Protein AF-A0A935SUW7-F1 (afdb_monomer)

Sequence (431 aa):
MPHYDLPKFKTLTYIKTRTSPDDGKGFNELRFEDKAGKEQVFIRSQKRYDLRARGSMYETCGGNRQEVIGVRSDNQPGGNLAVTVGGNYDLHIKDSHFVGIDGKLNESVKGDVVEDYQANLSTIVGAKTELNAREITLEALTKISLKVGGNCIMIDPSGITIAGTITKINSGGFAAGTGNPAFDDALDAEPADTGEPGYLDRPRSGGGGGRRRRNLRSQHYIAPPRPGEDPRITAMRGTLANSEQGRHALEVYDRYGVSSSFRPGEGSTFDPGDNNMNINPAQTPDRQALGFVHEMNHAEEHHEGTSGDIENQTRDEYVDAMVDEESEGVVRSIEARDELIESGHESAAETSYPLQDEYHTAYDQGVADARAANPNISDADAAAAGRAAGRQRVEDGFRNGEVETSNSGESYPDYYGNAWDGAHPAGGGTP

pLDDT: mean 78.55, std 18.56, range [32.53, 98.06]

Mean predicted aligned error: 15.06 Å

Structure (mmCIF, N/CA/C/O backbone):
data_AF-A0A935SUW7-F1
#
_entry.id   AF-A0A935SUW7-F1
#
loop_
_atom_site.group_PDB
_atom_site.id
_atom_site.type_symbol
_atom_site.label_atom_id
_atom_site.label_alt_id
_atom_site.label_comp_id
_atom_site.label_asym_id
_atom_site.label_entity_id
_atom_site.label_seq_id
_atom_site.pdbx_PDB_ins_code
_atom_site.Cartn_x
_atom_site.Cartn_y
_atom_site.Cartn_z
_atom_site.occupancy
_atom_site.B_iso_or_equiv
_atom_site.auth_seq_id
_atom_site.auth_comp_id
_atom_site.auth_asym_id
_atom_site.auth_atom_id
_atom_site.pdbx_PDB_model_num
ATOM 1 N N . MET A 1 1 ? -49.109 31.372 37.697 1.00 72.06 1 MET A N 1
ATOM 2 C CA . MET A 1 1 ? -49.580 30.003 38.007 1.00 72.06 1 MET A CA 1
ATOM 3 C C . MET A 1 1 ? -48.365 29.097 38.148 1.00 72.06 1 MET A C 1
ATOM 5 O O . MET A 1 1 ? -47.378 29.383 37.474 1.00 72.06 1 MET A O 1
ATOM 9 N N . PRO A 1 2 ? -48.391 28.082 39.030 1.00 81.00 2 PRO A N 1
ATOM 10 C CA . PRO A 1 2 ? -47.304 27.105 39.125 1.00 81.00 2 PRO A CA 1
ATOM 11 C C . PRO A 1 2 ? -47.090 26.408 37.771 1.00 81.00 2 PRO A C 1
ATOM 13 O O . PRO A 1 2 ? -48.040 26.244 37.010 1.00 81.00 2 PRO A O 1
ATOM 16 N N . HIS A 1 3 ? -45.851 26.019 37.451 1.00 86.50 3 HIS A N 1
ATOM 17 C CA . HIS A 1 3 ? -45.527 25.371 36.168 1.00 86.50 3 HIS A CA 1
ATOM 18 C C . HIS A 1 3 ? -46.118 23.959 36.028 1.00 86.50 3 HIS A C 1
ATOM 20 O O . HIS A 1 3 ? -46.173 23.436 34.918 1.00 86.50 3 HIS A O 1
ATOM 26 N N . TYR A 1 4 ? -46.547 23.361 37.140 1.00 90.88 4 TYR A N 1
ATOM 27 C CA . TYR A 1 4 ? -47.217 22.069 37.200 1.00 90.88 4 TYR A CA 1
ATOM 28 C C . TYR A 1 4 ? -48.525 22.196 37.984 1.00 90.88 4 TYR A C 1
ATOM 30 O O . TYR A 1 4 ? -48.578 22.889 39.004 1.00 90.88 4 TYR A O 1
ATOM 38 N N . ASP A 1 5 ? -49.563 21.503 37.518 1.00 91.38 5 ASP A N 1
ATOM 39 C CA . ASP A 1 5 ? -50.898 21.541 38.114 1.00 91.38 5 ASP A CA 1
ATOM 40 C C . ASP A 1 5 ? -50.911 20.997 39.548 1.00 91.38 5 ASP A C 1
ATOM 42 O O . ASP A 1 5 ? -50.555 19.843 39.821 1.00 91.38 5 ASP A O 1
ATOM 46 N N . LEU A 1 6 ? -51.410 21.811 40.473 1.00 90.19 6 LEU A N 1
ATOM 47 C CA . LEU A 1 6 ? -51.672 21.400 41.848 1.00 90.19 6 LEU A CA 1
ATOM 48 C C . LEU A 1 6 ? -53.164 21.080 42.034 1.00 90.19 6 LEU A C 1
ATOM 50 O O . LEU A 1 6 ? -54.002 21.761 41.444 1.00 90.19 6 LEU A O 1
ATOM 54 N N . PRO A 1 7 ? -53.516 20.055 42.842 1.00 92.44 7 PRO A N 1
ATOM 55 C CA . PRO A 1 7 ? -52.647 19.226 43.695 1.00 92.44 7 PRO A CA 1
ATOM 56 C C . PRO A 1 7 ? -52.100 17.956 43.014 1.00 92.44 7 PRO A C 1
ATOM 58 O O . PRO A 1 7 ? -51.511 17.106 43.683 1.00 92.44 7 PRO A O 1
ATOM 61 N N . LYS A 1 8 ? -52.309 17.787 41.702 1.00 90.94 8 LYS A N 1
ATOM 62 C CA . LYS A 1 8 ? -51.926 16.574 40.960 1.00 90.94 8 LYS A CA 1
ATOM 63 C C . LYS A 1 8 ? -50.431 16.258 41.083 1.00 90.94 8 LYS A C 1
ATOM 65 O O . LYS A 1 8 ? -50.082 15.102 41.305 1.00 90.94 8 LYS A O 1
ATOM 70 N N . PHE A 1 9 ? -49.578 17.277 40.995 1.00 92.44 9 PHE A N 1
ATOM 71 C CA . PHE A 1 9 ? -48.120 17.161 41.092 1.00 92.44 9 PHE A CA 1
ATOM 72 C C . PHE A 1 9 ? -47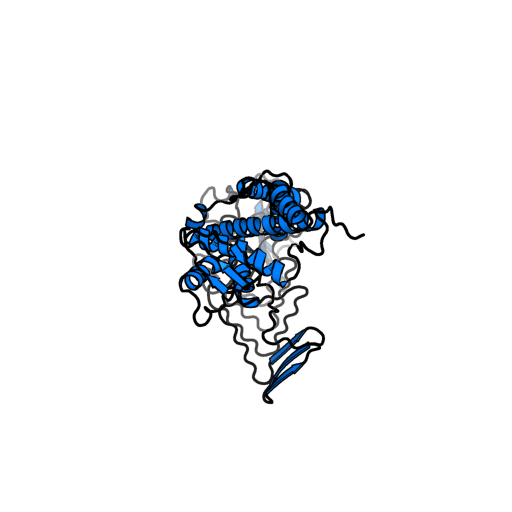.569 17.665 42.434 1.00 92.44 9 PHE A C 1
ATOM 74 O O . PHE A 1 9 ? -46.517 18.293 42.496 1.00 92.44 9 PHE A O 1
ATOM 81 N N . LYS A 1 10 ? -48.295 17.403 43.528 1.00 94.31 10 LYS A N 1
ATOM 82 C CA . LYS A 1 10 ? -47.930 17.863 44.881 1.00 94.31 10 LYS A CA 1
ATOM 83 C C . LYS A 1 10 ? -46.604 17.310 45.426 1.00 94.31 10 LYS A C 1
ATOM 85 O O . LYS A 1 10 ? -46.145 17.797 46.448 1.00 94.31 10 LYS A O 1
ATOM 90 N N . THR A 1 11 ? -46.042 16.280 44.797 1.00 95.81 11 THR A N 1
ATOM 91 C CA . THR A 1 11 ? -44.779 15.624 45.181 1.00 95.81 11 THR A CA 1
ATOM 92 C C . THR A 1 11 ? -43.583 16.088 44.342 1.00 95.81 11 THR A C 1
ATOM 94 O O . THR A 1 11 ? -42.492 15.555 44.509 1.00 95.81 11 THR A O 1
ATOM 97 N N . LEU A 1 12 ? -43.765 17.075 43.451 1.00 94.94 12 LEU A N 1
ATOM 98 C CA . LEU A 1 12 ? -42.672 17.666 42.679 1.00 94.94 12 LEU A CA 1
ATOM 99 C C . LEU A 1 12 ? -42.043 18.863 43.398 1.00 94.94 12 LEU A C 1
ATOM 101 O O . LEU A 1 12 ? -42.739 19.810 43.767 1.00 94.94 12 LEU A O 1
ATOM 105 N N . THR A 1 13 ? -40.713 18.885 43.438 1.00 95.81 13 THR A N 1
ATOM 106 C CA . THR A 1 13 ? -39.898 20.053 43.800 1.00 95.81 13 THR A CA 1
ATOM 107 C C . THR A 1 13 ? -39.033 20.438 42.601 1.00 95.81 13 THR A C 1
ATOM 109 O O . THR A 1 13 ? -38.384 19.574 42.023 1.00 95.81 13 THR A O 1
ATOM 112 N N . TYR A 1 14 ? -39.011 21.705 42.171 1.00 94.38 14 TYR A N 1
ATOM 113 C CA . TYR A 1 14 ? -38.261 22.085 40.965 1.00 94.38 14 TYR A CA 1
ATOM 114 C C . TYR A 1 14 ? -37.750 23.529 40.956 1.00 94.38 14 TYR A C 1
ATOM 116 O O . TYR A 1 14 ? -38.346 24.429 41.544 1.00 94.38 14 TYR A O 1
ATOM 124 N N . ILE A 1 15 ? -36.676 23.743 40.196 1.00 95.19 15 ILE A N 1
ATOM 125 C CA . ILE A 1 15 ? -36.204 25.043 39.716 1.00 95.19 15 ILE A CA 1
ATOM 126 C C . ILE A 1 15 ? -36.345 25.017 38.194 1.00 95.19 15 ILE A C 1
ATOM 128 O O . ILE A 1 15 ? -35.674 24.233 37.523 1.00 95.19 15 ILE A O 1
ATOM 132 N N . LYS A 1 16 ? -37.225 25.860 37.644 1.00 92.56 16 LYS A N 1
ATOM 133 C CA . LYS A 1 16 ? -37.479 25.951 36.200 1.00 92.56 16 LYS A CA 1
ATOM 134 C C . LYS A 1 16 ? -37.317 27.388 35.725 1.00 92.56 16 LYS A C 1
ATOM 136 O O . LYS A 1 16 ? -37.968 28.288 36.247 1.00 92.56 16 LYS A O 1
ATOM 141 N N . THR A 1 17 ? -36.443 27.595 34.746 1.00 92.31 17 THR A N 1
ATOM 142 C CA . THR A 1 17 ? -36.180 28.913 34.146 1.00 92.31 17 THR A CA 1
ATOM 143 C C . THR A 1 17 ? -36.848 29.030 32.781 1.00 92.31 17 THR A C 1
ATOM 145 O O . THR A 1 17 ? -37.257 28.026 32.203 1.00 92.31 17 THR A O 1
ATOM 148 N N . ARG A 1 18 ? -36.965 30.250 32.250 1.00 90.31 18 ARG A N 1
ATOM 149 C CA . ARG A 1 18 ? -37.398 30.493 30.868 1.00 90.31 18 ARG A CA 1
ATOM 150 C C . ARG A 1 18 ? -36.275 31.149 30.086 1.00 90.31 18 ARG A C 1
ATOM 152 O O . ARG A 1 18 ? -35.575 32.008 30.622 1.00 90.31 18 ARG A O 1
ATOM 159 N N . THR A 1 19 ? -36.097 30.727 28.840 1.00 90.44 19 THR A N 1
ATOM 160 C CA . THR A 1 19 ? -35.223 31.430 27.897 1.00 90.44 19 THR A CA 1
ATOM 161 C C . THR A 1 19 ? -35.705 32.875 27.744 1.00 90.44 19 THR A C 1
ATOM 163 O O . THR A 1 19 ? -36.904 33.126 27.791 1.00 90.44 19 THR A O 1
ATOM 166 N N . SER A 1 20 ? -34.776 33.825 27.616 1.00 86.62 20 SER A N 1
ATOM 167 C CA . SER A 1 20 ? -35.083 35.245 27.419 1.00 86.62 20 SER A CA 1
ATOM 168 C C . SER A 1 20 ? -34.464 35.739 26.103 1.00 86.62 20 SER A C 1
ATOM 170 O O . SER A 1 20 ? -33.285 35.449 25.878 1.00 86.62 20 SER A O 1
ATOM 172 N N . PRO A 1 21 ? -35.199 36.486 25.254 1.00 86.38 21 PRO A N 1
ATOM 173 C CA . PRO A 1 21 ? -36.622 36.821 25.385 1.00 86.38 21 PRO A CA 1
ATOM 174 C C . PRO A 1 21 ? -37.525 35.576 25.421 1.00 86.38 21 PRO A C 1
ATOM 176 O O . PRO A 1 21 ? -37.222 34.576 24.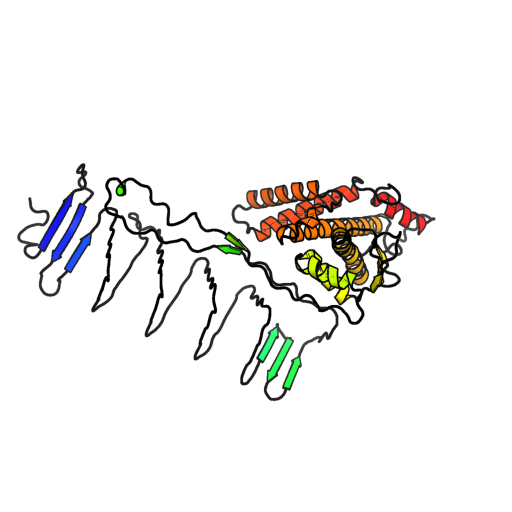775 1.00 86.38 21 PRO A O 1
ATOM 179 N N . ASP A 1 22 ? -38.600 35.627 26.215 1.00 84.12 22 ASP A N 1
ATOM 180 C CA . ASP A 1 22 ? -39.489 34.477 26.432 1.00 84.12 22 ASP A CA 1
ATOM 181 C C . ASP A 1 22 ? -40.395 34.257 25.216 1.00 84.12 22 ASP A C 1
ATOM 183 O O . ASP A 1 22 ? -41.374 34.974 25.010 1.00 84.12 22 ASP A O 1
ATOM 187 N N . ASP A 1 23 ? -40.054 33.257 24.406 1.00 83.62 23 ASP A N 1
ATOM 188 C CA . ASP A 1 23 ? -40.849 32.781 23.270 1.00 83.62 23 ASP A CA 1
ATOM 189 C C . ASP A 1 23 ? -41.766 31.600 23.640 1.00 83.62 23 ASP A C 1
ATOM 191 O O . ASP A 1 23 ? -42.428 31.016 22.777 1.00 83.62 23 ASP A O 1
ATOM 195 N N . GLY A 1 24 ? -41.791 31.222 24.924 1.00 81.31 24 GLY A N 1
ATOM 196 C CA . GLY A 1 24 ? -42.544 30.092 25.454 1.00 81.31 24 GLY A CA 1
ATOM 197 C C . GLY A 1 24 ? -41.986 28.710 25.096 1.00 81.31 24 GLY A C 1
ATOM 198 O O . GLY A 1 24 ? -42.577 27.712 25.511 1.00 81.31 24 GLY A O 1
ATOM 199 N N . LYS A 1 25 ? -40.876 28.609 24.351 1.00 82.81 25 LYS A N 1
ATOM 200 C CA . LYS A 1 25 ? -40.346 27.330 23.839 1.00 82.81 25 LYS A CA 1
ATOM 201 C C . LYS A 1 25 ? -39.114 26.836 24.599 1.00 82.81 25 LYS A C 1
ATOM 203 O O . LYS A 1 25 ? -38.890 25.626 24.660 1.00 82.81 25 LYS A O 1
ATOM 208 N N . GLY A 1 26 ? -38.320 27.734 25.187 1.00 87.69 26 GLY A N 1
ATOM 209 C CA . GLY A 1 26 ? -37.057 27.389 25.851 1.00 87.69 26 GLY A CA 1
ATOM 210 C C . GLY A 1 26 ? -37.106 27.362 27.386 1.00 87.69 26 GLY A C 1
ATOM 211 O O . GLY A 1 26 ? -37.592 28.303 28.012 1.00 87.69 26 GLY A O 1
ATOM 212 N N . PHE A 1 27 ? -36.563 26.309 28.017 1.00 92.94 27 PHE A N 1
ATOM 213 C CA . PHE A 1 27 ? -36.429 26.236 29.484 1.00 92.94 27 PHE A CA 1
ATOM 214 C C . PHE A 1 27 ? -35.280 25.338 29.965 1.00 92.94 27 PHE A C 1
ATOM 216 O O . PHE A 1 27 ? -35.010 24.295 29.374 1.00 92.94 27 PHE A O 1
ATOM 223 N N . ASN A 1 28 ? -34.664 25.676 31.097 1.00 92.44 28 ASN A N 1
ATOM 224 C CA . ASN A 1 28 ? -33.808 24.747 31.845 1.00 92.44 28 ASN A CA 1
ATOM 225 C C . ASN A 1 28 ? -34.554 24.286 33.097 1.00 92.44 28 ASN A C 1
ATOM 227 O O . ASN A 1 28 ? -35.382 25.031 33.630 1.00 92.44 28 ASN A O 1
ATOM 231 N N . GLU A 1 29 ? -34.295 23.066 33.558 1.00 94.88 29 GLU A N 1
ATOM 232 C CA . GLU A 1 29 ? -35.015 22.505 34.700 1.00 94.88 29 GLU A CA 1
ATOM 233 C C . GLU A 1 29 ? -34.138 21.573 35.535 1.00 94.88 29 GLU A C 1
ATOM 235 O O . GLU A 1 29 ? -33.480 20.688 34.997 1.00 94.88 29 GLU A O 1
ATOM 240 N N . LEU A 1 30 ? -34.183 21.763 36.853 1.00 95.94 30 LEU A N 1
ATOM 241 C CA . LEU A 1 30 ? -33.789 20.777 37.853 1.00 95.94 30 LEU A CA 1
ATOM 242 C C . LEU A 1 30 ? -35.050 20.409 38.633 1.00 95.94 30 LEU A C 1
ATOM 244 O O . LEU A 1 30 ? -35.663 21.284 39.245 1.00 95.94 30 LEU A O 1
ATOM 248 N N . ARG A 1 31 ? -35.452 19.141 38.602 1.00 96.25 31 ARG A N 1
ATOM 249 C CA . ARG A 1 31 ? -36.692 18.658 39.219 1.00 96.25 31 ARG A CA 1
ATOM 250 C C . ARG A 1 31 ? -36.453 17.379 40.011 1.00 96.25 31 ARG A C 1
ATOM 252 O O . ARG A 1 31 ? -35.759 16.486 39.544 1.00 96.25 31 ARG A O 1
ATOM 259 N N . PHE A 1 32 ? -37.106 17.292 41.157 1.00 96.38 32 PHE A N 1
ATOM 260 C CA . PHE A 1 32 ? -37.172 16.144 42.047 1.00 96.38 32 PHE A CA 1
ATOM 261 C C . PHE A 1 32 ? -38.630 15.672 42.120 1.00 96.38 32 PHE A C 1
ATOM 263 O O . PHE A 1 32 ? -39.533 16.492 42.292 1.00 96.38 32 PHE A O 1
ATOM 270 N N . GLU A 1 33 ? -38.865 14.377 41.938 1.00 95.88 33 GLU A N 1
ATOM 271 C CA . GLU A 1 33 ? -40.145 13.704 42.182 1.00 95.88 33 GLU A CA 1
ATOM 272 C C . GLU A 1 33 ? -39.989 12.795 43.398 1.00 95.88 33 GLU A C 1
ATOM 274 O O . GLU A 1 33 ? -39.153 11.895 43.374 1.00 95.88 33 GLU A O 1
ATOM 279 N N . ASP A 1 34 ? -40.815 13.017 44.423 1.00 96.81 34 ASP A N 1
ATOM 280 C CA . ASP A 1 34 ? -40.787 12.283 45.698 1.00 96.81 34 ASP A CA 1
ATOM 281 C C . ASP A 1 34 ? -41.962 11.298 45.840 1.00 96.81 34 ASP A C 1
ATOM 283 O O . ASP A 1 34 ? -42.314 10.839 46.932 1.00 96.81 34 ASP A O 1
ATOM 287 N N . LYS A 1 35 ? -42.640 10.972 44.735 1.00 92.50 35 LYS A N 1
ATOM 288 C CA . LYS A 1 35 ? -43.677 9.942 44.733 1.00 92.50 35 LYS A CA 1
ATOM 289 C C . LYS A 1 35 ? -43.053 8.567 44.964 1.00 92.50 35 LYS A C 1
ATOM 291 O O . LYS A 1 35 ? -42.347 8.059 44.102 1.00 92.50 35 LYS A O 1
ATOM 296 N N . ALA A 1 36 ? -43.426 7.946 46.082 1.00 92.62 36 ALA A N 1
ATOM 297 C CA . ALA A 1 36 ? -42.946 6.626 46.484 1.00 92.62 36 ALA A CA 1
ATOM 298 C C . ALA A 1 36 ? -42.979 5.590 45.340 1.00 92.62 36 ALA A C 1
ATOM 300 O O . ALA A 1 36 ? -44.031 5.363 44.723 1.00 92.62 36 ALA A O 1
ATOM 301 N N . GLY A 1 37 ? -41.828 4.966 45.075 1.00 87.69 37 GLY A N 1
ATOM 302 C CA . GLY A 1 37 ? -41.623 3.967 44.020 1.00 87.69 37 GLY A CA 1
ATOM 303 C C . GLY A 1 37 ? -41.553 4.536 42.598 1.00 87.69 37 GLY A C 1
ATOM 304 O O . GLY A 1 37 ? -41.625 3.774 41.631 1.00 87.69 37 GLY A O 1
ATOM 305 N N . LYS A 1 38 ? -41.492 5.863 42.453 1.00 90.88 38 LYS A N 1
ATOM 306 C CA . LYS A 1 38 ? -41.365 6.609 41.189 1.00 90.88 38 LYS A CA 1
ATOM 307 C C . LYS A 1 38 ? -40.426 7.812 41.336 1.00 90.88 38 LYS A C 1
ATOM 309 O O . LYS A 1 38 ? -40.577 8.794 40.608 1.00 90.88 38 LYS A O 1
ATOM 314 N N . GLU A 1 39 ? -39.501 7.743 42.286 1.00 95.06 39 GLU A N 1
ATOM 315 C CA . GLU A 1 39 ? -38.572 8.814 42.611 1.00 95.06 39 GLU A CA 1
ATOM 316 C C . GLU A 1 39 ? -37.684 9.143 41.405 1.00 95.06 39 GLU A C 1
ATOM 318 O O . GLU A 1 39 ? -37.213 8.253 40.692 1.00 95.06 39 GLU A O 1
ATOM 323 N N . GLN A 1 40 ? -37.457 10.431 41.148 1.00 93.12 40 GLN A N 1
ATOM 324 C CA . GLN A 1 40 ? -36.649 10.868 40.010 1.00 93.12 40 GLN A CA 1
ATOM 325 C C . GLN A 1 40 ? -35.950 12.192 40.299 1.00 93.12 40 GLN A C 1
ATOM 327 O O . GLN A 1 40 ? -36.574 13.139 40.769 1.00 93.12 40 GLN A O 1
ATOM 332 N N . VAL A 1 41 ? -34.686 12.289 39.884 1.00 92.81 41 VAL A N 1
ATOM 333 C CA . VAL A 1 41 ? -34.012 13.567 39.636 1.00 92.81 41 VAL A CA 1
ATOM 334 C C . VAL A 1 41 ? -33.961 13.790 38.126 1.00 92.81 41 VAL A C 1
ATOM 336 O O . VAL A 1 41 ? -33.528 12.919 37.377 1.00 92.81 41 VAL A O 1
ATOM 339 N N . PHE A 1 42 ? -34.435 14.942 37.665 1.00 90.44 42 PHE A N 1
ATOM 340 C CA . PHE A 1 42 ? -34.468 15.332 36.261 1.00 90.44 42 PHE A CA 1
ATOM 341 C C . PHE A 1 42 ? -33.671 16.617 36.072 1.00 90.44 42 PHE A C 1
ATOM 343 O O . PHE A 1 42 ? -33.967 17.633 36.700 1.00 90.44 42 PHE A O 1
ATOM 350 N N . ILE A 1 43 ? -32.677 16.565 35.189 1.00 92.75 43 ILE A N 1
ATOM 351 C CA . ILE A 1 43 ? -31.866 17.713 34.791 1.00 92.75 43 ILE A CA 1
ATOM 352 C C . ILE A 1 43 ? -32.060 17.908 33.292 1.00 92.75 43 ILE A C 1
ATOM 354 O O . ILE A 1 43 ? -31.817 16.998 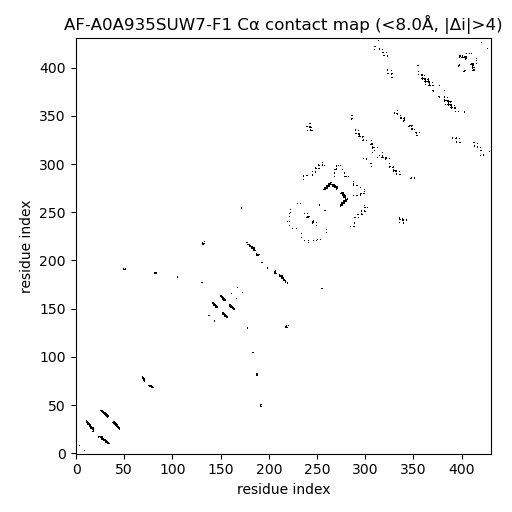32.503 1.00 92.75 43 ILE A O 1
ATOM 358 N N . ARG A 1 44 ? -32.492 19.103 32.895 1.00 89.31 44 ARG A N 1
ATOM 359 C CA . ARG A 1 44 ? -32.642 19.500 31.495 1.00 89.31 44 ARG A CA 1
ATOM 360 C C . ARG A 1 44 ? -31.889 20.789 31.233 1.00 89.31 44 ARG A C 1
ATOM 362 O O . ARG A 1 44 ? -32.178 21.811 31.858 1.00 89.31 44 ARG A O 1
ATOM 369 N N . SER A 1 45 ? -31.013 20.752 30.235 1.00 88.88 45 SER A N 1
ATOM 370 C CA . SER A 1 45 ? -30.505 21.951 29.573 1.00 88.88 45 SER A CA 1
ATOM 371 C C . SER A 1 45 ? -31.223 22.161 28.241 1.00 88.88 45 SER A C 1
ATOM 373 O O . SER A 1 45 ? -31.425 21.214 27.486 1.00 88.88 45 SER A O 1
ATOM 375 N N . GLN A 1 46 ? -31.610 23.403 27.943 1.00 85.88 46 GLN A N 1
ATOM 376 C CA . GLN A 1 46 ? -32.247 23.764 26.672 1.00 85.88 46 GLN A CA 1
ATOM 377 C C . GLN A 1 46 ? -31.271 23.746 25.486 1.00 85.88 46 GLN A C 1
ATOM 379 O O . GLN A 1 46 ? -31.715 23.623 24.345 1.00 85.88 46 GLN A O 1
ATOM 384 N N . LYS A 1 47 ? -29.968 23.943 25.729 1.00 82.75 47 LYS A N 1
ATOM 385 C CA . LYS A 1 47 ? -28.968 24.100 24.660 1.00 82.75 47 LYS A CA 1
ATOM 386 C C . LYS A 1 47 ? -27.659 23.383 24.976 1.00 82.75 47 LYS A C 1
ATOM 388 O O . LYS A 1 47 ? -27.348 22.391 24.333 1.00 82.75 47 LYS A O 1
ATOM 393 N N . ARG A 1 48 ? -26.884 23.892 25.938 1.00 78.00 48 ARG A N 1
ATOM 394 C CA . ARG A 1 48 ? -25.567 23.355 26.315 1.00 78.00 48 ARG A CA 1
ATOM 395 C C . ARG A 1 48 ? -25.575 22.955 27.788 1.00 78.00 48 ARG A C 1
ATOM 397 O O . ARG A 1 48 ? -26.078 23.714 28.616 1.00 78.00 48 ARG A O 1
ATOM 404 N N . TYR A 1 49 ? -25.065 21.770 28.104 1.00 81.94 49 TYR A N 1
ATOM 405 C CA . TYR A 1 49 ? -24.838 21.318 29.475 1.00 81.94 49 TYR A CA 1
ATOM 406 C C . TYR A 1 49 ? -23.337 21.101 29.661 1.00 81.94 49 TYR A C 1
ATOM 408 O O . TYR A 1 49 ? -22.776 20.189 29.064 1.00 81.94 49 TYR A O 1
ATOM 416 N N . ASP A 1 50 ? -22.698 21.963 30.448 1.00 75.50 50 ASP A N 1
ATOM 417 C CA . ASP A 1 50 ? -21.286 21.842 30.800 1.00 75.50 50 ASP A CA 1
ATOM 418 C C . ASP A 1 50 ? -21.187 21.358 32.253 1.00 75.50 50 ASP A C 1
ATOM 420 O O . ASP A 1 50 ? -21.630 22.046 33.175 1.00 75.50 50 ASP A O 1
ATOM 424 N N . LEU A 1 51 ? -20.598 20.180 32.467 1.00 82.38 51 LEU A N 1
ATOM 425 C CA . LEU A 1 51 ? -20.240 19.689 33.797 1.00 82.38 51 LEU A CA 1
ATOM 426 C C . LEU A 1 51 ? -18.722 19.744 33.947 1.00 82.38 51 LEU A C 1
ATOM 428 O O . LEU A 1 51 ? -17.993 19.116 33.183 1.00 82.38 51 LEU A O 1
ATOM 432 N N . ARG A 1 52 ? -18.238 20.494 34.942 1.00 76.44 52 ARG A N 1
ATOM 433 C CA . ARG A 1 52 ? -16.804 20.639 35.206 1.00 76.44 52 ARG A CA 1
ATOM 434 C C . ARG A 1 52 ? -16.476 20.347 36.664 1.00 76.44 52 ARG A C 1
ATOM 436 O O . ARG A 1 52 ? -16.826 21.123 37.549 1.00 76.44 52 ARG A O 1
ATOM 443 N N . ALA A 1 53 ? -15.723 19.276 36.899 1.00 77.31 53 ALA A N 1
ATOM 444 C CA . ALA A 1 53 ? -15.080 18.994 38.178 1.00 77.31 53 ALA A CA 1
ATOM 445 C C . ALA A 1 53 ? -13.599 19.400 38.109 1.00 77.31 53 ALA A C 1
ATOM 447 O O . ALA A 1 53 ? -12.905 19.065 37.155 1.00 77.31 53 ALA A O 1
ATOM 448 N N . ARG A 1 54 ? -13.102 20.150 39.102 1.00 67.50 54 ARG A N 1
ATOM 449 C CA . ARG A 1 54 ? -11.666 20.500 39.203 1.00 67.50 54 ARG A CA 1
ATOM 450 C C . ARG A 1 54 ? -10.830 19.446 39.942 1.00 67.50 54 ARG A C 1
ATOM 452 O O . ARG A 1 54 ? -9.610 19.531 39.925 1.00 67.50 54 ARG A O 1
ATOM 459 N N . GLY A 1 55 ? -11.488 18.498 40.605 1.00 73.56 55 GLY A N 1
ATOM 460 C CA . GLY A 1 55 ? -10.881 17.350 41.277 1.00 73.56 55 GLY A CA 1
ATOM 461 C C . GLY A 1 55 ? -11.542 16.062 40.793 1.00 73.56 55 GLY A C 1
ATOM 462 O O . GLY A 1 55 ? -11.857 15.937 39.615 1.00 73.56 55 GLY A O 1
ATOM 463 N N . SER A 1 56 ? -11.806 15.123 41.697 1.00 61.81 56 SER A N 1
ATOM 464 C CA . SER A 1 56 ? -12.492 13.873 41.354 1.00 61.81 56 SER A CA 1
ATOM 465 C C . SER A 1 56 ? -13.999 14.065 41.150 1.00 61.81 56 SER A C 1
ATOM 467 O O . SER A 1 56 ? -14.656 14.766 41.920 1.00 61.81 56 SER A O 1
ATOM 469 N N . MET A 1 57 ? -14.552 13.377 40.153 1.00 75.94 57 MET A N 1
ATOM 470 C CA . MET A 1 57 ? -15.985 13.138 39.991 1.00 75.94 57 MET A CA 1
ATOM 471 C C . MET A 1 57 ? -16.228 11.641 40.177 1.00 75.94 57 MET A C 1
ATOM 473 O O . MET A 1 57 ? -15.575 10.831 39.526 1.00 75.94 57 MET A O 1
ATOM 477 N N . TYR A 1 58 ? -17.151 11.284 41.065 1.00 62.88 58 TYR A N 1
ATOM 478 C CA . TYR A 1 58 ? -17.588 9.905 41.261 1.00 62.88 58 TYR A CA 1
ATOM 479 C C . TYR A 1 58 ? -19.056 9.805 40.857 1.00 62.88 58 TYR A C 1
ATOM 481 O O . TYR A 1 58 ? -19.883 10.580 41.338 1.00 62.88 58 TYR A O 1
ATOM 489 N N . GLU A 1 59 ? -19.375 8.852 39.989 1.00 77.94 59 GLU A N 1
ATOM 490 C CA . GLU A 1 59 ? -20.741 8.515 39.600 1.00 77.94 59 GLU A CA 1
ATOM 491 C C . GLU A 1 59 ? -20.973 7.034 39.913 1.00 77.94 59 GLU A C 1
ATOM 493 O O . GLU A 1 59 ? -20.220 6.175 39.459 1.00 77.94 59 GLU A O 1
ATOM 498 N N . THR A 1 60 ? -22.013 6.734 40.690 1.00 55.97 60 THR A N 1
ATOM 499 C CA . THR A 1 60 ? -22.417 5.358 40.998 1.00 55.97 60 THR A CA 1
ATOM 500 C C . THR A 1 60 ? -23.863 5.170 40.572 1.00 55.97 60 THR A C 1
ATOM 502 O O . THR A 1 60 ? -24.762 5.803 41.125 1.00 55.97 60 THR A O 1
ATOM 505 N N . CYS A 1 61 ? -24.100 4.267 39.621 1.00 63.25 61 CYS A N 1
ATOM 506 C CA . CYS A 1 61 ? -25.440 3.839 39.237 1.00 63.25 61 CYS A CA 1
ATOM 507 C C . CYS A 1 61 ? -25.700 2.437 39.799 1.00 63.25 61 CYS A C 1
ATOM 509 O O . CYS A 1 61 ? -24.998 1.492 39.455 1.00 63.25 61 CYS A O 1
ATOM 511 N N . GLY A 1 62 ? -26.706 2.290 40.666 1.00 47.28 62 GLY A N 1
ATOM 512 C CA . GLY A 1 62 ? -27.123 0.977 41.182 1.00 47.28 62 GLY A CA 1
ATOM 513 C C . GLY A 1 62 ? -27.948 0.143 40.189 1.00 47.28 62 GLY A C 1
ATOM 514 O O . GLY A 1 62 ? -28.288 -0.995 40.494 1.00 47.28 62 GLY A O 1
ATOM 515 N N . GLY A 1 63 ? -28.297 0.717 39.032 1.00 51.47 63 GLY A N 1
ATOM 516 C CA . GLY A 1 63 ? -29.057 0.085 37.953 1.00 51.47 63 GLY A CA 1
ATOM 517 C C . GLY A 1 63 ? -28.361 0.276 36.603 1.00 51.47 63 GLY A C 1
ATOM 518 O O . GLY A 1 63 ? -27.144 0.160 36.510 1.00 51.47 63 GLY A O 1
ATOM 519 N N . ASN A 1 64 ? -29.120 0.593 35.552 1.00 39.38 64 ASN A N 1
ATOM 520 C CA . ASN A 1 64 ? -28.565 0.796 34.210 1.00 39.38 64 ASN A CA 1
ATOM 521 C C . ASN A 1 64 ? -28.179 2.264 33.973 1.00 39.38 64 ASN A C 1
ATOM 523 O O . ASN A 1 64 ? -29.011 3.155 34.153 1.00 39.38 64 ASN A O 1
ATOM 527 N N . ARG A 1 65 ? -26.960 2.507 33.475 1.00 63.25 65 ARG A N 1
ATOM 528 C CA . ARG A 1 65 ? -26.565 3.781 32.853 1.00 63.25 65 ARG A CA 1
ATOM 529 C C . ARG A 1 65 ? -26.779 3.662 31.347 1.00 63.25 65 ARG A C 1
ATOM 531 O O . ARG A 1 65 ? -26.209 2.779 30.716 1.00 63.25 65 ARG A O 1
ATOM 538 N N . GLN A 1 66 ? -27.609 4.531 30.783 1.00 45.00 66 GLN A N 1
ATOM 539 C CA . GLN A 1 66 ? -27.824 4.621 29.340 1.00 45.00 66 GLN A CA 1
ATOM 540 C C . GLN A 1 66 ? -27.369 5.996 28.867 1.00 45.00 66 GLN A C 1
ATOM 542 O O . GLN A 1 66 ? -27.830 7.014 29.378 1.00 45.00 66 GLN A O 1
ATOM 547 N N . GLU A 1 67 ? -26.458 6.009 27.902 1.00 66.56 67 GLU A N 1
ATOM 548 C CA . GLU A 1 67 ? -25.930 7.219 27.286 1.00 66.56 67 GLU A CA 1
ATOM 549 C C . GLU A 1 67 ? -26.289 7.189 25.804 1.00 66.56 67 GLU A C 1
ATOM 551 O O . GLU A 1 67 ? -25.951 6.250 25.088 1.00 66.56 67 GLU A O 1
ATOM 556 N N . VAL A 1 68 ? -27.039 8.195 25.361 1.00 51.88 68 VAL A N 1
ATOM 557 C CA . VAL A 1 68 ? -27.434 8.351 23.961 1.00 51.88 68 VAL A CA 1
ATOM 558 C C . VAL A 1 68 ? -26.883 9.684 23.490 1.00 51.88 68 VAL A C 1
ATOM 560 O O . VAL A 1 68 ? -27.299 10.741 23.964 1.00 51.88 68 VAL A O 1
ATOM 563 N N . ILE A 1 69 ? -25.932 9.628 22.563 1.00 64.50 69 ILE A N 1
ATOM 564 C CA . ILE A 1 69 ? -25.242 10.796 22.017 1.00 64.50 69 ILE A CA 1
ATOM 565 C C . ILE A 1 69 ? -25.641 10.945 20.552 1.00 64.50 69 ILE A C 1
ATOM 567 O O . ILE A 1 69 ? -25.647 9.974 19.802 1.00 64.50 69 ILE A O 1
ATOM 571 N N . GLY A 1 70 ? -25.970 12.173 20.143 1.00 55.81 70 GLY A N 1
ATOM 572 C CA . GLY A 1 70 ? -26.211 12.503 18.738 1.00 55.81 70 GLY A CA 1
ATOM 573 C C . GLY A 1 70 ? -27.630 12.276 18.214 1.00 55.81 70 GLY A C 1
ATOM 574 O O . GLY A 1 70 ? -27.794 12.075 17.019 1.00 55.81 70 GLY A O 1
ATOM 575 N N . VAL A 1 71 ? -28.669 12.332 19.052 1.00 52.41 71 VAL A N 1
ATOM 576 C CA . VAL A 1 71 ? -30.057 12.448 18.561 1.00 52.41 71 VAL A CA 1
ATOM 577 C C . VAL A 1 71 ? -30.399 13.930 18.428 1.00 52.41 71 VAL A C 1
ATOM 579 O O . VAL A 1 71 ? -30.480 14.651 19.427 1.00 52.41 71 VAL A O 1
ATOM 582 N N . ARG A 1 72 ? -30.559 14.408 17.191 1.00 55.66 72 ARG A N 1
ATOM 583 C CA . ARG A 1 72 ? -30.947 15.798 16.909 1.00 55.66 72 ARG A CA 1
ATOM 584 C C . ARG A 1 72 ? -32.436 16.015 17.211 1.00 55.66 72 ARG A C 1
ATOM 586 O O . ARG A 1 72 ? -33.212 15.071 17.335 1.00 55.66 72 ARG A O 1
ATOM 593 N N . SER A 1 73 ? -32.856 17.277 17.342 1.00 54.91 73 SER A N 1
ATOM 594 C CA . SER A 1 73 ? -34.242 17.658 17.689 1.00 54.91 73 SER A CA 1
ATOM 595 C C . SER A 1 73 ? -35.309 17.201 16.682 1.00 54.91 73 SER A C 1
ATOM 597 O O . SER A 1 73 ? -36.496 17.252 16.985 1.00 54.91 73 SER A O 1
ATOM 599 N N . ASP A 1 74 ? -34.889 16.789 15.489 1.00 57.75 74 ASP A N 1
ATOM 600 C CA . ASP A 1 74 ? -35.685 16.230 14.393 1.00 57.75 74 ASP A CA 1
ATOM 601 C C . ASP A 1 74 ? -35.655 14.688 14.348 1.00 57.75 74 ASP A C 1
ATOM 603 O O . ASP A 1 74 ? -36.144 14.090 13.391 1.00 57.75 74 ASP A O 1
ATOM 607 N N . ASN A 1 75 ? -35.108 14.042 15.385 1.00 52.84 75 ASN A N 1
ATOM 608 C CA . ASN A 1 75 ? -34.948 12.593 15.491 1.00 52.84 75 ASN A CA 1
ATOM 609 C C . ASN A 1 75 ? -33.989 11.984 14.446 1.00 52.84 75 ASN A C 1
ATOM 611 O O . ASN A 1 75 ? -34.004 10.770 14.239 1.00 52.84 75 ASN A O 1
ATOM 615 N N . GLN A 1 76 ? -33.151 12.804 13.801 1.00 40.50 76 GLN A N 1
ATOM 616 C CA . GLN A 1 76 ? -32.109 12.337 12.888 1.00 40.50 76 GLN A CA 1
ATOM 617 C C . GLN A 1 76 ? -30.815 11.996 13.653 1.00 40.50 76 GLN A C 1
ATOM 619 O O . GLN A 1 76 ? -30.448 12.725 14.587 1.00 40.50 76 GLN A O 1
ATOM 624 N N . PRO A 1 77 ? -30.088 10.930 13.262 1.00 43.00 77 PRO A N 1
ATOM 625 C CA . PRO A 1 77 ? -28.748 10.653 13.771 1.00 43.00 77 PRO A CA 1
ATOM 626 C C . PRO A 1 77 ? -27.775 11.795 13.431 1.00 43.00 77 PRO A C 1
ATOM 628 O O . PRO A 1 77 ? -27.721 12.272 12.298 1.00 43.00 77 PRO A O 1
ATOM 631 N N . GLY A 1 78 ? -26.992 12.245 14.408 1.00 45.12 78 GLY A N 1
ATOM 632 C CA . GLY A 1 78 ? -25.967 13.270 14.239 1.00 45.12 78 GLY A CA 1
ATOM 633 C C . GLY A 1 78 ? -25.401 13.783 15.566 1.00 45.12 78 GLY A C 1
ATOM 634 O O . GLY A 1 78 ? -26.034 14.577 16.261 1.00 45.12 78 GLY A O 1
ATOM 635 N N . GLY A 1 79 ? -24.176 13.371 15.890 1.00 47.44 79 GLY A N 1
ATOM 636 C CA . GLY A 1 79 ? -23.371 13.851 17.015 1.00 47.44 79 GLY A CA 1
ATOM 637 C C . GLY A 1 79 ? -22.082 13.038 17.149 1.00 47.44 79 GLY A C 1
ATOM 638 O O . GLY A 1 79 ? -22.022 11.911 16.671 1.00 47.44 79 GLY A O 1
ATOM 639 N N . ASN A 1 80 ? -21.057 13.609 17.784 1.00 49.06 80 ASN A N 1
ATOM 640 C CA . ASN A 1 80 ? -19.758 12.960 17.976 1.00 49.06 80 ASN A CA 1
ATOM 641 C C . ASN A 1 80 ? -19.535 12.703 19.471 1.00 49.06 80 ASN A C 1
ATOM 643 O O . ASN A 1 80 ? -19.697 13.623 20.274 1.00 49.06 80 ASN A O 1
ATOM 647 N N . LEU A 1 81 ? -19.120 11.489 19.837 1.00 59.62 81 LEU A N 1
ATOM 648 C CA . LEU A 1 81 ? -18.479 11.221 21.123 1.00 59.62 81 LEU A CA 1
ATOM 649 C C . LEU A 1 81 ? -16.966 11.305 20.904 1.00 59.62 81 LEU A C 1
ATOM 651 O O . LEU A 1 81 ? -16.396 10.474 20.204 1.00 59.62 81 LEU A O 1
ATOM 655 N N . ALA A 1 82 ? -16.329 12.322 21.478 1.00 49.41 82 ALA A N 1
ATOM 656 C CA . ALA A 1 82 ? -14.876 12.430 21.543 1.00 49.41 82 ALA A CA 1
ATOM 657 C C . ALA A 1 82 ? -14.461 12.289 23.009 1.00 49.41 82 ALA A C 1
ATOM 659 O O . ALA A 1 82 ? -14.918 13.056 23.857 1.00 49.41 82 ALA A O 1
ATOM 660 N N . VAL A 1 83 ? -13.622 11.298 23.306 1.00 61.38 83 VAL A N 1
ATOM 661 C CA . VAL A 1 83 ? -13.077 11.060 24.646 1.00 61.38 83 VAL A CA 1
ATOM 662 C C . VAL A 1 83 ? -11.573 11.287 24.578 1.00 61.38 83 VAL A C 1
ATOM 664 O O . VAL A 1 83 ? -10.872 10.567 23.875 1.00 61.38 83 VAL A O 1
ATOM 667 N N . THR A 1 84 ? -11.076 12.278 25.316 1.00 41.28 84 THR A N 1
ATOM 668 C CA . THR A 1 84 ? -9.637 12.507 25.490 1.00 41.28 84 THR A CA 1
ATOM 669 C C . THR A 1 84 ? -9.275 12.232 26.939 1.00 41.28 84 THR A C 1
ATOM 671 O O . THR A 1 84 ? -9.788 12.884 27.849 1.00 41.28 84 THR A O 1
ATOM 674 N N . VAL A 1 85 ? -8.381 11.271 27.157 1.00 50.75 85 VAL A N 1
ATOM 675 C CA . VAL A 1 85 ? -7.878 10.911 28.484 1.00 50.75 85 VAL A CA 1
ATOM 676 C C . VAL A 1 85 ? -6.408 11.301 28.547 1.00 50.75 85 VAL A C 1
ATOM 678 O O . VAL A 1 85 ? -5.596 10.802 27.780 1.00 50.75 85 VAL A O 1
ATOM 681 N N . GLY A 1 86 ? -6.054 12.218 29.451 1.00 37.94 86 GLY A N 1
ATOM 682 C CA . GLY A 1 86 ? -4.662 12.658 29.646 1.00 37.94 86 GLY A CA 1
ATOM 683 C C . GLY A 1 86 ? -3.774 11.648 30.391 1.00 37.94 86 GLY A C 1
ATOM 684 O O . GLY A 1 86 ? -2.626 11.956 30.689 1.00 37.94 86 GLY A O 1
ATOM 685 N N . GLY A 1 87 ? -4.319 10.476 30.727 1.00 40.78 87 GLY A N 1
ATOM 686 C CA . GLY A 1 87 ? -3.680 9.364 31.434 1.00 40.78 87 GLY A CA 1
ATOM 687 C C . GLY A 1 87 ? -4.239 8.030 30.925 1.00 40.78 87 GLY A C 1
ATOM 688 O O . GLY A 1 87 ? -4.602 7.932 29.757 1.00 40.78 87 GLY A O 1
ATOM 689 N N . ASN A 1 88 ? -4.356 7.016 31.784 1.00 32.53 88 ASN A N 1
ATOM 690 C CA . ASN A 1 88 ? -4.865 5.702 31.371 1.00 32.53 88 ASN A CA 1
ATOM 691 C C . ASN A 1 88 ? -6.395 5.692 31.229 1.00 32.53 88 ASN A C 1
ATOM 693 O O . ASN A 1 88 ? -7.107 6.258 32.061 1.00 32.53 88 ASN A O 1
ATOM 697 N N . TYR A 1 89 ? -6.888 5.009 30.196 1.00 50.41 89 TYR A N 1
ATOM 698 C CA . TYR A 1 89 ? -8.294 4.644 30.041 1.00 50.41 89 TYR A CA 1
ATOM 699 C C . TYR A 1 89 ? -8.441 3.140 30.290 1.00 50.41 89 TYR A C 1
ATOM 701 O O . TYR A 1 89 ? -8.143 2.333 29.415 1.00 50.41 89 TYR A O 1
ATOM 709 N N . ASP A 1 90 ? -8.882 2.771 31.492 1.00 33.75 90 ASP A N 1
ATOM 710 C CA . ASP A 1 90 ? -9.115 1.376 31.865 1.00 33.75 90 ASP A CA 1
ATOM 711 C C . ASP A 1 90 ? -10.593 1.010 31.650 1.00 33.75 90 ASP A C 1
ATOM 713 O O . ASP A 1 90 ? -11.476 1.465 32.383 1.00 33.75 90 ASP A O 1
ATOM 717 N N . LEU A 1 91 ? -10.874 0.167 30.653 1.00 60.59 91 LEU A N 1
ATOM 718 C CA . LEU A 1 91 ? -12.204 -0.385 30.386 1.00 60.59 91 LEU A CA 1
ATOM 719 C C . LEU A 1 91 ? -12.240 -1.861 30.797 1.00 60.59 91 LEU A C 1
ATOM 721 O O . LEU A 1 91 ? -11.711 -2.720 30.101 1.00 60.59 91 LEU A O 1
ATOM 725 N N . HIS A 1 92 ? -12.891 -2.170 31.921 1.00 36.22 92 HIS A N 1
ATOM 726 C CA . HIS A 1 92 ? -13.086 -3.551 32.369 1.00 36.22 92 HIS A CA 1
ATOM 727 C C . HIS A 1 92 ? -14.535 -3.986 32.145 1.00 36.22 92 HIS A C 1
ATOM 729 O O . HIS A 1 92 ? -15.445 -3.603 32.885 1.00 36.22 92 HIS A O 1
ATOM 735 N N . ILE A 1 93 ? -14.740 -4.820 31.130 1.00 45.22 93 ILE A N 1
ATOM 736 C CA . ILE A 1 93 ? -16.034 -5.417 30.800 1.00 45.22 93 ILE A CA 1
ATOM 737 C C . ILE A 1 93 ? -16.027 -6.858 31.309 1.00 45.22 93 ILE A C 1
ATOM 739 O O . ILE A 1 93 ? -15.164 -7.644 30.940 1.00 45.22 93 ILE A O 1
ATOM 743 N N . LYS A 1 94 ? -16.968 -7.191 32.200 1.00 34.06 94 LYS A N 1
ATOM 744 C CA . LYS A 1 94 ? -17.039 -8.517 32.847 1.00 34.06 94 LYS A CA 1
ATOM 745 C C . LYS A 1 94 ? -17.725 -9.593 32.004 1.00 34.06 94 LYS A C 1
ATOM 747 O O . LYS A 1 94 ? -17.662 -10.762 32.365 1.00 34.06 94 LYS A O 1
ATOM 752 N N . ASP A 1 95 ? -18.429 -9.178 30.961 1.00 38.97 95 ASP A N 1
ATOM 753 C CA . ASP A 1 95 ? -19.159 -10.058 30.052 1.00 38.97 95 ASP A CA 1
ATOM 754 C C . ASP A 1 95 ? -18.725 -9.742 28.611 1.00 38.97 95 ASP A C 1
ATOM 756 O O . ASP A 1 95 ? -17.529 -9.735 28.332 1.00 38.97 95 ASP A O 1
ATOM 760 N N . SER A 1 96 ? -19.643 -9.425 27.699 1.00 35.06 96 SER A N 1
ATOM 761 C CA . SER A 1 96 ? -19.311 -9.210 26.288 1.00 35.06 96 SER A CA 1
ATOM 762 C C . SER A 1 96 ? -19.126 -7.732 25.931 1.00 35.06 96 SER A C 1
ATOM 764 O O . SER A 1 96 ? -19.917 -6.877 26.337 1.00 35.06 96 SER A O 1
ATOM 766 N N . HIS A 1 97 ? -18.111 -7.439 25.114 1.00 50.91 97 HIS A N 1
ATOM 767 C CA . HIS A 1 97 ? -17.929 -6.149 24.450 1.00 50.91 97 HIS A CA 1
ATOM 768 C C . HIS A 1 97 ? -18.251 -6.305 22.962 1.00 50.91 97 HIS A C 1
ATOM 770 O O . HIS A 1 97 ? -17.552 -7.017 22.247 1.00 50.91 97 HIS A O 1
ATOM 776 N N . PHE A 1 98 ? -19.314 -5.651 22.497 1.00 35.34 98 PHE A N 1
ATOM 777 C CA . PHE A 1 98 ? -19.684 -5.641 21.084 1.00 35.34 98 PHE A CA 1
ATOM 778 C C . PHE A 1 98 ? -19.361 -4.276 20.489 1.00 35.34 98 PHE A C 1
ATOM 780 O O . PHE A 1 98 ? -19.956 -3.273 20.884 1.00 35.34 98 PHE A O 1
ATOM 787 N N . VAL A 1 99 ? -18.438 -4.249 19.530 1.00 64.06 99 VAL A N 1
ATOM 788 C CA . VAL A 1 99 ? -18.084 -3.048 18.771 1.00 64.06 99 VAL A CA 1
ATOM 789 C C . VAL A 1 99 ? -18.550 -3.248 17.334 1.00 64.06 99 VAL A C 1
ATOM 791 O O . VAL A 1 99 ? -18.030 -4.098 16.618 1.00 64.06 99 VAL A O 1
ATOM 794 N N . GLY A 1 100 ? -19.563 -2.483 16.930 1.00 36.69 100 GLY A N 1
ATOM 795 C CA . GLY A 1 100 ? -20.013 -2.384 15.545 1.00 36.69 100 GLY A CA 1
ATOM 796 C C . GLY A 1 100 ? -19.583 -1.041 14.974 1.00 36.69 100 GLY A C 1
ATOM 797 O O . GLY A 1 100 ? -19.860 -0.003 15.574 1.00 36.69 100 GLY A O 1
ATOM 798 N N . ILE A 1 101 ? -18.885 -1.059 13.842 1.00 53.72 101 ILE A N 1
ATOM 799 C CA . ILE A 1 101 ? -18.443 0.151 13.149 1.00 53.72 101 ILE A CA 1
ATOM 800 C C . ILE A 1 101 ? -18.996 0.082 11.732 1.00 53.72 101 ILE A C 1
ATOM 802 O O . ILE A 1 101 ? -18.487 -0.662 10.902 1.00 53.72 101 ILE A O 1
ATOM 806 N N . ASP A 1 102 ? -20.037 0.871 11.467 1.00 37.53 102 ASP A N 1
ATOM 807 C CA . ASP A 1 102 ? -20.656 0.961 10.136 1.00 37.53 102 ASP A CA 1
ATOM 808 C C . ASP A 1 102 ? -19.795 1.770 9.142 1.00 37.53 102 ASP A C 1
ATOM 810 O O . ASP A 1 102 ? -20.036 1.759 7.938 1.00 37.53 102 ASP A O 1
ATOM 814 N N . GLY A 1 103 ? -18.800 2.503 9.658 1.00 46.19 103 GLY A N 1
ATOM 815 C CA . GLY A 1 103 ? -17.838 3.298 8.892 1.00 46.19 103 GLY A CA 1
ATOM 816 C C . GLY A 1 103 ? -16.422 2.707 8.902 1.00 46.19 103 GLY A C 1
ATOM 817 O O . GLY A 1 103 ? -16.227 1.506 8.762 1.00 46.19 103 GLY A O 1
ATOM 818 N N . LYS A 1 104 ? -15.409 3.564 9.071 1.00 42.19 104 LYS A N 1
ATOM 819 C CA . LYS A 1 104 ? -13.984 3.182 9.114 1.00 42.19 104 LYS A CA 1
ATOM 820 C C . LYS A 1 104 ? -13.508 3.010 10.563 1.00 42.19 104 LYS A C 1
ATOM 822 O O . LYS A 1 104 ? -13.748 3.898 11.380 1.00 42.19 104 LYS A O 1
ATOM 827 N N . LEU A 1 105 ? -12.789 1.922 10.858 1.00 60.84 105 LEU A N 1
ATOM 828 C CA . LEU A 1 105 ? -11.979 1.783 12.074 1.00 60.84 105 LEU A CA 1
ATOM 829 C C . LEU A 1 105 ? -10.545 2.232 11.772 1.00 60.84 105 LEU A C 1
ATOM 831 O O . LEU A 1 105 ? -9.891 1.672 10.898 1.00 60.84 105 LEU A O 1
ATOM 835 N N . ASN A 1 106 ? -10.072 3.235 12.507 1.00 47.16 106 ASN A N 1
ATOM 836 C CA . ASN A 1 106 ? -8.690 3.700 12.489 1.00 47.16 106 ASN A CA 1
ATOM 837 C C . ASN A 1 106 ? -8.093 3.457 13.878 1.00 47.16 106 ASN A C 1
ATOM 839 O O . ASN A 1 106 ? -8.425 4.177 14.819 1.00 47.16 106 ASN A O 1
ATOM 843 N N . GLU A 1 107 ? -7.209 2.472 14.000 1.00 70.00 107 GLU A N 1
ATOM 844 C CA . GLU A 1 107 ? -6.456 2.195 15.223 1.00 70.00 107 GLU A CA 1
ATOM 845 C C . GLU A 1 107 ? -4.970 2.494 14.994 1.00 70.00 107 GLU A C 1
ATOM 847 O O . GLU A 1 107 ? -4.367 2.008 14.042 1.00 70.00 107 GLU A O 1
ATOM 852 N N . SER A 1 108 ? -4.384 3.348 15.835 1.00 49.06 108 SER A N 1
ATOM 853 C CA . SER A 1 108 ? -2.965 3.709 15.771 1.00 49.06 108 SER A CA 1
ATOM 854 C C . SER A 1 108 ? -2.394 3.727 17.178 1.00 49.06 108 SER A C 1
ATOM 856 O O . SER A 1 108 ? -2.780 4.562 17.997 1.00 49.06 108 SER A O 1
ATOM 858 N N . VAL A 1 109 ? -1.402 2.880 17.426 1.00 56.62 109 VAL A N 1
ATOM 859 C CA . VAL A 1 109 ? -0.689 2.811 18.702 1.00 56.62 109 VAL A CA 1
ATOM 860 C C . VAL A 1 109 ? 0.764 3.212 18.457 1.00 56.62 109 VAL A C 1
ATOM 862 O O . VAL A 1 109 ? 1.428 2.681 17.576 1.00 56.62 109 VAL A O 1
ATOM 865 N N . LYS A 1 110 ? 1.246 4.225 19.189 1.00 44.78 110 LYS A N 1
ATOM 866 C CA . LYS A 1 110 ? 2.633 4.725 19.060 1.00 44.78 110 LYS A CA 1
ATOM 867 C C . LYS A 1 110 ? 3.652 3.872 19.821 1.00 44.78 110 LYS A C 1
ATOM 869 O O . LYS A 1 110 ? 4.846 4.013 19.583 1.00 44.78 110 LYS A O 1
ATOM 874 N N . GLY A 1 111 ? 3.174 3.086 20.780 1.00 38.62 111 GLY A N 1
ATOM 875 C CA . GLY A 1 111 ? 3.962 2.123 21.542 1.00 38.62 111 GLY A CA 1
ATOM 876 C C . GLY A 1 111 ? 3.564 0.695 21.194 1.00 38.62 111 GLY A C 1
ATOM 877 O O . GLY A 1 111 ? 2.908 0.460 20.180 1.00 38.62 111 GLY A O 1
ATOM 878 N N . ASP A 1 112 ? 3.939 -0.239 22.059 1.00 38.72 112 ASP A N 1
ATOM 879 C CA . ASP A 1 112 ? 3.647 -1.652 21.847 1.00 38.72 112 ASP A CA 1
ATOM 880 C C . ASP A 1 112 ? 2.146 -1.933 21.949 1.00 38.72 112 ASP A C 1
ATOM 882 O O . ASP A 1 112 ? 1.448 -1.421 22.830 1.00 38.72 112 ASP A O 1
ATOM 886 N N . VAL A 1 113 ? 1.672 -2.796 21.057 1.00 56.34 113 VAL A N 1
ATOM 887 C CA . VAL A 1 113 ? 0.373 -3.452 21.175 1.00 56.34 113 VAL A CA 1
ATOM 888 C C . VAL A 1 113 ? 0.638 -4.858 21.690 1.00 56.34 113 VAL A C 1
ATOM 890 O O . VAL A 1 113 ? 1.377 -5.619 21.067 1.00 56.34 113 VAL A O 1
ATOM 893 N N . VAL A 1 114 ? 0.050 -5.199 22.834 1.00 43.62 114 VAL A N 1
ATOM 894 C CA . VAL A 1 114 ? 0.076 -6.559 23.377 1.00 43.62 114 VAL A CA 1
ATOM 895 C C . VAL A 1 114 ? -1.359 -7.050 23.443 1.00 43.62 114 VAL A C 1
ATOM 897 O O . VAL A 1 114 ? -2.157 -6.527 24.219 1.00 43.62 114 VAL A O 1
ATOM 900 N N . GLU A 1 115 ? -1.679 -8.054 22.634 1.00 71.88 115 GLU A N 1
ATOM 901 C CA . GLU A 1 115 ? -2.983 -8.709 22.636 1.00 71.88 115 GLU A CA 1
ATOM 902 C C . GLU A 1 115 ? -2.829 -10.132 23.180 1.00 71.88 115 GLU A C 1
ATOM 904 O O . GLU A 1 115 ? -2.110 -10.951 22.608 1.00 71.88 115 GLU A O 1
ATOM 909 N N . ASP A 1 116 ? -3.490 -10.427 24.299 1.00 48.09 116 ASP A N 1
ATOM 910 C CA . ASP A 1 116 ? -3.502 -11.760 24.903 1.00 48.09 116 ASP A CA 1
ATOM 911 C C . ASP A 1 116 ? -4.884 -12.400 24.734 1.00 48.09 116 ASP A C 1
ATOM 913 O O . ASP A 1 116 ? -5.827 -12.141 25.488 1.00 48.09 116 ASP A O 1
ATOM 917 N N . TYR A 1 117 ? -5.009 -13.231 23.702 1.00 67.25 117 TYR A N 1
ATOM 918 C CA . TYR A 1 117 ? -6.220 -13.989 23.422 1.00 67.25 117 TYR A CA 1
ATOM 919 C C . TYR A 1 117 ? -6.112 -15.386 24.041 1.00 67.25 117 TYR A C 1
ATOM 921 O O . TYR A 1 117 ? -5.413 -16.261 23.542 1.00 67.25 117 TYR A O 1
ATOM 929 N N . GLN A 1 118 ? -6.878 -15.628 25.104 1.00 54.47 118 GLN A N 1
ATOM 930 C CA . GLN A 1 118 ? -6.886 -16.901 25.846 1.00 54.47 118 GLN A CA 1
ATOM 931 C C . GLN A 1 118 ? -7.627 -18.051 25.122 1.00 54.47 118 GLN A C 1
ATOM 933 O O . GLN A 1 118 ? -7.735 -19.162 25.643 1.00 54.47 118 GLN A O 1
ATOM 938 N N . ALA A 1 119 ? -8.186 -17.789 23.938 1.00 58.12 119 ALA A N 1
ATOM 939 C CA . ALA A 1 119 ? -8.955 -18.736 23.131 1.00 58.12 119 ALA A CA 1
ATOM 940 C C . ALA A 1 119 ? -8.706 -18.479 21.629 1.00 58.12 119 ALA A C 1
ATOM 942 O O . ALA A 1 119 ? -7.616 -18.074 21.238 1.00 58.12 119 ALA A O 1
ATOM 943 N N . ASN A 1 120 ? -9.692 -18.726 20.762 1.00 41.75 120 ASN A N 1
ATOM 944 C CA . ASN A 1 120 ? -9.514 -18.560 19.319 1.00 41.75 120 ASN A CA 1
ATOM 945 C C . ASN A 1 120 ? -9.578 -17.083 18.903 1.00 41.75 120 ASN A C 1
ATOM 947 O O . ASN A 1 120 ? -10.580 -16.416 19.154 1.00 41.75 120 ASN A O 1
ATOM 951 N N . LEU A 1 121 ? -8.570 -16.631 18.157 1.00 65.00 121 LEU A N 1
ATOM 952 C CA . LEU A 1 121 ? -8.667 -15.467 17.278 1.00 65.00 121 LEU A CA 1
ATOM 953 C C . LEU A 1 121 ? -9.038 -15.950 15.870 1.00 65.00 121 LEU A C 1
ATOM 955 O O . LEU A 1 121 ? -8.466 -16.910 15.355 1.00 65.00 121 LEU A O 1
ATOM 959 N N . SER A 1 122 ? -10.022 -15.317 15.239 1.00 47.78 122 SER A N 1
ATOM 960 C CA . SER A 1 122 ? -10.389 -15.585 13.847 1.00 47.78 122 SER A CA 1
ATOM 961 C C . SER A 1 122 ? -10.535 -14.267 13.109 1.00 47.78 122 SER A C 1
ATOM 963 O O . SER A 1 122 ? -11.440 -13.490 13.397 1.00 47.78 122 SER A O 1
ATOM 965 N N . THR A 1 123 ? -9.652 -14.045 12.142 1.00 73.06 123 THR A N 1
ATOM 966 C CA . THR A 1 123 ? -9.649 -12.843 11.308 1.00 73.06 123 THR A CA 1
ATOM 967 C C . THR A 1 123 ? -10.125 -13.219 9.913 1.00 73.06 123 THR A C 1
ATOM 969 O O . THR A 1 123 ? -9.493 -14.024 9.231 1.00 73.06 123 THR A O 1
ATOM 972 N N . ILE A 1 124 ? -11.255 -12.653 9.490 1.00 47.22 124 ILE A N 1
ATOM 973 C CA . ILE A 1 124 ? -11.805 -12.840 8.145 1.00 47.22 124 ILE A CA 1
ATOM 974 C C . ILE A 1 124 ? -11.762 -11.490 7.444 1.00 47.22 124 ILE A C 1
ATOM 976 O O . ILE A 1 124 ? -12.382 -10.531 7.896 1.00 47.22 124 ILE A O 1
ATOM 980 N N . VAL A 1 125 ? -11.041 -11.426 6.328 1.00 70.62 125 VAL A N 1
ATOM 981 C CA . VAL A 1 125 ? -10.923 -10.222 5.505 1.00 70.62 125 VAL A CA 1
ATOM 982 C C . VAL A 1 125 ? -11.502 -10.521 4.129 1.00 70.62 125 VAL A C 1
ATOM 984 O O . VAL A 1 125 ? -11.086 -11.474 3.479 1.00 70.62 125 VAL A O 1
ATOM 987 N N . GLY A 1 126 ? -12.480 -9.723 3.695 1.00 43.03 126 GLY A N 1
ATOM 988 C CA . GLY A 1 126 ? -13.187 -9.942 2.426 1.00 43.03 126 GLY A CA 1
ATOM 989 C C . GLY A 1 126 ? -12.392 -9.569 1.170 1.00 43.03 126 GLY A C 1
ATOM 990 O O . GLY A 1 126 ? -12.767 -9.986 0.081 1.00 43.03 126 GLY A O 1
ATOM 991 N N . ALA A 1 127 ? -11.314 -8.794 1.317 1.00 71.88 127 ALA A N 1
ATOM 992 C CA . ALA A 1 127 ? -10.461 -8.350 0.215 1.00 71.88 127 ALA A CA 1
ATOM 993 C C . ALA A 1 127 ? -8.991 -8.740 0.447 1.00 71.88 127 ALA A C 1
ATOM 995 O O . ALA A 1 127 ? -8.598 -9.862 0.139 1.00 71.88 127 ALA A O 1
ATOM 996 N N . LYS A 1 128 ? -8.173 -7.836 1.000 1.00 61.66 128 LYS A N 1
ATOM 997 C CA . LYS A 1 128 ? -6.722 -8.010 1.157 1.00 61.66 128 LYS A CA 1
ATOM 998 C C . LYS A 1 128 ? -6.313 -7.884 2.622 1.00 61.66 128 LYS A C 1
ATOM 1000 O O . LYS A 1 128 ? -6.731 -6.944 3.290 1.00 61.66 128 LYS A O 1
ATOM 1005 N N . THR A 1 129 ? -5.474 -8.803 3.098 1.00 76.50 129 THR A N 1
ATOM 1006 C CA . THR A 1 129 ? -4.709 -8.641 4.343 1.00 76.50 129 THR A CA 1
ATOM 1007 C C . THR A 1 129 ? -3.233 -8.484 3.987 1.00 76.50 129 THR A C 1
ATOM 1009 O O . THR A 1 129 ? -2.726 -9.207 3.130 1.00 76.50 129 THR A O 1
ATOM 1012 N N . GLU A 1 130 ? -2.561 -7.516 4.600 1.00 68.44 130 GLU A N 1
ATOM 1013 C CA . GLU A 1 130 ? -1.135 -7.250 4.415 1.00 68.44 130 GLU A CA 1
ATOM 1014 C C . GLU A 1 130 ? -0.466 -7.230 5.789 1.00 68.44 130 GLU A C 1
ATOM 1016 O O . GLU A 1 130 ? -0.940 -6.553 6.699 1.00 68.44 130 GLU A O 1
ATOM 1021 N N . LEU A 1 131 ? 0.634 -7.970 5.936 1.00 76.94 131 LEU A N 1
ATOM 1022 C CA . LEU A 1 131 ? 1.511 -7.901 7.101 1.00 76.94 131 LEU A CA 1
ATOM 1023 C C . LEU A 1 131 ? 2.858 -7.370 6.627 1.00 76.94 131 LEU A C 1
ATOM 1025 O O . LEU A 1 131 ? 3.548 -8.031 5.852 1.00 76.94 131 LEU A O 1
ATOM 1029 N N . ASN A 1 132 ? 3.210 -6.171 7.080 1.00 63.34 132 ASN A N 1
ATOM 1030 C CA . ASN A 1 132 ? 4.474 -5.531 6.762 1.00 63.34 132 ASN A CA 1
ATOM 1031 C C . ASN A 1 132 ? 5.202 -5.172 8.060 1.00 63.34 132 ASN A C 1
ATOM 1033 O O . ASN A 1 132 ? 4.692 -4.408 8.878 1.00 63.34 132 ASN A O 1
ATOM 1037 N N . ALA A 1 133 ? 6.382 -5.752 8.255 1.00 62.69 133 ALA A N 1
ATOM 1038 C CA . ALA A 1 133 ? 7.229 -5.499 9.409 1.00 62.69 133 ALA A CA 1
ATOM 1039 C C . ALA A 1 133 ? 8.690 -5.783 9.054 1.00 62.69 133 ALA A C 1
ATOM 1041 O O . ALA A 1 133 ? 8.985 -6.506 8.103 1.00 62.69 133 ALA A O 1
ATOM 1042 N N . ARG A 1 134 ? 9.615 -5.251 9.858 1.00 50.28 134 ARG A N 1
ATOM 1043 C CA . ARG A 1 134 ? 11.054 -5.520 9.708 1.00 50.28 134 ARG A CA 1
ATOM 1044 C C . ARG A 1 134 ? 11.417 -6.986 9.983 1.00 50.28 134 ARG A C 1
ATOM 1046 O O . ARG A 1 134 ? 12.381 -7.488 9.421 1.00 50.28 134 ARG A O 1
ATOM 1053 N N . GLU A 1 135 ? 10.649 -7.650 10.840 1.00 42.88 135 GLU A N 1
ATOM 1054 C CA . GLU A 1 135 ? 10.745 -9.077 11.148 1.00 42.88 135 GLU A CA 1
ATOM 1055 C C . GLU A 1 135 ? 9.332 -9.608 11.413 1.00 42.88 135 GLU A C 1
ATOM 1057 O O . GLU A 1 135 ? 8.535 -8.942 12.075 1.00 42.88 135 GLU A O 1
ATOM 1062 N N . ILE A 1 136 ? 9.022 -10.795 10.889 1.00 72.62 136 ILE A N 1
ATOM 1063 C CA . ILE A 1 136 ? 7.780 -11.516 11.174 1.00 72.62 136 ILE A CA 1
ATOM 1064 C C . ILE A 1 136 ? 8.166 -12.896 11.703 1.00 72.62 136 ILE A C 1
ATOM 1066 O O . ILE A 1 136 ? 8.697 -13.720 10.958 1.00 72.62 136 ILE A O 1
ATOM 1070 N N . THR A 1 137 ? 7.857 -13.154 12.972 1.00 65.75 137 THR A N 1
ATOM 1071 C CA . THR A 1 137 ? 8.054 -14.460 13.610 1.00 65.75 137 THR A CA 1
ATOM 1072 C C . THR A 1 137 ? 6.702 -15.122 13.817 1.00 65.75 137 THR A C 1
ATOM 1074 O O . THR A 1 137 ? 5.847 -14.602 14.530 1.00 65.75 137 THR A O 1
ATOM 1077 N N . LEU A 1 138 ? 6.506 -16.279 13.183 1.00 85.75 138 LEU A N 1
ATOM 1078 C CA . LEU A 1 138 ? 5.330 -17.122 13.373 1.00 85.75 138 LEU A CA 1
ATOM 1079 C C . LEU A 1 138 ? 5.746 -18.352 14.174 1.00 85.75 138 LEU A C 1
ATOM 1081 O O . LEU A 1 138 ? 6.493 -19.193 13.676 1.00 85.75 138 LEU A O 1
ATOM 1085 N N . GLU A 1 139 ? 5.250 -18.463 15.402 1.00 82.06 139 GLU A N 1
ATOM 1086 C CA . GLU A 1 139 ? 5.470 -19.619 16.267 1.00 82.06 139 GLU A CA 1
ATOM 1087 C C . GLU A 1 139 ? 4.126 -20.245 16.638 1.00 82.06 139 GLU A C 1
ATOM 1089 O O . GLU A 1 139 ? 3.175 -19.559 17.011 1.00 82.06 139 GLU A O 1
ATOM 1094 N N . ALA A 1 140 ? 4.041 -21.568 16.527 1.00 84.25 140 ALA A N 1
ATOM 1095 C CA . ALA A 1 140 ? 2.880 -22.324 16.961 1.00 84.25 140 ALA A CA 1
ATOM 1096 C C . ALA A 1 140 ? 3.334 -23.627 17.611 1.00 84.25 140 ALA A C 1
ATOM 1098 O O . ALA A 1 140 ? 4.226 -24.306 17.107 1.00 84.25 140 ALA A O 1
ATOM 1099 N N . LEU A 1 141 ? 2.663 -24.018 18.696 1.00 78.19 141 LEU A N 1
ATOM 1100 C CA . LEU A 1 141 ? 3.013 -25.230 19.438 1.00 78.19 141 LEU A CA 1
ATOM 1101 C C . LEU A 1 141 ? 2.851 -26.511 18.604 1.00 78.19 141 LEU A C 1
ATOM 1103 O O . LEU A 1 141 ? 3.568 -27.485 18.812 1.00 78.19 141 LEU A O 1
ATOM 1107 N N . THR A 1 142 ? 1.870 -26.543 17.700 1.00 86.81 142 THR A N 1
ATOM 1108 C CA . THR A 1 142 ? 1.470 -27.785 17.020 1.00 86.81 142 THR A CA 1
ATOM 1109 C C . THR A 1 142 ? 1.489 -27.703 15.505 1.00 86.81 142 THR A C 1
ATOM 1111 O O . THR A 1 142 ? 1.724 -28.725 14.864 1.00 86.81 142 THR A O 1
ATOM 1114 N N . LYS A 1 143 ? 1.198 -26.539 14.912 1.00 83.88 143 LYS A N 1
ATOM 1115 C CA . LYS A 1 143 ? 1.099 -26.414 13.458 1.00 83.88 143 LYS A CA 1
ATOM 1116 C C . LYS A 1 143 ? 1.125 -24.967 12.985 1.00 83.88 143 LYS A C 1
ATOM 1118 O O . LYS A 1 143 ? 0.391 -24.141 13.517 1.00 83.88 143 LYS A O 1
ATOM 1123 N N . ILE A 1 144 ? 1.854 -24.712 11.904 1.00 93.31 144 ILE A N 1
ATOM 1124 C CA . ILE A 1 144 ? 1.697 -23.534 11.043 1.00 93.31 144 ILE A CA 1
ATOM 1125 C C . ILE A 1 144 ? 1.212 -24.036 9.680 1.00 93.31 144 ILE A C 1
ATOM 1127 O O . ILE A 1 144 ? 1.775 -24.981 9.130 1.00 93.31 144 ILE A O 1
ATOM 1131 N N . SER A 1 145 ? 0.153 -23.445 9.128 1.00 86.19 145 SER A N 1
ATOM 1132 C CA . SER A 1 145 ? -0.365 -23.804 7.803 1.00 86.19 145 SER A CA 1
ATOM 1133 C C . SER A 1 145 ? -0.607 -22.552 6.972 1.00 86.19 145 SER 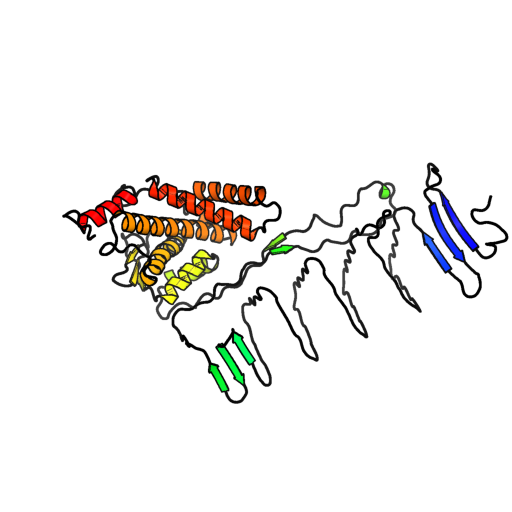A C 1
ATOM 1135 O O . SER A 1 145 ? -1.378 -21.681 7.362 1.00 86.19 145 SER A O 1
ATOM 1137 N N . LEU A 1 146 ? 0.043 -22.486 5.814 1.00 90.69 146 LEU A N 1
ATOM 1138 C CA . LEU A 1 146 ? -0.112 -21.444 4.806 1.00 90.69 146 LEU A CA 1
ATOM 1139 C C . LEU A 1 146 ? -0.800 -22.084 3.601 1.00 90.69 146 LEU A C 1
ATOM 1141 O O . LEU A 1 146 ? -0.256 -23.023 3.022 1.00 90.69 146 LEU A O 1
ATOM 1145 N N . LYS A 1 147 ? -2.002 -21.637 3.230 1.00 82.56 147 LYS A N 1
ATOM 1146 C CA . LYS A 1 147 ? -2.794 -22.263 2.160 1.00 82.56 147 LYS A CA 1
ATOM 1147 C C . LYS A 1 147 ? -3.385 -21.219 1.221 1.00 82.56 147 LYS A C 1
ATOM 1149 O O . LYS A 1 147 ? -3.988 -20.255 1.675 1.00 82.56 147 LYS A O 1
ATOM 1154 N N . VAL A 1 148 ? -3.280 -21.470 -0.083 1.00 81.31 148 VAL A N 1
ATOM 1155 C CA . VAL A 1 148 ? -3.900 -20.671 -1.150 1.00 81.31 148 VAL A CA 1
ATOM 1156 C C . VAL A 1 148 ? -4.534 -21.625 -2.159 1.00 81.31 148 VAL A C 1
ATOM 1158 O O . VAL A 1 148 ? -3.837 -22.361 -2.862 1.00 81.31 148 VAL A O 1
ATOM 1161 N N . GLY A 1 149 ? -5.868 -21.643 -2.225 1.00 83.88 149 GLY A N 1
ATOM 1162 C CA . GLY A 1 149 ? -6.600 -22.595 -3.063 1.00 83.88 149 GLY A CA 1
ATOM 1163 C C . GLY A 1 149 ? -6.211 -24.049 -2.753 1.00 83.88 149 GLY A C 1
ATOM 1164 O O . GLY A 1 149 ? -6.358 -24.509 -1.618 1.00 83.88 149 GLY A O 1
ATOM 1165 N N . GLY A 1 150 ? -5.719 -24.769 -3.766 1.00 79.69 150 GLY A N 1
ATOM 1166 C CA . GLY A 1 150 ? -5.220 -26.145 -3.640 1.00 79.69 150 GLY A CA 1
ATOM 1167 C C . GLY A 1 150 ? -3.764 -26.280 -3.172 1.00 79.69 150 GLY A C 1
ATOM 1168 O O . GLY A 1 150 ? -3.337 -27.397 -2.901 1.00 79.69 150 GLY A O 1
ATOM 1169 N N . ASN A 1 151 ? -3.011 -25.181 -3.062 1.00 87.94 151 ASN A N 1
ATOM 1170 C CA . ASN A 1 151 ? -1.593 -25.191 -2.692 1.00 87.94 151 ASN A CA 1
ATOM 1171 C C . ASN A 1 151 ? -1.420 -24.903 -1.194 1.00 87.94 151 ASN A C 1
ATOM 1173 O O . ASN A 1 151 ? -2.152 -24.083 -0.632 1.00 87.94 151 ASN A O 1
ATOM 1177 N N . CYS A 1 152 ? -0.443 -25.531 -0.541 1.00 90.44 152 CYS A N 1
ATOM 1178 C CA . CYS A 1 152 ? -0.124 -25.271 0.856 1.00 90.44 152 CYS A CA 1
ATOM 1179 C C . CYS A 1 152 ? 1.336 -25.536 1.239 1.00 90.44 152 CYS A C 1
ATOM 1181 O O . CYS A 1 152 ? 2.002 -26.417 0.693 1.00 90.44 152 CYS A O 1
ATOM 1183 N N . ILE A 1 153 ? 1.767 -24.839 2.286 1.00 93.00 153 ILE A N 1
ATOM 1184 C CA . ILE A 1 153 ? 2.930 -25.167 3.107 1.00 93.00 153 ILE A CA 1
ATOM 1185 C C . ILE A 1 153 ? 2.408 -25.472 4.512 1.00 93.00 153 ILE A C 1
ATOM 1187 O O . ILE A 1 153 ? 1.645 -24.692 5.082 1.00 93.00 153 ILE A O 1
ATOM 1191 N N . MET A 1 154 ? 2.780 -26.617 5.072 1.00 90.38 154 MET A N 1
ATOM 1192 C CA . MET A 1 154 ? 2.442 -27.000 6.443 1.00 90.38 154 MET A CA 1
ATOM 1193 C C . MET A 1 154 ? 3.717 -27.313 7.213 1.00 90.38 154 MET A C 1
ATOM 1195 O O . MET A 1 154 ? 4.576 -28.030 6.711 1.00 90.38 154 MET A O 1
ATOM 1199 N N . ILE A 1 155 ? 3.816 -26.794 8.430 1.00 94.81 155 ILE A N 1
ATOM 1200 C CA . ILE A 1 155 ? 4.902 -27.053 9.372 1.00 94.81 155 ILE A CA 1
ATOM 1201 C C . ILE A 1 155 ? 4.264 -27.642 10.626 1.00 94.81 155 ILE A C 1
ATOM 1203 O O . ILE A 1 155 ? 3.363 -27.029 11.196 1.00 94.81 155 ILE A O 1
ATOM 1207 N N . ASP A 1 156 ? 4.700 -28.821 11.047 1.00 94.19 156 ASP A N 1
ATOM 1208 C CA . ASP A 1 156 ? 4.263 -29.482 12.280 1.00 94.19 156 ASP A CA 1
ATOM 1209 C C . ASP A 1 156 ? 5.424 -30.315 12.876 1.00 94.19 156 ASP A C 1
ATOM 1211 O O . ASP A 1 156 ? 6.510 -30.343 12.288 1.00 94.19 156 ASP A O 1
ATOM 1215 N N . PRO A 1 157 ? 5.263 -30.991 14.034 1.00 94.50 157 PRO A N 1
ATOM 1216 C CA . PRO A 1 157 ? 6.349 -31.763 14.644 1.00 94.50 157 PRO A CA 1
ATOM 1217 C C . PRO A 1 157 ? 6.940 -32.881 13.771 1.00 94.50 157 PRO A C 1
ATOM 1219 O O . PRO A 1 157 ? 8.010 -33.391 14.099 1.00 94.50 157 PRO A O 1
ATOM 1222 N N . SER A 1 158 ? 6.265 -33.293 12.691 1.00 93.00 158 SER A N 1
ATOM 1223 C CA . SER A 1 158 ? 6.780 -34.285 11.741 1.00 93.00 158 SER A CA 1
ATOM 1224 C C . SER A 1 158 ? 7.680 -33.685 10.655 1.00 93.00 158 SER A C 1
ATOM 1226 O O . SER A 1 158 ? 8.435 -34.426 10.024 1.00 93.00 158 SER A O 1
ATOM 1228 N N . GLY A 1 159 ? 7.646 -32.362 10.456 1.00 91.88 159 GLY A N 1
ATOM 1229 C CA . GLY A 1 159 ? 8.489 -31.643 9.503 1.00 91.88 159 GLY A CA 1
ATOM 1230 C C . GLY A 1 159 ? 7.736 -30.591 8.684 1.00 91.88 159 GLY A C 1
ATOM 1231 O O . GLY A 1 159 ? 6.718 -30.045 9.111 1.00 91.88 159 GLY A O 1
ATOM 1232 N N . ILE A 1 160 ? 8.265 -30.298 7.490 1.00 95.94 160 ILE A N 1
ATOM 1233 C CA . ILE A 1 160 ? 7.705 -29.329 6.538 1.00 95.94 160 ILE A CA 1
ATOM 1234 C C . ILE A 1 160 ? 7.119 -30.086 5.339 1.00 95.94 160 ILE A C 1
ATOM 1236 O O . ILE A 1 160 ? 7.833 -30.801 4.639 1.00 95.94 160 ILE A O 1
ATOM 1240 N N . THR A 1 161 ? 5.827 -29.900 5.074 1.00 91.81 161 THR A N 1
ATOM 1241 C CA . THR A 1 161 ? 5.133 -30.382 3.872 1.00 91.81 161 THR A CA 1
ATOM 1242 C C . THR A 1 161 ? 4.902 -29.218 2.914 1.00 91.81 161 THR A C 1
ATOM 1244 O O . THR A 1 161 ? 4.289 -28.225 3.295 1.00 91.81 161 THR A O 1
ATOM 1247 N N . ILE A 1 162 ? 5.331 -29.356 1.659 1.00 92.56 162 ILE A N 1
ATOM 1248 C CA . ILE A 1 162 ? 5.043 -28.407 0.574 1.00 92.56 162 ILE A CA 1
ATOM 1249 C C . ILE A 1 162 ? 4.234 -29.157 -0.484 1.00 92.56 162 ILE A C 1
ATOM 1251 O O . ILE A 1 162 ? 4.728 -30.122 -1.064 1.00 92.56 162 ILE A O 1
ATOM 1255 N N . ALA A 1 163 ? 2.993 -28.737 -0.723 1.00 87.50 163 ALA A N 1
ATOM 1256 C CA . ALA A 1 163 ? 2.106 -29.347 -1.708 1.00 87.50 163 ALA A CA 1
ATOM 1257 C C . ALA A 1 163 ? 1.518 -28.270 -2.622 1.00 87.50 163 ALA A C 1
ATOM 1259 O O . ALA A 1 163 ? 0.858 -27.345 -2.159 1.00 87.50 163 ALA A O 1
ATOM 1260 N N . GLY A 1 164 ? 1.727 -28.395 -3.926 1.00 87.94 164 GLY A N 1
ATOM 1261 C CA . GLY A 1 164 ? 1.156 -27.498 -4.923 1.00 87.94 164 GLY A CA 1
ATOM 1262 C C . GLY A 1 164 ? 1.250 -28.106 -6.314 1.00 87.94 164 GLY A C 1
ATOM 1263 O O . GLY A 1 164 ? 1.989 -29.068 -6.518 1.00 87.94 164 GLY A O 1
ATOM 1264 N N . THR A 1 165 ? 0.491 -27.565 -7.268 1.00 85.81 165 THR A N 1
ATOM 1265 C CA . THR A 1 165 ? 0.498 -28.056 -8.659 1.00 85.81 165 THR A CA 1
ATOM 1266 C C . THR A 1 165 ? 1.887 -27.918 -9.292 1.00 85.81 165 THR A C 1
ATOM 1268 O O . THR A 1 165 ? 2.338 -28.815 -9.997 1.00 85.81 165 THR A O 1
ATOM 1271 N N . ILE A 1 166 ? 2.570 -26.801 -9.012 1.00 81.56 166 ILE A N 1
ATOM 1272 C CA . ILE A 1 166 ? 3.964 -26.529 -9.376 1.00 81.56 166 ILE A CA 1
ATOM 1273 C C . ILE A 1 166 ? 4.624 -25.848 -8.175 1.00 81.56 166 ILE A C 1
ATOM 1275 O O . ILE A 1 166 ? 4.116 -24.842 -7.681 1.00 81.56 166 ILE A O 1
ATOM 1279 N N . THR A 1 167 ? 5.772 -26.365 -7.738 1.00 83.88 167 THR A N 1
ATOM 1280 C CA . THR A 1 167 ? 6.592 -25.746 -6.689 1.00 83.88 167 THR A CA 1
ATOM 1281 C C . THR A 1 167 ? 7.808 -25.095 -7.337 1.00 83.88 167 THR A C 1
ATOM 1283 O O . THR A 1 167 ? 8.740 -25.786 -7.743 1.00 83.88 167 THR A O 1
ATOM 1286 N N . LYS A 1 168 ? 7.793 -23.765 -7.450 1.00 74.81 168 LYS A N 1
ATOM 1287 C CA . LYS A 1 168 ? 8.939 -22.976 -7.917 1.00 74.81 168 LYS A CA 1
ATOM 1288 C C . LYS A 1 168 ? 9.858 -22.685 -6.730 1.00 74.81 168 LYS A C 1
ATOM 1290 O O . LYS A 1 168 ? 9.404 -22.124 -5.737 1.00 74.81 168 LYS A O 1
ATOM 1295 N N . ILE A 1 169 ? 11.130 -23.066 -6.822 1.00 76.88 169 ILE A N 1
ATOM 1296 C CA . ILE A 1 169 ? 12.154 -22.782 -5.806 1.00 76.88 169 ILE A CA 1
ATOM 1297 C C . ILE A 1 169 ? 13.236 -21.959 -6.495 1.00 76.88 169 ILE A C 1
ATOM 1299 O O . ILE A 1 169 ? 13.834 -22.429 -7.461 1.00 76.88 169 ILE A O 1
ATOM 1303 N N . ASN A 1 170 ? 13.457 -20.732 -6.017 1.00 57.47 170 ASN A N 1
ATOM 1304 C CA . ASN A 1 170 ? 14.410 -19.779 -6.601 1.00 57.47 170 ASN A CA 1
ATOM 1305 C C . ASN A 1 170 ? 14.185 -19.541 -8.106 1.00 57.47 170 ASN A C 1
ATOM 1307 O O . ASN A 1 170 ? 15.133 -19.458 -8.875 1.00 57.47 170 ASN A O 1
ATOM 1311 N N . SER A 1 171 ? 12.922 -19.489 -8.541 1.00 59.22 171 SER A N 1
ATOM 1312 C CA . SER A 1 171 ? 12.550 -19.370 -9.962 1.00 59.22 171 SER A CA 1
ATOM 1313 C C . SER A 1 171 ? 11.864 -18.033 -10.287 1.00 59.22 171 SER A C 1
ATOM 1315 O O . SER A 1 171 ? 10.966 -17.997 -11.123 1.00 59.22 171 SER A O 1
ATOM 1317 N N . GLY A 1 172 ? 12.229 -16.964 -9.565 1.00 48.31 172 GLY A N 1
ATOM 1318 C CA . GLY A 1 172 ? 11.899 -15.571 -9.912 1.00 48.31 172 GLY A CA 1
ATOM 1319 C C . GLY A 1 172 ? 10.470 -15.079 -9.646 1.00 48.31 172 GLY A C 1
ATOM 1320 O O . GLY A 1 172 ? 10.150 -13.954 -9.997 1.00 48.31 172 GLY A O 1
ATOM 1321 N N . GLY A 1 173 ? 9.589 -15.876 -9.033 1.00 48.56 173 GLY A N 1
ATOM 1322 C CA . GLY A 1 173 ? 8.252 -15.406 -8.653 1.00 48.56 173 GLY A CA 1
ATOM 1323 C C . GLY A 1 173 ? 8.278 -14.640 -7.331 1.00 48.56 173 GLY A C 1
ATOM 1324 O O . GLY A 1 173 ? 8.216 -15.276 -6.278 1.00 48.56 173 GLY A O 1
ATOM 1325 N N . PHE A 1 174 ? 8.344 -13.310 -7.377 1.00 49.81 174 PHE A N 1
ATOM 1326 C CA . PHE A 1 174 ? 8.208 -12.451 -6.199 1.00 49.81 174 PHE A CA 1
ATOM 1327 C C . PHE A 1 174 ? 6.784 -11.891 -6.102 1.00 49.81 174 PHE A C 1
ATOM 1329 O O . PHE A 1 174 ? 6.138 -11.598 -7.105 1.00 49.81 174 PHE A O 1
ATOM 1336 N N . ALA A 1 175 ? 6.253 -11.797 -4.882 1.00 54.78 175 ALA A N 1
ATOM 1337 C CA . ALA A 1 175 ? 4.969 -11.143 -4.659 1.00 54.78 175 ALA A CA 1
ATOM 1338 C C . ALA A 1 175 ? 5.145 -9.620 -4.748 1.00 54.78 175 ALA A C 1
ATOM 1340 O O . ALA A 1 175 ? 6.153 -9.096 -4.274 1.00 54.78 175 ALA A O 1
ATOM 1341 N N . ALA A 1 176 ? 4.144 -8.919 -5.290 1.00 53.72 176 ALA A N 1
ATOM 1342 C CA . ALA A 1 176 ? 4.090 -7.463 -5.219 1.00 53.72 176 ALA A CA 1
ATOM 1343 C C . ALA A 1 176 ? 4.212 -6.996 -3.757 1.00 53.72 176 ALA A C 1
ATOM 1345 O O . ALA A 1 176 ? 3.644 -7.616 -2.848 1.00 53.72 176 ALA A O 1
ATOM 1346 N N . GLY A 1 177 ? 4.956 -5.910 -3.535 1.00 56.94 177 GLY A N 1
ATOM 1347 C CA . GLY A 1 177 ? 5.129 -5.315 -2.214 1.00 56.94 177 GLY A CA 1
ATOM 1348 C C . GLY A 1 177 ? 3.798 -4.900 -1.575 1.00 56.94 177 GLY A C 1
ATOM 1349 O O . GLY A 1 177 ? 2.777 -4.735 -2.244 1.00 56.94 177 GLY A O 1
ATOM 1350 N N . THR A 1 178 ? 3.799 -4.733 -0.254 1.00 59.78 178 THR A N 1
ATOM 1351 C CA . THR A 1 178 ? 2.637 -4.175 0.450 1.00 59.78 178 THR A CA 1
ATOM 1352 C C . THR A 1 178 ? 2.497 -2.681 0.165 1.00 59.78 178 THR A C 1
ATOM 1354 O O . THR A 1 178 ? 3.499 -1.987 0.016 1.00 59.78 178 THR A O 1
ATOM 1357 N N . GLY A 1 179 ? 1.267 -2.170 0.108 1.00 56.44 179 GLY A N 1
ATOM 1358 C CA . GLY A 1 179 ? 1.021 -0.753 -0.180 1.00 56.44 179 GLY A CA 1
ATOM 1359 C C . GLY A 1 179 ? 1.356 0.187 0.985 1.00 56.44 179 GLY A C 1
ATOM 1360 O O . GLY A 1 179 ? 1.678 -0.246 2.090 1.00 56.44 179 GLY A O 1
ATOM 1361 N N . ASN A 1 180 ? 1.230 1.496 0.758 1.00 61.03 180 ASN A N 1
ATOM 1362 C CA . ASN A 1 180 ? 1.329 2.535 1.790 1.00 61.03 180 ASN A CA 1
ATOM 1363 C C . ASN A 1 180 ? -0.083 2.974 2.228 1.00 61.03 180 ASN A C 1
ATOM 1365 O O . ASN A 1 180 ? -0.670 3.859 1.599 1.00 61.03 180 ASN A O 1
ATOM 1369 N N . PRO A 1 181 ? -0.690 2.360 3.261 1.00 61.31 181 PRO A N 1
ATOM 1370 C CA . PRO A 1 181 ? -2.056 2.693 3.649 1.00 61.31 181 PRO A CA 1
ATOM 1371 C C . PRO A 1 181 ? -2.150 4.103 4.246 1.00 61.31 181 PRO A C 1
ATOM 1373 O O . PRO A 1 181 ? -1.296 4.540 5.023 1.00 61.31 181 PRO A O 1
ATOM 1376 N N . ALA A 1 182 ? -3.234 4.805 3.912 1.00 56.53 182 ALA A N 1
ATOM 1377 C CA . ALA A 1 182 ? -3.520 6.138 4.429 1.00 56.53 182 ALA A CA 1
ATOM 1378 C C . ALA A 1 182 ? -4.381 6.093 5.704 1.00 56.53 182 ALA A C 1
ATOM 1380 O O . ALA A 1 182 ? -5.409 5.409 5.772 1.00 56.53 182 ALA A O 1
ATOM 1381 N N . PHE A 1 183 ? -3.999 6.894 6.695 1.00 53.84 183 PHE A N 1
ATOM 1382 C CA . PHE A 1 183 ? -4.608 6.951 8.020 1.00 53.84 183 PHE A CA 1
ATOM 1383 C C . PHE A 1 183 ? -5.048 8.375 8.378 1.00 53.84 183 PHE A C 1
ATOM 1385 O O . PHE A 1 183 ? -4.387 9.342 7.999 1.00 53.84 183 PHE A O 1
ATOM 1392 N N . ASP A 1 184 ? -6.140 8.502 9.138 1.00 57.75 184 ASP A N 1
ATOM 1393 C CA . ASP A 1 184 ? -6.649 9.789 9.629 1.00 57.75 184 ASP A CA 1
ATOM 1394 C C . ASP A 1 184 ? -6.476 9.871 11.146 1.00 57.75 184 ASP A C 1
ATOM 1396 O O . ASP A 1 184 ? -6.995 9.016 11.869 1.00 57.75 184 ASP A O 1
ATOM 1400 N N . ASP A 1 185 ? -5.788 10.909 11.623 1.00 56.06 185 ASP A N 1
ATOM 1401 C CA . ASP A 1 185 ? -5.574 11.138 13.052 1.00 56.06 185 ASP A CA 1
ATOM 1402 C C . ASP A 1 185 ? -6.904 11.388 13.793 1.00 56.06 185 ASP A C 1
ATOM 1404 O O . ASP A 1 185 ? -7.858 11.963 13.251 1.00 56.06 185 ASP A O 1
ATOM 1408 N N . ALA A 1 186 ? -6.964 10.962 15.059 1.00 54.31 186 ALA A N 1
ATOM 1409 C CA . ALA A 1 186 ? -8.105 11.227 15.933 1.00 54.31 186 ALA A CA 1
ATOM 1410 C C . ALA A 1 186 ? -8.276 12.739 16.190 1.00 54.31 186 ALA A C 1
ATOM 1412 O O . ALA A 1 186 ? -7.310 13.499 16.170 1.00 54.31 186 ALA A O 1
ATOM 1413 N N . LEU A 1 187 ? -9.519 13.169 16.433 1.00 51.88 187 LEU A N 1
ATOM 1414 C CA . LEU A 1 187 ? -9.822 14.540 16.861 1.00 51.88 187 LEU A CA 1
ATOM 1415 C C . LEU A 1 187 ? -9.672 14.654 18.378 1.00 51.88 187 LEU A C 1
ATOM 1417 O O . LEU A 1 187 ? -10.097 13.751 19.103 1.00 51.88 187 LEU A O 1
ATOM 1421 N N . ASP A 1 188 ? -9.163 15.787 18.853 1.00 52.22 188 ASP A N 1
ATOM 1422 C CA . ASP A 1 188 ? -9.135 16.074 20.283 1.00 52.22 188 ASP A CA 1
ATOM 1423 C C . ASP A 1 188 ? -10.535 16.484 20.769 1.00 52.22 188 ASP A C 1
ATOM 1425 O O . ASP A 1 188 ? -11.266 17.232 20.109 1.00 52.22 188 ASP A O 1
ATOM 1429 N N . ALA A 1 189 ? -10.933 16.013 21.952 1.00 52.62 189 ALA A N 1
ATOM 1430 C CA . ALA A 1 189 ? -12.150 16.485 22.597 1.00 52.62 189 ALA A CA 1
ATOM 1431 C C . ALA A 1 189 ? -11.968 17.941 23.055 1.00 52.62 189 ALA A C 1
ATOM 1433 O O . ALA A 1 189 ? -10.933 18.316 23.609 1.00 52.62 189 ALA A O 1
ATOM 1434 N N . GLU A 1 190 ? -12.992 18.776 22.868 1.00 56.66 190 GLU A N 1
ATOM 1435 C CA . GLU A 1 190 ? -12.963 20.123 23.439 1.00 56.66 190 GLU A CA 1
ATOM 1436 C C . GLU A 1 190 ? -13.186 20.089 24.959 1.00 56.66 190 GLU A C 1
ATOM 1438 O O . GLU A 1 190 ? -14.064 19.366 25.439 1.00 56.66 190 GLU A O 1
ATOM 1443 N N . PRO A 1 191 ? -12.473 20.923 25.737 1.00 55.12 191 PRO A N 1
ATOM 1444 C CA . PRO A 1 191 ? -12.746 21.068 27.160 1.00 55.12 191 PRO A CA 1
ATOM 1445 C C . PRO A 1 191 ? -14.099 21.757 27.398 1.00 55.12 191 PRO A C 1
ATOM 1447 O O . PRO A 1 191 ? -14.535 22.582 26.593 1.00 55.12 191 PRO A O 1
ATOM 1450 N N . ALA A 1 192 ? -14.734 21.478 28.542 1.00 64.19 192 ALA A N 1
ATOM 1451 C CA . ALA A 1 192 ? -15.929 22.195 29.001 1.00 64.19 192 ALA A CA 1
ATOM 1452 C C . ALA A 1 192 ? -15.662 23.703 29.210 1.00 64.19 192 ALA A C 1
ATOM 1454 O O . ALA A 1 192 ? -14.520 24.122 29.421 1.00 64.19 192 ALA A O 1
ATOM 1455 N N . ASP A 1 193 ? -16.723 24.520 29.164 1.00 66.31 193 ASP A N 1
ATOM 1456 C CA . ASP A 1 193 ? -16.663 25.979 29.382 1.00 66.31 193 ASP A CA 1
ATOM 1457 C C . ASP A 1 193 ? -15.896 26.370 30.676 1.00 66.31 193 ASP A C 1
ATOM 1459 O O . ASP A 1 193 ? -15.888 25.655 31.688 1.00 66.31 193 ASP A O 1
ATOM 1463 N N . THR A 1 194 ? -15.186 27.500 30.640 1.00 70.62 194 THR A N 1
ATOM 1464 C CA . THR A 1 194 ? -14.420 28.038 31.776 1.00 70.62 194 THR A CA 1
ATOM 1465 C C . THR A 1 194 ? -15.251 28.899 32.724 1.00 70.62 194 THR A C 1
ATOM 1467 O O . THR A 1 194 ? -14.814 29.127 33.853 1.00 70.62 194 THR A O 1
ATOM 1470 N N . GLY A 1 195 ? -16.450 29.316 32.310 1.00 64.50 195 GLY A N 1
ATOM 1471 C CA . GLY A 1 195 ? -17.337 30.214 33.049 1.00 64.50 195 GLY A CA 1
ATOM 1472 C C . GLY A 1 195 ? -17.000 31.699 32.877 1.00 64.50 195 GLY A C 1
ATOM 1473 O O . GLY A 1 195 ? -17.545 32.529 33.602 1.00 64.50 195 GLY A O 1
ATOM 1474 N N . GLU A 1 196 ? -16.099 32.051 31.955 1.00 73.62 196 GLU A N 1
ATOM 1475 C CA . GLU A 1 196 ? -15.716 33.441 31.686 1.00 73.62 196 GLU A CA 1
ATOM 1476 C C . GLU A 1 196 ? -16.783 34.184 30.851 1.00 73.62 196 GLU A C 1
ATOM 1478 O O . GLU A 1 196 ? -17.397 33.595 29.954 1.00 73.62 196 GLU A O 1
ATOM 1483 N N . PRO A 1 197 ? -17.016 35.491 31.092 1.00 63.91 197 PRO A N 1
ATOM 1484 C CA . PRO A 1 197 ? -17.944 36.282 30.282 1.00 63.91 197 PRO A CA 1
ATOM 1485 C C . PRO A 1 197 ? -17.604 36.230 28.779 1.00 63.91 197 PRO A C 1
ATOM 1487 O O . PRO A 1 197 ? -16.467 36.481 28.386 1.00 63.91 197 PRO A O 1
ATOM 1490 N N . GLY A 1 198 ? -18.598 35.924 27.933 1.00 65.25 198 GLY A N 1
ATOM 1491 C CA . GLY A 1 198 ? -18.462 35.865 26.465 1.00 65.25 198 GLY A CA 1
ATOM 1492 C C . GLY A 1 198 ? -18.070 34.498 25.880 1.00 65.25 198 GLY A C 1
ATOM 1493 O O . GLY A 1 198 ? -17.964 34.361 24.661 1.00 65.25 198 GLY A O 1
ATOM 1494 N N . TYR A 1 199 ? -17.880 33.462 26.705 1.00 63.50 199 TYR A N 1
ATOM 1495 C CA . TYR A 1 199 ? -17.511 32.117 26.229 1.00 63.50 199 TYR A CA 1
ATOM 1496 C C . TYR A 1 199 ? -18.657 31.389 25.493 1.00 63.50 199 TYR A C 1
ATOM 1498 O O . TYR A 1 199 ? -18.424 30.575 24.596 1.00 63.50 199 TYR A O 1
ATOM 1506 N N . LEU A 1 200 ? -19.912 31.735 25.806 1.00 62.97 200 LEU A N 1
ATOM 1507 C CA . LEU A 1 200 ? -21.111 31.193 25.153 1.00 62.97 200 LEU A CA 1
ATOM 1508 C C . LEU A 1 200 ? -21.304 31.682 23.707 1.00 62.97 200 LEU A C 1
ATOM 1510 O O . LEU A 1 200 ? -21.981 31.000 22.933 1.00 62.97 200 LEU A O 1
ATOM 1514 N N . ASP A 1 201 ? -20.696 32.815 23.343 1.00 70.88 201 ASP A N 1
ATOM 1515 C CA . ASP A 1 201 ? -20.841 33.453 22.028 1.00 70.88 201 ASP A CA 1
ATOM 1516 C C . ASP A 1 201 ? -19.811 32.950 21.001 1.00 70.88 201 ASP A C 1
ATOM 1518 O O . ASP A 1 201 ? -19.897 33.268 19.815 1.00 70.88 201 ASP A O 1
ATOM 1522 N N . ARG A 1 202 ? -18.838 32.135 21.432 1.00 61.62 202 ARG A N 1
ATOM 1523 C CA . ARG A 1 202 ? -17.814 31.562 20.550 1.00 61.62 202 ARG A CA 1
ATOM 1524 C C . ARG A 1 202 ? -18.338 30.293 19.857 1.00 61.62 202 ARG A C 1
ATOM 1526 O O . ARG A 1 202 ? -18.799 29.373 20.545 1.00 61.62 202 ARG A O 1
ATOM 1533 N N . PRO A 1 203 ? -18.261 30.192 18.516 1.00 55.84 203 PRO A N 1
ATOM 1534 C CA . PRO A 1 203 ? -18.528 28.939 17.821 1.00 55.84 203 PRO A CA 1
ATOM 1535 C C . PRO A 1 203 ? -17.471 27.902 18.220 1.00 55.84 203 PRO A C 1
ATOM 1537 O O . PRO A 1 203 ? -16.274 28.157 18.122 1.00 55.84 203 PRO A O 1
ATOM 1540 N N . ARG A 1 204 ? -17.930 26.745 18.709 1.00 55.91 204 ARG A N 1
ATOM 1541 C CA . ARG A 1 204 ? -17.076 25.594 19.023 1.00 55.91 204 ARG A CA 1
ATOM 1542 C C . ARG A 1 204 ? -16.777 24.834 17.730 1.00 55.91 204 ARG A C 1
ATOM 1544 O O . ARG A 1 204 ? -17.709 24.389 17.060 1.00 55.91 204 ARG A O 1
ATOM 1551 N N . SER A 1 205 ? -15.505 24.751 17.362 1.00 51.25 205 SER A N 1
ATOM 1552 C CA . SER A 1 205 ? -14.983 23.957 16.250 1.00 51.25 205 SER A CA 1
ATOM 1553 C C . SER A 1 205 ? -14.129 22.868 16.884 1.00 51.25 205 SER A C 1
ATOM 1555 O O . SER A 1 205 ? -13.075 23.220 17.409 1.00 51.25 205 SER A O 1
ATOM 1557 N N . GLY A 1 206 ? -14.620 21.618 16.885 1.00 49.88 206 GLY A N 1
ATOM 1558 C CA . GLY A 1 206 ? -14.062 20.486 17.643 1.00 49.88 206 GLY A CA 1
ATOM 1559 C C . GLY A 1 206 ? -12.540 20.529 17.821 1.00 49.88 206 GLY A C 1
ATOM 1560 O O . GLY A 1 206 ? -11.831 20.904 16.896 1.00 49.88 206 GLY A O 1
ATOM 1561 N N . GLY A 1 207 ? -12.062 20.181 19.017 1.00 40.88 207 GLY A N 1
ATOM 1562 C CA . GLY A 1 207 ? -10.699 20.428 19.483 1.00 40.88 207 GLY A CA 1
ATOM 1563 C C . GLY A 1 207 ? -9.624 20.085 18.451 1.00 40.88 207 GLY A C 1
ATOM 1564 O O . GLY A 1 207 ? -9.563 18.969 17.942 1.00 40.88 207 GLY A O 1
ATOM 1565 N N . GLY A 1 208 ? -8.766 21.071 18.167 1.00 48.03 208 GLY A N 1
ATOM 1566 C CA . GLY A 1 208 ? -7.646 20.938 17.235 1.00 48.03 208 GLY A CA 1
ATOM 1567 C C . GLY A 1 208 ? -8.044 21.084 15.762 1.00 48.03 208 GLY A C 1
ATOM 1568 O O . GLY A 1 208 ? -9.173 20.816 15.365 1.00 48.03 208 GLY A O 1
ATOM 1569 N N . GLY A 1 209 ? -7.106 21.553 14.928 1.00 47.19 209 GLY A N 1
ATOM 1570 C CA . GLY A 1 209 ? -7.300 21.581 13.472 1.00 47.19 209 GLY A CA 1
ATOM 1571 C C . GLY A 1 209 ? -7.768 20.211 12.969 1.00 47.19 209 GLY A C 1
ATOM 1572 O O . GLY A 1 209 ? -7.355 19.200 13.528 1.00 47.19 209 GLY A O 1
ATOM 1573 N N . GLY A 1 210 ? -8.655 20.193 11.967 1.00 50.25 210 GLY A N 1
ATOM 1574 C CA . GLY A 1 210 ? -9.340 18.981 11.498 1.00 50.25 210 GLY A CA 1
ATOM 1575 C C . GLY A 1 210 ? -8.420 17.780 11.237 1.00 50.25 210 GLY A C 1
ATOM 1576 O O . GLY A 1 210 ? -7.201 17.923 11.147 1.00 50.25 210 GLY A O 1
ATOM 1577 N N . ARG A 1 211 ? -9.024 16.587 11.107 1.00 55.72 211 ARG A N 1
ATOM 1578 C CA . ARG A 1 211 ? -8.298 15.313 10.952 1.00 55.72 211 ARG A CA 1
ATOM 1579 C C . ARG A 1 211 ? -7.169 15.452 9.934 1.00 55.72 211 ARG A C 1
ATOM 1581 O O . ARG A 1 211 ? -7.409 15.779 8.773 1.00 55.72 211 ARG A O 1
ATOM 1588 N N . ARG A 1 212 ? -5.941 15.208 10.384 1.00 53.16 212 ARG A N 1
ATOM 1589 C CA . ARG A 1 212 ? -4.776 15.162 9.506 1.00 53.16 212 ARG A CA 1
ATOM 1590 C C . ARG A 1 212 ? -4.692 13.770 8.909 1.00 53.16 212 ARG A C 1
ATOM 1592 O O . ARG A 1 212 ? -4.770 12.785 9.640 1.00 53.16 212 ARG A O 1
ATOM 1599 N N . ARG A 1 213 ? -4.526 13.705 7.591 1.00 54.94 213 ARG A N 1
ATOM 1600 C CA . ARG A 1 213 ? -4.275 12.457 6.879 1.00 54.94 213 ARG A CA 1
ATOM 1601 C C . ARG A 1 213 ? -2.773 12.255 6.734 1.00 54.94 213 ARG A C 1
ATOM 1603 O O . ARG A 1 213 ? -2.059 13.196 6.395 1.00 54.94 213 ARG A O 1
ATOM 1610 N N . ARG A 1 214 ? -2.291 11.051 7.027 1.00 51.94 214 ARG A N 1
ATOM 1611 C CA . ARG A 1 214 ? -0.882 10.658 6.892 1.00 51.94 214 ARG A CA 1
ATOM 1612 C C . ARG A 1 214 ? -0.797 9.284 6.237 1.00 51.94 214 ARG A C 1
ATOM 1614 O O . ARG A 1 214 ? -1.657 8.441 6.478 1.00 51.94 214 ARG A O 1
ATOM 1621 N N . ASN A 1 215 ? 0.240 9.058 5.440 1.00 57.41 215 ASN A N 1
ATOM 1622 C CA . ASN A 1 215 ? 0.512 7.755 4.836 1.00 57.41 215 ASN A CA 1
ATOM 1623 C C . ASN A 1 215 ? 1.498 6.979 5.714 1.00 57.41 215 ASN A C 1
ATOM 1625 O O . ASN A 1 215 ? 2.496 7.539 6.176 1.00 57.41 215 ASN A O 1
ATOM 1629 N N . LEU A 1 216 ? 1.211 5.701 5.961 1.00 52.75 216 LEU A N 1
ATOM 1630 C CA . LEU A 1 216 ? 2.184 4.777 6.536 1.00 52.75 216 LEU A CA 1
ATOM 1631 C C . LEU A 1 216 ? 3.157 4.341 5.439 1.00 52.75 216 LEU A C 1
ATOM 1633 O O . LEU A 1 216 ? 2.758 4.196 4.287 1.00 52.75 216 LEU A O 1
ATOM 1637 N N . ARG A 1 217 ? 4.426 4.136 5.801 1.00 54.12 217 ARG A N 1
ATOM 1638 C CA . ARG A 1 217 ? 5.456 3.653 4.876 1.00 54.12 217 ARG A CA 1
ATOM 1639 C C . ARG A 1 217 ? 5.688 2.162 5.104 1.00 54.12 217 ARG A C 1
ATOM 1641 O O . ARG A 1 217 ? 6.091 1.773 6.203 1.00 54.12 217 ARG A O 1
ATOM 1648 N N . SER A 1 218 ? 5.437 1.355 4.078 1.00 54.19 218 SER A N 1
ATOM 1649 C CA . SER A 1 218 ? 5.777 -0.064 4.061 1.00 54.19 218 SER A CA 1
ATOM 1650 C C . SER A 1 218 ? 7.295 -0.253 4.124 1.00 54.19 218 SER A C 1
ATOM 1652 O O . SER A 1 218 ? 8.067 0.420 3.444 1.00 54.19 218 SER A O 1
ATOM 1654 N N . GLN A 1 219 ? 7.731 -1.176 4.975 1.00 54.72 219 GLN A N 1
ATOM 1655 C CA . GLN A 1 219 ? 9.103 -1.658 5.073 1.00 54.72 219 GLN A CA 1
ATOM 1656 C C . GLN A 1 219 ? 9.295 -2.736 4.007 1.00 54.72 219 GLN A C 1
ATOM 1658 O O . GLN A 1 219 ? 8.803 -3.854 4.145 1.00 54.72 219 GLN A O 1
ATOM 1663 N N . HIS A 1 220 ? 9.980 -2.411 2.920 1.00 56.31 220 HIS A N 1
ATOM 1664 C CA . HIS A 1 220 ? 10.290 -3.393 1.887 1.00 56.31 220 HIS A CA 1
ATOM 1665 C C . HIS A 1 220 ? 11.673 -3.985 2.146 1.00 56.31 220 HIS A C 1
ATOM 1667 O O . HIS A 1 220 ? 12.641 -3.257 2.366 1.00 56.31 220 HIS A O 1
ATOM 1673 N N . TYR A 1 221 ? 11.760 -5.315 2.145 1.00 50.47 221 TYR A N 1
ATOM 1674 C CA . TYR A 1 221 ? 13.037 -6.012 2.216 1.00 50.47 221 TYR A CA 1
ATOM 1675 C C . TYR A 1 221 ? 13.837 -5.731 0.944 1.00 50.47 221 TYR A C 1
ATOM 1677 O O . TYR A 1 221 ? 13.375 -6.019 -0.157 1.00 50.47 221 TYR A O 1
ATOM 1685 N N . ILE A 1 222 ? 15.036 -5.183 1.107 1.00 59.62 222 ILE A N 1
ATOM 1686 C CA . ILE A 1 222 ? 16.023 -5.067 0.035 1.00 59.62 222 ILE A CA 1
ATOM 1687 C C . ILE A 1 222 ? 16.925 -6.280 0.176 1.00 59.62 222 ILE A C 1
ATOM 1689 O O . ILE A 1 222 ? 17.486 -6.505 1.254 1.00 59.62 222 ILE A O 1
ATOM 1693 N N . ALA A 1 223 ? 17.045 -7.068 -0.890 1.00 60.34 223 ALA A N 1
ATOM 1694 C CA . ALA A 1 223 ? 17.953 -8.201 -0.890 1.00 60.34 223 ALA A CA 1
ATOM 1695 C C . ALA A 1 223 ? 19.373 -7.728 -0.518 1.00 60.34 223 ALA A C 1
ATOM 1697 O O . ALA A 1 223 ? 19.816 -6.673 -0.991 1.00 60.34 223 ALA A O 1
ATOM 1698 N N . PRO A 1 224 ? 20.086 -8.457 0.359 1.00 70.12 224 PRO A N 1
ATOM 1699 C CA . PRO A 1 224 ? 21.456 -8.120 0.696 1.00 70.12 224 PRO A CA 1
ATOM 1700 C C . PRO A 1 224 ? 22.315 -8.131 -0.576 1.00 70.12 224 PRO A C 1
ATOM 1702 O O . PRO A 1 224 ? 22.014 -8.897 -1.496 1.00 70.12 224 PRO A O 1
ATOM 1705 N N . PRO A 1 225 ? 23.394 -7.328 -0.623 1.00 80.19 225 PRO A N 1
ATOM 1706 C CA . PRO A 1 225 ? 24.316 -7.320 -1.751 1.00 80.19 225 PRO A CA 1
ATOM 1707 C C . PRO A 1 225 ? 24.745 -8.732 -2.137 1.00 80.19 225 PRO A C 1
ATOM 1709 O O . PRO A 1 225 ? 25.015 -9.570 -1.265 1.00 80.19 225 PRO A O 1
ATOM 1712 N N . ARG A 1 226 ? 24.840 -9.000 -3.441 1.00 83.81 226 ARG A N 1
ATOM 1713 C CA . ARG A 1 226 ? 25.312 -10.306 -3.906 1.00 83.81 226 ARG A CA 1
ATOM 1714 C C . ARG A 1 226 ? 26.765 -10.536 -3.472 1.00 83.81 226 ARG A C 1
ATOM 1716 O O . ARG A 1 226 ? 27.538 -9.581 -3.356 1.00 83.81 226 ARG A O 1
ATOM 1723 N N . PRO A 1 227 ? 27.194 -11.793 -3.271 1.00 83.19 227 PRO A N 1
ATOM 1724 C CA . PRO A 1 227 ? 28.604 -12.091 -3.051 1.00 83.19 227 PRO A CA 1
ATOM 1725 C C . PRO A 1 227 ? 29.471 -11.539 -4.193 1.00 83.19 227 PRO A C 1
ATOM 1727 O O . PRO A 1 227 ? 29.332 -11.963 -5.336 1.00 83.19 227 PRO A O 1
ATOM 1730 N N . GLY A 1 228 ? 30.373 -10.605 -3.878 1.00 83.31 228 GLY A N 1
ATOM 1731 C CA . GLY A 1 228 ? 31.261 -9.979 -4.866 1.00 83.31 228 GLY A CA 1
ATOM 1732 C C . GLY A 1 228 ? 30.638 -8.839 -5.682 1.00 83.31 228 GLY A C 1
ATOM 1733 O O . GLY A 1 228 ? 31.249 -8.423 -6.663 1.00 83.31 228 GLY A O 1
ATOM 1734 N N . GLU A 1 229 ? 29.462 -8.337 -5.292 1.00 85.69 229 GLU A N 1
ATOM 1735 C CA . GLU A 1 229 ? 28.830 -7.170 -5.919 1.00 85.69 229 GLU A CA 1
ATOM 1736 C C . GLU A 1 229 ? 29.733 -5.924 -5.853 1.00 85.69 229 GLU A C 1
ATOM 1738 O O . GLU A 1 229 ? 30.426 -5.692 -4.857 1.00 85.69 229 GLU A O 1
ATOM 1743 N N . ASP A 1 230 ? 29.733 -5.119 -6.922 1.00 88.94 230 ASP A N 1
ATOM 1744 C CA . ASP A 1 230 ? 30.513 -3.882 -6.970 1.00 88.94 230 ASP A CA 1
ATOM 1745 C C . ASP A 1 230 ? 30.045 -2.918 -5.857 1.00 88.94 230 ASP A C 1
ATOM 1747 O O . ASP A 1 230 ? 28.842 -2.661 -5.737 1.00 88.94 230 ASP A O 1
ATOM 1751 N N . PRO A 1 231 ? 30.961 -2.325 -5.065 1.00 88.81 231 PRO A N 1
ATOM 1752 C CA . PRO A 1 231 ? 30.597 -1.420 -3.975 1.00 88.81 231 PRO A CA 1
ATOM 1753 C C . PRO A 1 231 ? 29.703 -0.245 -4.391 1.00 88.81 231 PRO A C 1
ATOM 1755 O O . PRO A 1 231 ? 28.960 0.277 -3.561 1.00 88.81 231 PRO A O 1
ATOM 1758 N N . ARG A 1 232 ? 29.753 0.182 -5.658 1.00 89.12 232 ARG A N 1
ATOM 1759 C CA . ARG A 1 232 ? 28.883 1.241 -6.188 1.00 89.12 232 ARG A CA 1
ATOM 1760 C C . ARG A 1 232 ? 27.436 0.778 -6.332 1.00 89.12 232 ARG A C 1
ATOM 1762 O O . ARG A 1 232 ? 26.541 1.539 -5.986 1.00 89.12 232 ARG A O 1
ATOM 1769 N N . ILE A 1 233 ? 27.202 -0.465 -6.758 1.00 90.69 233 ILE A N 1
ATOM 1770 C CA . ILE A 1 233 ? 25.857 -1.069 -6.795 1.00 90.69 233 ILE A CA 1
ATOM 1771 C C . ILE A 1 233 ? 25.330 -1.219 -5.369 1.00 90.69 233 ILE A C 1
ATOM 1773 O O . ILE A 1 233 ? 24.216 -0.798 -5.068 1.00 90.69 233 ILE A O 1
ATOM 1777 N N . THR A 1 234 ? 26.173 -1.706 -4.457 1.00 88.00 234 THR A N 1
ATOM 1778 C CA . THR A 1 234 ? 25.827 -1.802 -3.035 1.00 88.00 234 THR A CA 1
ATOM 1779 C C . THR A 1 234 ? 25.463 -0.441 -2.431 1.00 88.00 234 THR A C 1
ATOM 1781 O O . THR A 1 234 ? 24.529 -0.357 -1.637 1.00 88.00 234 THR A O 1
ATOM 1784 N N . ALA A 1 235 ? 26.154 0.636 -2.815 1.00 87.00 235 ALA A N 1
ATOM 1785 C CA . ALA A 1 235 ? 25.796 1.990 -2.397 1.00 87.00 235 ALA A CA 1
ATOM 1786 C C . ALA A 1 235 ? 24.457 2.447 -3.004 1.00 87.00 235 ALA A C 1
ATOM 1788 O O . ALA A 1 235 ? 23.613 2.971 -2.278 1.00 87.00 235 ALA A O 1
ATOM 1789 N N . MET A 1 236 ? 24.226 2.191 -4.298 1.00 89.69 236 MET A N 1
ATOM 1790 C CA . MET A 1 236 ? 22.965 2.528 -4.973 1.00 89.69 236 MET A CA 1
ATOM 1791 C C . MET A 1 236 ? 21.762 1.800 -4.376 1.00 89.69 236 MET A C 1
ATOM 1793 O O . MET A 1 236 ? 20.701 2.413 -4.267 1.00 89.69 236 MET A O 1
ATOM 1797 N N . ARG A 1 237 ? 21.920 0.556 -3.894 1.00 88.62 237 ARG A N 1
ATOM 1798 C CA . ARG A 1 237 ? 20.855 -0.164 -3.172 1.00 88.62 237 ARG A CA 1
ATOM 1799 C C . ARG A 1 237 ? 20.279 0.664 -2.026 1.00 88.62 237 ARG A C 1
ATOM 1801 O O . ARG A 1 237 ? 19.069 0.665 -1.844 1.00 88.62 237 ARG A O 1
ATOM 1808 N N . GLY A 1 238 ? 21.123 1.383 -1.280 1.00 83.56 238 GLY A N 1
ATOM 1809 C CA . GLY A 1 238 ? 20.701 2.229 -0.160 1.00 83.56 238 GLY A CA 1
ATOM 1810 C C . GLY A 1 238 ? 19.906 3.468 -0.577 1.00 83.56 238 GLY A C 1
ATOM 1811 O O . GLY A 1 238 ? 19.030 3.897 0.168 1.00 83.56 238 GLY A O 1
ATOM 1812 N N . THR A 1 239 ? 20.177 4.018 -1.762 1.00 87.31 239 THR A N 1
ATOM 1813 C CA . THR A 1 239 ? 19.396 5.123 -2.335 1.00 87.31 239 THR A CA 1
ATOM 1814 C C . THR A 1 239 ? 18.075 4.595 -2.888 1.00 87.31 239 THR A C 1
ATOM 1816 O O . THR A 1 239 ? 17.009 4.995 -2.422 1.00 87.31 239 THR A O 1
ATOM 1819 N N . LEU A 1 240 ? 18.144 3.629 -3.810 1.00 89.50 240 LEU A N 1
ATOM 1820 C CA . LEU A 1 240 ? 17.000 3.043 -4.519 1.00 89.50 240 LEU A CA 1
ATOM 1821 C C . LEU A 1 240 ? 16.010 2.337 -3.585 1.00 89.50 240 LEU A C 1
ATOM 1823 O O . LEU A 1 240 ? 14.817 2.312 -3.865 1.00 89.50 240 LEU A O 1
ATOM 1827 N N . ALA A 1 241 ? 16.482 1.865 -2.428 1.00 85.12 241 ALA A N 1
ATOM 1828 C CA . ALA A 1 241 ? 15.690 1.463 -1.268 1.00 85.12 241 ALA A CA 1
ATOM 1829 C C . ALA A 1 241 ? 14.464 2.335 -0.995 1.00 85.12 241 ALA A C 1
ATOM 1831 O O . ALA A 1 241 ? 13.426 1.834 -0.559 1.00 85.12 241 ALA A O 1
ATOM 1832 N N . ASN A 1 242 ? 14.619 3.648 -1.172 1.00 83.56 242 ASN A N 1
ATOM 1833 C CA . ASN A 1 242 ? 13.662 4.654 -0.741 1.00 83.56 242 ASN A CA 1
ATOM 1834 C C . ASN A 1 242 ? 12.656 5.029 -1.838 1.00 83.56 242 ASN A C 1
ATOM 1836 O O . ASN A 1 242 ? 11.758 5.818 -1.571 1.00 83.56 242 ASN A O 1
ATOM 1840 N N . SER A 1 243 ? 12.756 4.412 -3.017 1.00 87.88 243 SER A N 1
ATOM 1841 C CA . SER A 1 243 ? 11.841 4.566 -4.151 1.00 87.88 243 SER A CA 1
ATOM 1842 C C . SER A 1 243 ? 11.169 3.225 -4.475 1.00 87.88 243 SER A C 1
ATOM 1844 O O . SER A 1 243 ? 11.779 2.166 -4.347 1.00 87.88 243 SER A O 1
ATOM 1846 N N . GLU A 1 244 ? 9.889 3.241 -4.837 1.00 84.81 244 GLU A N 1
ATOM 1847 C CA . GLU A 1 244 ? 9.175 2.061 -5.331 1.00 84.81 244 GLU A CA 1
ATOM 1848 C C . GLU A 1 244 ? 9.776 1.567 -6.644 1.00 84.81 244 GLU A C 1
ATOM 1850 O O . GLU A 1 244 ? 10.165 0.399 -6.716 1.00 84.81 244 GLU A O 1
ATOM 1855 N N . GLN A 1 245 ? 9.975 2.461 -7.613 1.00 90.06 245 GLN A N 1
ATOM 1856 C CA . GLN A 1 245 ? 10.622 2.126 -8.885 1.00 90.06 245 GLN A CA 1
ATOM 1857 C C . GLN A 1 245 ? 12.082 1.690 -8.699 1.00 90.06 245 GLN A C 1
ATOM 1859 O O . GLN A 1 245 ? 12.546 0.743 -9.332 1.00 90.06 245 GLN A O 1
ATOM 1864 N N . GLY A 1 246 ? 12.800 2.302 -7.755 1.00 91.25 246 GLY A N 1
ATOM 1865 C CA . GLY A 1 246 ? 14.145 1.884 -7.373 1.00 91.25 246 GLY A CA 1
ATOM 1866 C C . GLY A 1 246 ? 14.189 0.472 -6.792 1.00 91.25 246 GLY A C 1
ATOM 1867 O O . GLY A 1 246 ? 15.063 -0.319 -7.147 1.00 91.25 246 GLY A O 1
ATOM 1868 N N . ARG A 1 247 ? 13.232 0.117 -5.929 1.00 87.50 247 ARG A N 1
ATOM 1869 C CA . ARG A 1 247 ? 13.109 -1.247 -5.396 1.00 87.50 247 ARG A CA 1
ATOM 1870 C C . ARG A 1 247 ? 12.731 -2.257 -6.476 1.00 87.50 247 ARG A C 1
ATOM 1872 O O . ARG A 1 247 ? 13.280 -3.354 -6.449 1.00 87.50 247 ARG A O 1
ATOM 1879 N N . HIS A 1 248 ? 11.848 -1.893 -7.406 1.00 85.31 248 HIS A N 1
ATOM 1880 C CA . HIS A 1 248 ? 11.512 -2.725 -8.566 1.00 85.31 248 HIS A CA 1
ATOM 1881 C C . HIS A 1 248 ? 12.750 -3.003 -9.420 1.00 85.31 248 HIS A C 1
ATOM 1883 O O . HIS A 1 248 ? 13.082 -4.157 -9.657 1.00 85.31 248 HIS A O 1
ATOM 1889 N N . ALA A 1 249 ? 13.524 -1.973 -9.764 1.00 92.31 249 ALA A N 1
ATOM 1890 C CA . ALA A 1 249 ? 14.758 -2.133 -10.530 1.00 92.31 249 ALA A CA 1
ATOM 1891 C C . ALA A 1 249 ? 15.776 -3.059 -9.836 1.00 92.31 249 ALA A C 1
ATOM 1893 O O . ALA A 1 249 ? 16.377 -3.924 -10.471 1.00 92.31 249 ALA A O 1
ATOM 1894 N N . LEU A 1 250 ? 15.963 -2.924 -8.517 1.00 90.62 250 LEU A N 1
ATOM 1895 C CA . LEU A 1 250 ? 16.826 -3.833 -7.749 1.00 90.62 250 LEU A CA 1
ATOM 1896 C C . LEU A 1 250 ? 16.312 -5.276 -7.754 1.00 90.62 250 LEU A C 1
ATOM 1898 O O . LEU A 1 250 ? 17.101 -6.221 -7.744 1.00 90.62 250 LEU A O 1
ATOM 1902 N N . GLU A 1 251 ? 14.996 -5.445 -7.743 1.00 87.56 251 GLU A N 1
ATOM 1903 C CA . GLU A 1 251 ? 14.365 -6.751 -7.810 1.00 87.56 251 GLU A CA 1
ATOM 1904 C C . GLU A 1 251 ? 14.553 -7.386 -9.192 1.00 87.56 251 GLU A C 1
ATOM 1906 O O . GLU A 1 251 ? 14.995 -8.530 -9.241 1.00 87.56 251 GLU A O 1
ATOM 1911 N N . VAL A 1 252 ? 14.356 -6.647 -10.288 1.00 88.56 252 VAL A N 1
ATOM 1912 C CA . VAL A 1 252 ? 14.654 -7.092 -11.663 1.00 88.56 252 VAL A CA 1
ATOM 1913 C C . VAL A 1 252 ? 16.118 -7.501 -11.792 1.00 88.56 252 VAL A C 1
ATOM 1915 O O . VAL A 1 252 ? 16.419 -8.606 -12.259 1.00 88.56 252 VAL A O 1
ATOM 1918 N N . TYR A 1 253 ? 17.026 -6.645 -11.306 1.00 91.94 253 TYR A N 1
ATOM 1919 C CA . TYR A 1 253 ? 18.458 -6.916 -11.258 1.00 91.94 253 TYR A CA 1
ATOM 1920 C C . TYR A 1 253 ? 18.699 -8.297 -10.646 1.00 91.94 253 TYR A C 1
ATOM 1922 O O . TYR A 1 253 ? 19.352 -9.137 -11.274 1.00 91.94 253 TYR A O 1
ATOM 1930 N N . ASP A 1 254 ? 18.166 -8.548 -9.442 1.00 88.56 254 ASP A N 1
ATOM 1931 C CA . ASP A 1 254 ? 18.335 -9.786 -8.666 1.00 88.56 254 ASP A CA 1
ATOM 1932 C C . ASP A 1 254 ? 17.609 -11.000 -9.251 1.00 88.56 254 ASP A C 1
ATOM 1934 O O . ASP A 1 254 ? 18.176 -12.097 -9.250 1.00 88.56 254 ASP A O 1
ATOM 1938 N N . ARG A 1 255 ? 16.407 -10.819 -9.797 1.00 85.81 255 ARG A N 1
ATOM 1939 C CA . ARG A 1 255 ? 15.588 -11.870 -10.411 1.00 85.81 255 ARG A CA 1
ATOM 1940 C C . ARG A 1 255 ? 16.273 -12.467 -11.635 1.00 85.81 255 ARG A C 1
ATOM 1942 O O . ARG A 1 255 ? 16.335 -13.693 -11.746 1.00 85.81 255 ARG A O 1
ATOM 1949 N N . TYR A 1 256 ? 16.792 -11.619 -12.521 1.00 89.12 256 TYR A N 1
ATOM 1950 C CA . TYR A 1 256 ? 17.401 -12.042 -13.786 1.00 89.12 256 TYR A CA 1
ATOM 1951 C C . TYR A 1 256 ? 18.925 -12.174 -13.721 1.00 89.12 256 TYR A C 1
ATOM 1953 O O . TYR A 1 256 ? 19.573 -12.507 -14.715 1.00 89.12 256 TYR A O 1
ATOM 1961 N N . GLY A 1 257 ? 19.519 -11.954 -12.543 1.00 91.50 257 GLY A N 1
ATOM 1962 C CA . GLY A 1 257 ? 20.956 -12.112 -12.337 1.00 91.50 257 GLY A CA 1
ATOM 1963 C C . GLY A 1 257 ? 21.791 -11.199 -13.234 1.00 91.50 257 GLY A C 1
ATOM 1964 O O . GLY A 1 257 ? 22.887 -11.590 -13.635 1.00 91.50 257 GLY A O 1
ATOM 1965 N N . VAL A 1 258 ? 21.277 -10.005 -13.546 1.00 93.94 258 VAL A N 1
ATOM 1966 C CA . VAL A 1 258 ? 21.942 -9.024 -14.413 1.00 93.94 258 VAL A CA 1
ATOM 1967 C C . VAL A 1 258 ? 23.309 -8.673 -13.820 1.00 93.94 258 VAL A C 1
ATOM 1969 O O . VAL A 1 258 ? 23.443 -8.483 -12.606 1.00 93.94 258 VAL A O 1
ATOM 1972 N N . SER A 1 259 ? 24.344 -8.638 -14.656 1.00 93.94 259 SER A N 1
ATOM 1973 C CA . SER A 1 259 ? 25.695 -8.216 -14.270 1.00 93.94 259 SER A CA 1
ATOM 1974 C C . SER A 1 259 ? 25.836 -6.698 -14.357 1.00 93.94 259 SER A C 1
ATOM 1976 O O . SER A 1 259 ? 25.039 -6.032 -15.006 1.00 93.94 259 SER A O 1
ATOM 1978 N N . SER A 1 260 ? 26.837 -6.129 -13.686 1.00 93.00 260 SER A N 1
ATOM 1979 C CA . SER A 1 260 ? 27.085 -4.685 -13.726 1.00 93.00 260 SER A CA 1
ATOM 1980 C C . SER A 1 260 ? 28.537 -4.371 -14.064 1.00 93.00 260 SER A C 1
ATOM 1982 O O . SER A 1 260 ? 29.449 -4.878 -13.402 1.00 93.00 260 SER A O 1
ATOM 1984 N N . SER A 1 261 ? 28.755 -3.455 -15.003 1.00 93.38 261 SER A N 1
ATOM 1985 C CA . SER A 1 261 ? 30.062 -2.894 -15.335 1.00 93.38 261 SER A CA 1
ATOM 1986 C C . SER A 1 261 ? 30.070 -1.372 -15.237 1.00 93.38 261 SER A C 1
ATOM 1988 O O . SER A 1 261 ? 29.039 -0.720 -15.324 1.00 93.38 261 SER A O 1
ATOM 1990 N N . PHE A 1 262 ? 31.260 -0.792 -15.080 1.00 93.81 262 PHE A N 1
ATOM 1991 C CA . PHE A 1 262 ? 31.443 0.659 -15.021 1.00 93.81 262 PHE A CA 1
ATOM 1992 C C . PHE A 1 262 ? 32.566 1.081 -15.965 1.00 93.81 262 PHE A C 1
ATOM 1994 O O . PHE A 1 262 ? 33.712 1.265 -15.539 1.00 93.81 262 PHE A O 1
ATOM 2001 N N . ARG A 1 263 ? 32.251 1.175 -17.257 1.00 90.31 263 ARG A N 1
ATOM 2002 C CA . ARG A 1 263 ? 33.203 1.483 -18.330 1.00 90.31 263 ARG A CA 1
ATOM 2003 C C . ARG A 1 263 ? 33.251 3.001 -18.568 1.00 90.31 263 ARG A C 1
ATOM 2005 O O . ARG A 1 263 ? 32.239 3.590 -18.946 1.00 90.31 263 ARG A O 1
ATOM 2012 N N . PRO A 1 264 ? 34.393 3.675 -18.319 1.00 86.44 264 PRO A N 1
ATOM 2013 C CA . PRO A 1 264 ? 34.511 5.114 -18.550 1.00 86.44 264 PRO A CA 1
ATOM 2014 C C . PRO A 1 264 ? 34.365 5.470 -20.033 1.00 86.44 264 PRO A C 1
ATOM 2016 O O . PRO A 1 264 ? 35.002 4.847 -20.877 1.00 86.44 264 PRO A O 1
ATOM 2019 N N . GLY A 1 265 ? 33.593 6.516 -20.335 1.00 80.25 265 GLY A N 1
ATOM 2020 C CA . GLY A 1 265 ? 33.391 7.005 -21.706 1.00 80.25 265 GLY A CA 1
ATOM 2021 C C . GLY A 1 265 ? 32.249 6.327 -22.468 1.00 80.25 265 GLY A C 1
ATOM 2022 O O . GLY A 1 265 ? 31.904 6.794 -23.547 1.00 80.25 265 GLY A O 1
ATOM 2023 N N . GLU A 1 266 ? 31.638 5.290 -21.894 1.00 83.50 266 GLU A N 1
ATOM 2024 C CA . GLU A 1 266 ? 30.414 4.664 -22.399 1.00 83.50 266 GLU A CA 1
ATOM 2025 C C . GLU A 1 266 ? 29.189 5.204 -21.640 1.00 83.50 266 GLU A C 1
ATOM 2027 O O . GLU A 1 266 ? 29.283 5.587 -20.467 1.00 83.50 266 GLU A O 1
ATOM 2032 N N . GLY A 1 267 ? 28.042 5.268 -22.323 1.00 85.06 267 GLY A N 1
ATOM 2033 C CA . GLY A 1 267 ? 26.755 5.581 -21.700 1.00 85.06 267 GLY A CA 1
ATOM 2034 C C . GLY A 1 267 ? 26.314 4.483 -20.733 1.00 85.06 267 GLY A C 1
ATOM 2035 O O . GLY A 1 267 ? 26.863 3.378 -20.743 1.00 85.06 267 GLY A O 1
ATOM 2036 N N . SER A 1 268 ? 25.334 4.796 -19.886 1.00 91.25 268 SER A N 1
ATOM 2037 C CA . SER A 1 268 ? 24.608 3.730 -19.197 1.00 91.25 268 SER A CA 1
ATOM 2038 C C . SER A 1 268 ? 23.763 2.994 -20.238 1.00 91.25 268 SER A C 1
ATOM 2040 O O . SER A 1 268 ? 23.211 3.652 -21.115 1.00 91.25 268 SER A O 1
ATOM 2042 N N . THR A 1 269 ? 23.804 1.665 -20.227 1.00 93.88 269 THR A N 1
ATOM 2043 C CA . THR A 1 269 ? 23.098 0.822 -21.201 1.00 93.88 269 THR A CA 1
ATOM 2044 C C . THR A 1 269 ? 22.984 -0.605 -20.670 1.00 93.88 269 THR A C 1
ATOM 2046 O O . THR A 1 269 ? 23.910 -1.090 -20.009 1.00 93.88 269 THR A O 1
ATOM 2049 N N . PHE A 1 270 ? 21.883 -1.287 -20.958 1.00 96.12 270 PHE A N 1
ATOM 2050 C CA . PHE A 1 270 ? 21.772 -2.738 -20.842 1.00 96.12 270 PHE A CA 1
ATOM 2051 C C . PHE A 1 270 ? 22.144 -3.431 -22.161 1.00 96.12 270 PHE A C 1
ATOM 2053 O O . PHE A 1 270 ? 21.615 -3.096 -23.217 1.00 96.12 270 PHE A O 1
ATOM 2060 N N . ASP A 1 271 ? 23.039 -4.420 -22.092 1.00 94.69 271 ASP A N 1
ATOM 2061 C CA . ASP A 1 271 ? 23.366 -5.294 -23.220 1.00 94.69 271 ASP A CA 1
ATOM 2062 C C . ASP A 1 271 ? 22.696 -6.674 -23.026 1.00 94.69 271 ASP A C 1
ATOM 2064 O O . ASP A 1 271 ? 23.041 -7.411 -22.088 1.00 94.69 271 ASP A O 1
ATOM 2068 N N . PRO A 1 272 ? 21.740 -7.056 -23.898 1.00 93.06 272 PRO A N 1
ATOM 2069 C CA . PRO A 1 272 ? 21.076 -8.354 -23.815 1.00 93.06 272 PRO A CA 1
ATOM 2070 C C . PRO A 1 272 ? 22.014 -9.529 -24.139 1.00 93.06 272 PRO A C 1
ATOM 2072 O O . PRO A 1 272 ? 21.767 -10.656 -23.709 1.00 93.06 272 PRO A O 1
ATOM 2075 N N . GLY A 1 273 ? 23.104 -9.300 -24.879 1.00 92.44 273 GLY A N 1
ATOM 2076 C CA . GLY A 1 273 ? 24.018 -10.343 -25.340 1.00 92.44 273 GLY A CA 1
ATOM 2077 C C . GLY A 1 273 ? 24.863 -10.969 -24.229 1.00 92.44 273 GLY A C 1
ATOM 2078 O O . GLY A 1 273 ? 25.137 -12.172 -24.269 1.00 92.44 273 GLY A O 1
ATOM 2079 N N . ASP A 1 274 ? 25.268 -10.185 -23.231 1.00 93.81 274 ASP A N 1
ATOM 2080 C CA . ASP A 1 274 ? 26.029 -10.649 -22.063 1.00 93.81 274 ASP A CA 1
ATOM 2081 C C . ASP A 1 274 ? 25.267 -10.494 -20.733 1.00 93.81 274 ASP A C 1
ATOM 2083 O O . ASP A 1 274 ? 25.811 -10.824 -19.673 1.00 93.81 274 ASP A O 1
ATOM 2087 N N . ASN A 1 275 ? 23.994 -10.078 -20.788 1.00 96.19 275 ASN A N 1
ATOM 2088 C CA . ASN A 1 275 ? 23.134 -9.812 -19.633 1.00 96.19 275 ASN A CA 1
ATOM 2089 C C . ASN A 1 275 ? 23.818 -8.869 -18.629 1.00 96.19 275 ASN A C 1
ATOM 2091 O O . ASN A 1 275 ? 23.844 -9.125 -17.416 1.00 96.19 275 ASN A O 1
ATOM 2095 N N . ASN A 1 276 ? 24.444 -7.808 -19.140 1.00 95.94 276 ASN A N 1
ATOM 2096 C CA . ASN A 1 276 ? 25.225 -6.868 -18.353 1.00 95.94 276 ASN A CA 1
ATOM 2097 C C . ASN A 1 276 ? 24.748 -5.434 -18.571 1.00 95.94 276 ASN A C 1
ATOM 2099 O O . ASN A 1 276 ? 24.671 -4.926 -19.684 1.00 95.94 276 ASN A O 1
ATOM 2103 N N . MET A 1 277 ? 24.537 -4.742 -17.461 1.00 95.38 277 MET A N 1
ATOM 2104 C CA . MET A 1 277 ? 24.309 -3.312 -17.444 1.00 95.38 277 MET A CA 1
ATOM 2105 C C . MET A 1 277 ? 25.641 -2.573 -17.294 1.00 95.38 277 MET A C 1
ATOM 2107 O O . MET A 1 277 ? 26.351 -2.736 -16.297 1.00 95.38 277 MET A O 1
ATOM 2111 N N . ASN A 1 278 ? 25.971 -1.703 -18.243 1.00 95.31 278 ASN A N 1
ATOM 2112 C CA . ASN A 1 278 ? 26.999 -0.696 -18.039 1.00 95.31 278 ASN A CA 1
ATOM 2113 C C . ASN A 1 278 ? 26.407 0.544 -17.362 1.00 95.31 278 ASN A C 1
ATOM 2115 O O . ASN A 1 278 ? 25.348 1.025 -17.747 1.00 95.31 278 ASN A O 1
ATOM 2119 N N . ILE A 1 279 ? 27.118 1.089 -16.379 1.00 94.56 279 ILE A N 1
ATOM 2120 C CA . ILE A 1 279 ? 26.773 2.337 -15.698 1.00 94.56 279 ILE A CA 1
ATOM 2121 C C . ILE A 1 279 ? 27.907 3.319 -15.912 1.00 94.56 279 ILE A C 1
ATOM 2123 O O . ILE A 1 279 ? 29.051 3.037 -15.543 1.00 94.56 279 ILE A O 1
ATOM 2127 N N . ASN A 1 280 ? 27.602 4.491 -16.466 1.00 93.06 280 ASN A N 1
ATOM 2128 C CA . ASN A 1 280 ? 28.619 5.502 -16.721 1.00 93.06 280 ASN A CA 1
ATOM 2129 C C . ASN A 1 280 ? 29.211 6.036 -15.396 1.00 93.06 280 ASN A C 1
ATOM 2131 O O . ASN A 1 280 ? 28.542 6.786 -14.676 1.00 93.06 280 ASN A O 1
ATOM 2135 N N . PRO A 1 281 ? 30.490 5.741 -15.077 1.00 92.12 281 PRO A N 1
ATOM 2136 C CA . PRO A 1 281 ? 31.082 6.132 -13.800 1.00 92.12 281 PRO A CA 1
ATOM 2137 C C . PRO A 1 281 ? 31.364 7.637 -13.683 1.00 92.12 281 PRO A C 1
ATOM 2139 O O . PRO A 1 281 ? 31.727 8.093 -12.600 1.00 92.12 281 PRO A O 1
ATOM 2142 N N . ALA A 1 282 ? 31.243 8.410 -14.770 1.00 91.56 282 ALA A N 1
ATOM 2143 C CA . ALA A 1 282 ? 31.427 9.863 -14.756 1.00 91.56 282 ALA A CA 1
ATOM 2144 C C . ALA A 1 282 ? 30.172 10.633 -14.304 1.00 91.56 282 ALA A C 1
ATOM 2146 O O . ALA A 1 282 ? 30.252 11.838 -14.069 1.00 91.56 282 ALA A O 1
ATOM 2147 N N . GLN A 1 283 ? 29.018 9.967 -14.199 1.00 90.25 283 GLN A N 1
ATOM 2148 C CA . GLN A 1 283 ? 27.769 10.583 -13.749 1.00 90.25 283 GLN A CA 1
ATOM 2149 C C . GLN A 1 283 ? 27.722 10.725 -12.220 1.00 90.25 283 GLN A C 1
ATOM 2151 O O . GLN A 1 283 ? 28.442 10.039 -11.494 1.00 90.25 283 GLN A O 1
ATOM 2156 N N . THR A 1 284 ? 26.863 11.614 -11.714 1.00 92.31 284 THR A N 1
ATOM 2157 C CA . THR A 1 284 ? 26.609 11.734 -10.269 1.00 92.31 284 THR A CA 1
ATOM 2158 C C . THR A 1 284 ? 25.983 10.444 -9.720 1.00 92.31 284 THR A C 1
ATOM 2160 O O . THR A 1 284 ? 25.327 9.732 -10.480 1.00 92.31 284 THR A O 1
ATOM 2163 N N . PRO A 1 285 ? 26.136 10.126 -8.418 1.00 92.38 285 PRO A N 1
ATOM 2164 C CA . PRO A 1 285 ? 25.515 8.938 -7.827 1.00 92.38 285 PRO A CA 1
ATOM 2165 C C . PRO A 1 285 ? 24.002 8.855 -8.062 1.00 92.38 285 PRO A C 1
ATOM 2167 O O . PRO A 1 285 ? 23.497 7.782 -8.374 1.00 92.38 285 PRO A O 1
ATOM 2170 N N . ASP A 1 286 ? 23.296 9.987 -7.994 1.00 93.44 286 ASP A N 1
ATOM 2171 C CA . ASP A 1 286 ? 21.849 10.030 -8.231 1.00 93.44 286 ASP A CA 1
ATOM 2172 C C . ASP A 1 286 ? 21.502 9.765 -9.699 1.00 93.44 286 ASP A C 1
ATOM 2174 O O . ASP A 1 286 ? 20.583 9.001 -9.980 1.00 93.44 286 ASP A O 1
ATOM 2178 N N . ARG A 1 287 ? 22.283 10.293 -10.652 1.00 93.62 287 ARG A N 1
ATOM 2179 C CA . ARG A 1 287 ? 22.078 9.984 -12.073 1.00 93.62 287 ARG A CA 1
ATOM 2180 C C . ARG A 1 287 ? 22.458 8.542 -12.419 1.00 93.62 287 ARG A C 1
ATOM 2182 O O . ARG A 1 287 ? 21.802 7.945 -13.263 1.00 93.62 287 ARG A O 1
ATOM 2189 N N . GLN A 1 288 ? 23.452 7.962 -11.741 1.00 94.50 288 GLN A N 1
ATOM 2190 C CA . GLN A 1 288 ? 23.753 6.530 -11.849 1.00 94.50 288 GLN A CA 1
ATOM 2191 C C . GLN A 1 288 ? 22.591 5.679 -11.318 1.00 94.50 288 GLN A C 1
ATOM 2193 O O . GLN A 1 288 ? 22.197 4.726 -11.980 1.00 94.50 288 GLN A O 1
ATOM 2198 N N . ALA A 1 289 ? 22.013 6.038 -10.167 1.00 94.56 289 ALA A N 1
ATOM 2199 C CA . ALA A 1 289 ? 20.893 5.314 -9.568 1.00 94.56 289 ALA A CA 1
ATOM 2200 C C . ALA A 1 289 ? 19.619 5.404 -10.424 1.00 94.56 289 ALA A C 1
ATOM 2202 O O . ALA A 1 289 ? 18.958 4.400 -10.660 1.00 94.56 289 ALA A O 1
ATOM 2203 N N . LEU A 1 290 ? 19.281 6.586 -10.933 1.00 95.69 290 LEU A N 1
ATOM 2204 C CA . LEU A 1 290 ? 18.097 6.755 -11.777 1.00 95.69 290 LEU A CA 1
ATOM 2205 C C . LEU A 1 290 ? 18.301 6.164 -13.180 1.00 95.69 290 LEU A C 1
ATOM 2207 O O . LEU A 1 290 ? 17.361 5.614 -13.746 1.00 95.69 290 LEU A O 1
ATOM 2211 N N . GLY A 1 291 ? 19.529 6.199 -13.711 1.00 95.00 291 GLY A N 1
ATOM 2212 C CA . GLY A 1 291 ? 19.903 5.436 -14.904 1.00 95.00 291 GLY A CA 1
ATOM 2213 C C . GLY A 1 291 ? 19.816 3.926 -14.673 1.00 95.00 291 GLY A C 1
ATOM 2214 O O . GLY A 1 291 ? 19.364 3.206 -15.547 1.00 95.00 291 GLY A O 1
ATOM 2215 N N . PHE A 1 292 ? 20.151 3.441 -13.474 1.00 96.00 292 PHE A N 1
ATOM 2216 C CA . PHE A 1 292 ? 19.920 2.047 -13.089 1.00 96.00 292 PHE A CA 1
ATOM 2217 C C . PHE A 1 292 ? 18.456 1.640 -13.190 1.00 96.00 292 PHE A C 1
ATOM 2219 O O . PHE A 1 292 ? 18.169 0.563 -13.699 1.00 96.00 292 PHE A O 1
ATOM 2226 N N . VAL A 1 293 ? 17.530 2.504 -12.775 1.00 96.50 293 VAL A N 1
ATOM 2227 C CA . VAL A 1 293 ? 16.094 2.245 -12.953 1.00 96.50 293 VAL A CA 1
ATOM 2228 C C . VAL A 1 293 ? 15.726 2.119 -14.434 1.00 96.50 293 VAL A C 1
ATOM 2230 O O . VAL A 1 293 ? 15.032 1.170 -14.786 1.00 96.50 293 VAL A O 1
ATOM 2233 N N . HIS A 1 294 ? 16.237 3.015 -15.286 1.00 96.81 294 HIS A N 1
ATOM 2234 C CA . HIS A 1 294 ? 16.001 2.981 -16.736 1.00 96.81 294 HIS A CA 1
ATOM 2235 C C . HIS A 1 294 ? 16.501 1.674 -17.360 1.00 96.81 294 HIS A C 1
ATOM 2237 O O . HIS A 1 294 ? 15.731 0.953 -17.977 1.00 96.81 294 HIS A O 1
ATOM 2243 N N . GLU A 1 295 ? 17.767 1.306 -17.147 1.00 96.88 295 GLU A N 1
ATOM 2244 C CA . GLU A 1 295 ? 18.326 0.112 -17.801 1.00 96.88 295 GLU A CA 1
ATOM 2245 C C . GLU A 1 295 ? 17.727 -1.200 -17.287 1.00 96.88 295 GLU A C 1
ATOM 2247 O O . GLU A 1 295 ? 17.732 -2.207 -17.994 1.00 96.88 295 GLU A O 1
ATOM 2252 N N . MET A 1 296 ? 17.215 -1.224 -16.053 1.00 96.50 296 MET A N 1
ATOM 2253 C CA . MET A 1 296 ? 16.491 -2.396 -15.567 1.00 96.50 296 MET A CA 1
ATOM 2254 C C . MET A 1 296 ? 15.132 -2.551 -16.258 1.00 96.50 296 MET A C 1
ATOM 2256 O O . MET A 1 296 ? 14.659 -3.679 -16.332 1.00 96.50 296 MET A O 1
ATOM 2260 N N . ASN A 1 297 ? 14.546 -1.489 -16.827 1.00 96.38 297 ASN A N 1
ATOM 2261 C CA . ASN A 1 297 ? 13.391 -1.625 -17.720 1.00 96.38 297 ASN A CA 1
ATOM 2262 C C . ASN A 1 297 ? 13.758 -2.474 -18.946 1.00 96.38 297 ASN A C 1
ATOM 2264 O O . ASN A 1 297 ? 13.134 -3.504 -19.181 1.00 96.38 297 ASN A O 1
ATOM 2268 N N . HIS A 1 298 ? 14.847 -2.122 -19.637 1.00 96.50 298 HIS A N 1
ATOM 2269 C CA . HIS A 1 298 ? 15.343 -2.890 -20.785 1.00 96.50 298 HIS A CA 1
ATOM 2270 C C . HIS A 1 298 ? 15.665 -4.346 -20.428 1.00 96.50 298 HIS A C 1
ATOM 2272 O O . HIS A 1 298 ? 15.330 -5.279 -21.158 1.00 96.50 298 HIS A O 1
ATOM 2278 N N . ALA A 1 299 ? 16.292 -4.566 -19.268 1.00 96.56 299 ALA A N 1
ATOM 2279 C CA . ALA A 1 299 ? 16.565 -5.916 -18.793 1.00 96.56 299 ALA A CA 1
ATOM 2280 C C . ALA A 1 299 ? 15.272 -6.710 -18.538 1.00 96.56 299 ALA A C 1
ATOM 2282 O O . ALA A 1 299 ? 15.188 -7.877 -18.921 1.00 96.56 299 ALA A O 1
ATOM 2283 N N . GLU A 1 300 ? 14.272 -6.101 -17.897 1.00 94.31 300 GLU A N 1
ATOM 2284 C CA . GLU A 1 300 ? 12.977 -6.735 -17.642 1.00 94.31 300 GLU A CA 1
ATOM 2285 C C . GLU A 1 300 ? 12.295 -7.127 -18.955 1.00 94.31 300 GLU A C 1
ATOM 2287 O O . GLU A 1 300 ? 11.974 -8.301 -19.138 1.00 94.31 300 GLU A O 1
ATOM 2292 N N . GLU A 1 301 ? 12.168 -6.197 -19.900 1.00 92.50 301 GLU A N 1
ATOM 2293 C CA . GLU A 1 301 ? 11.494 -6.447 -21.176 1.00 92.50 301 GLU A CA 1
ATOM 2294 C C . GLU A 1 301 ? 12.212 -7.492 -22.037 1.00 92.50 301 GLU A C 1
ATOM 2296 O O . GLU A 1 301 ? 11.569 -8.344 -22.661 1.00 92.50 301 GLU A O 1
ATOM 2301 N N . HIS A 1 302 ? 13.547 -7.499 -22.026 1.00 94.31 302 HIS A N 1
ATOM 2302 C CA . HIS A 1 302 ? 14.330 -8.536 -22.690 1.00 94.31 302 HIS A CA 1
ATOM 2303 C C . HIS A 1 302 ? 14.049 -9.931 -22.110 1.00 94.31 302 HIS A C 1
ATOM 2305 O O . HIS A 1 302 ? 13.774 -10.875 -22.855 1.00 94.31 302 HIS A O 1
ATOM 2311 N N . HIS A 1 303 ? 14.106 -10.084 -20.782 1.00 92.06 303 HIS A N 1
ATOM 2312 C CA . HIS A 1 303 ? 13.915 -11.387 -20.130 1.00 92.06 303 HIS A CA 1
ATOM 2313 C C . HIS A 1 303 ? 12.456 -11.855 -20.132 1.00 92.06 303 HIS A C 1
ATOM 2315 O O . HIS A 1 303 ? 12.201 -13.062 -20.074 1.00 92.06 303 HIS A O 1
ATOM 2321 N N . GLU A 1 304 ? 11.502 -10.931 -20.221 1.00 91.12 304 GLU A N 1
ATOM 2322 C CA . GLU A 1 304 ? 10.076 -11.235 -20.376 1.00 91.12 304 GLU A CA 1
ATOM 2323 C C . GLU A 1 304 ? 9.674 -11.499 -21.835 1.00 91.12 304 GLU A C 1
ATOM 2325 O O . GLU A 1 304 ? 8.592 -12.036 -22.084 1.00 91.12 304 GLU A O 1
ATOM 2330 N N . GLY A 1 305 ? 10.568 -11.220 -22.789 1.00 89.44 305 GLY A N 1
ATOM 2331 C CA . GLY A 1 305 ? 10.331 -11.410 -24.219 1.00 89.44 305 GLY A CA 1
ATOM 2332 C C . GLY A 1 305 ? 9.340 -10.399 -24.796 1.00 89.44 305 GLY A C 1
ATOM 2333 O O . GLY A 1 305 ? 8.607 -10.737 -25.725 1.00 89.44 305 GLY A O 1
ATOM 2334 N N . THR A 1 306 ? 9.277 -9.203 -24.210 1.00 89.25 306 THR A N 1
ATOM 2335 C CA . THR A 1 306 ? 8.409 -8.096 -24.637 1.00 89.25 306 THR A CA 1
ATOM 2336 C C . THR A 1 306 ? 9.164 -6.980 -25.350 1.00 89.25 306 THR A C 1
ATOM 2338 O O . THR A 1 306 ? 8.518 -6.185 -26.024 1.00 89.25 306 THR A O 1
ATOM 2341 N N . SER A 1 307 ? 10.496 -6.955 -25.243 1.00 93.19 307 SER A N 1
ATOM 2342 C CA . SER A 1 307 ? 11.350 -6.030 -25.995 1.00 93.19 307 SER A CA 1
ATOM 2343 C C . SER A 1 307 ? 11.210 -6.241 -27.510 1.00 93.19 307 SER A C 1
ATOM 2345 O O . SER A 1 307 ? 10.854 -7.334 -27.969 1.00 93.19 307 SER A O 1
ATOM 2347 N N . GLY A 1 308 ? 11.495 -5.198 -28.293 1.00 92.56 308 GLY A N 1
ATOM 2348 C CA . GLY A 1 308 ? 11.394 -5.225 -29.752 1.00 92.56 308 GLY A CA 1
ATOM 2349 C C . GLY A 1 308 ? 12.250 -6.327 -30.389 1.00 92.56 308 GLY A C 1
ATOM 2350 O O . GLY A 1 308 ? 13.471 -6.375 -30.233 1.00 92.56 308 GLY A O 1
ATOM 2351 N N . ASP A 1 309 ? 11.617 -7.199 -31.172 1.00 92.25 309 ASP A N 1
ATOM 2352 C CA . ASP A 1 309 ? 12.278 -8.276 -31.909 1.00 92.25 309 ASP A CA 1
ATOM 2353 C C . ASP A 1 309 ? 12.456 -7.868 -33.370 1.00 92.25 309 ASP A C 1
ATOM 2355 O O . ASP A 1 309 ? 11.579 -8.070 -34.214 1.00 92.25 309 ASP A O 1
ATOM 2359 N N . ILE A 1 310 ? 13.627 -7.299 -33.659 1.00 92.75 310 ILE A N 1
ATOM 2360 C CA . ILE A 1 310 ? 13.961 -6.774 -34.983 1.00 92.75 310 ILE A CA 1
ATOM 2361 C C . ILE A 1 310 ? 13.827 -7.825 -36.093 1.00 92.75 310 ILE A C 1
ATOM 2363 O O . ILE A 1 310 ? 13.494 -7.458 -37.212 1.00 92.75 310 ILE A O 1
ATOM 2367 N N . GLU A 1 311 ? 14.052 -9.110 -35.806 1.00 90.88 311 GLU A N 1
ATOM 2368 C CA . GLU A 1 311 ? 14.046 -10.184 -36.809 1.00 90.88 311 GLU A CA 1
ATOM 2369 C C . GLU A 1 311 ? 12.632 -10.703 -37.105 1.00 90.88 311 GLU A C 1
ATOM 2371 O O . GLU A 1 311 ? 12.363 -11.177 -38.211 1.00 90.88 311 GLU A O 1
ATOM 2376 N N . ASN A 1 312 ? 11.733 -10.661 -36.115 1.00 91.56 312 ASN A N 1
ATOM 2377 C CA . ASN A 1 312 ? 10.415 -11.299 -36.206 1.00 91.56 312 ASN A CA 1
ATOM 2378 C C . ASN A 1 312 ? 9.237 -10.317 -36.274 1.00 91.56 312 ASN A C 1
ATOM 2380 O O . ASN A 1 312 ? 8.118 -10.754 -36.552 1.00 91.56 312 ASN A O 1
ATOM 2384 N N . GLN A 1 313 ? 9.456 -9.024 -36.039 1.00 93.56 313 GLN A N 1
ATOM 2385 C CA . GLN A 1 313 ? 8.420 -7.992 -36.105 1.00 93.56 313 GLN A CA 1
ATOM 2386 C C . GLN A 1 313 ? 8.480 -7.194 -37.409 1.00 93.56 313 GLN A C 1
ATOM 2388 O O . GLN A 1 313 ? 9.536 -7.009 -38.025 1.00 93.56 313 GLN A O 1
ATOM 2393 N N . THR A 1 314 ? 7.326 -6.674 -37.832 1.00 95.50 314 THR A N 1
ATOM 2394 C CA . THR A 1 314 ? 7.296 -5.641 -38.872 1.00 95.50 314 THR A CA 1
ATOM 2395 C C . THR A 1 314 ? 7.999 -4.372 -38.388 1.00 95.50 314 THR A C 1
ATOM 2397 O O . THR A 1 314 ? 8.153 -4.151 -37.189 1.00 95.50 314 THR A O 1
ATOM 2400 N N . ARG A 1 315 ? 8.396 -3.505 -39.327 1.00 93.75 315 ARG A N 1
ATOM 2401 C CA . ARG A 1 315 ? 9.029 -2.220 -39.002 1.00 93.75 315 ARG A CA 1
ATOM 2402 C C . ARG A 1 315 ? 8.217 -1.408 -37.992 1.00 93.75 315 ARG A C 1
ATOM 2404 O O . ARG A 1 315 ? 8.795 -0.893 -37.045 1.00 93.75 315 ARG A O 1
ATOM 2411 N N . ASP A 1 316 ? 6.904 -1.310 -38.196 1.00 95.06 316 ASP A N 1
ATOM 2412 C CA . ASP A 1 316 ? 6.024 -0.520 -37.329 1.00 95.06 316 ASP A CA 1
ATOM 2413 C C . ASP A 1 316 ? 5.883 -1.171 -35.945 1.00 95.06 316 ASP A C 1
ATOM 2415 O O . ASP A 1 316 ? 6.031 -0.487 -34.943 1.00 95.06 316 ASP A O 1
ATOM 2419 N N . GLU A 1 317 ? 5.705 -2.496 -35.874 1.00 94.12 317 GLU A N 1
ATOM 2420 C CA . GLU A 1 317 ? 5.632 -3.228 -34.598 1.00 94.12 317 GLU A CA 1
ATOM 2421 C C . GLU A 1 317 ? 6.932 -3.128 -33.787 1.00 94.12 317 GLU A C 1
ATOM 2423 O O . GLU A 1 317 ? 6.880 -2.940 -32.574 1.00 94.12 317 GLU A O 1
ATOM 2428 N N . TYR A 1 318 ? 8.090 -3.229 -34.447 1.00 95.50 318 TYR A N 1
ATOM 2429 C CA . TYR A 1 318 ? 9.397 -3.078 -33.806 1.00 95.50 318 TYR A CA 1
ATOM 2430 C C . TYR A 1 318 ? 9.612 -1.651 -33.299 1.00 95.50 318 TYR A C 1
ATOM 2432 O O . TYR A 1 318 ? 10.021 -1.453 -32.157 1.00 95.50 318 TYR A O 1
ATOM 2440 N N . VAL A 1 319 ? 9.327 -0.650 -34.138 1.00 95.00 319 VAL A N 1
ATOM 2441 C CA . VAL A 1 319 ? 9.455 0.759 -33.749 1.00 95.00 319 VAL A CA 1
ATOM 2442 C C . VAL A 1 319 ? 8.521 1.080 -32.588 1.00 95.00 319 VAL A C 1
ATOM 2444 O O . VAL A 1 319 ? 8.960 1.720 -31.637 1.00 95.00 319 VAL A O 1
ATOM 2447 N N . ASP A 1 320 ? 7.271 0.617 -32.632 1.00 94.31 320 ASP A N 1
ATOM 2448 C CA . ASP A 1 320 ? 6.309 0.853 -31.561 1.00 94.31 320 ASP A CA 1
ATOM 2449 C C . ASP A 1 320 ? 6.772 0.217 -30.248 1.00 94.31 320 ASP A C 1
ATOM 2451 O O . ASP A 1 320 ? 6.800 0.916 -29.238 1.00 94.31 320 ASP A O 1
ATOM 2455 N N . ALA A 1 321 ? 7.212 -1.046 -30.274 1.00 93.94 321 ALA A N 1
ATOM 2456 C CA . ALA A 1 321 ? 7.717 -1.740 -29.091 1.00 93.94 321 ALA A CA 1
ATOM 2457 C C . ALA A 1 321 ? 8.943 -1.039 -28.485 1.00 93.94 321 ALA A C 1
ATOM 2459 O O . ALA A 1 321 ? 8.985 -0.803 -27.282 1.00 93.94 321 ALA A O 1
ATOM 2460 N N . MET A 1 322 ? 9.914 -0.642 -29.312 1.00 95.00 322 MET A N 1
ATOM 2461 C CA . MET A 1 322 ? 11.118 0.037 -28.823 1.00 95.00 322 MET A CA 1
ATOM 2462 C C . MET A 1 322 ? 10.828 1.448 -28.295 1.00 95.00 322 MET A C 1
ATOM 2464 O O . MET A 1 322 ? 11.451 1.892 -27.333 1.00 95.00 322 MET A O 1
ATOM 2468 N N . VAL A 1 323 ? 9.889 2.175 -28.907 1.00 94.44 323 VAL A N 1
ATOM 2469 C CA . VAL A 1 323 ? 9.458 3.487 -28.405 1.00 94.44 323 VAL A CA 1
ATOM 2470 C C . VAL A 1 323 ? 8.713 3.347 -27.076 1.00 94.44 323 VAL A C 1
ATOM 2472 O O . VAL A 1 323 ? 8.944 4.152 -26.172 1.00 94.44 323 VAL A O 1
ATOM 2475 N N . ASP A 1 324 ? 7.865 2.325 -26.936 1.00 92.81 324 ASP A N 1
ATOM 2476 C CA . ASP A 1 324 ? 7.192 2.007 -25.675 1.00 92.81 324 ASP A CA 1
ATOM 2477 C C . ASP A 1 324 ? 8.203 1.706 -24.568 1.00 92.81 324 ASP A C 1
ATOM 2479 O O . ASP A 1 324 ? 8.142 2.327 -23.505 1.00 92.81 324 ASP A O 1
ATOM 2483 N N . GLU A 1 325 ? 9.171 0.837 -24.854 1.00 94.56 325 GLU A N 1
ATOM 2484 C CA . GLU A 1 325 ? 10.236 0.428 -23.937 1.00 94.56 325 GLU A CA 1
ATOM 2485 C C . GLU A 1 325 ? 11.074 1.627 -23.443 1.00 94.56 325 GLU A C 1
ATOM 2487 O O . GLU A 1 325 ? 11.296 1.799 -22.240 1.00 94.56 325 GLU A O 1
ATOM 2492 N N . GLU A 1 326 ? 11.494 2.523 -24.342 1.00 95.19 326 GLU A N 1
ATOM 2493 C CA . GLU A 1 326 ? 12.250 3.731 -23.973 1.00 95.19 326 GLU A CA 1
ATOM 2494 C C . GLU A 1 326 ? 11.411 4.737 -23.179 1.00 95.19 326 GLU A C 1
ATOM 2496 O O . GLU A 1 326 ? 11.884 5.332 -22.202 1.00 95.19 326 GLU A O 1
ATOM 2501 N N . SER A 1 327 ? 10.154 4.936 -23.587 1.00 95.38 327 SER A N 1
ATOM 2502 C CA . SER A 1 327 ? 9.251 5.856 -22.897 1.00 95.38 327 SER A CA 1
ATOM 2503 C C . SER A 1 327 ? 8.968 5.387 -21.467 1.00 95.38 327 SER A C 1
ATOM 2505 O O . SER A 1 327 ? 8.977 6.202 -20.541 1.00 95.38 327 SER A O 1
ATOM 2507 N N . GLU A 1 328 ? 8.809 4.077 -21.261 1.00 93.62 328 GLU A N 1
ATOM 2508 C CA . GLU A 1 328 ? 8.587 3.483 -19.947 1.00 93.62 328 GLU A CA 1
ATOM 2509 C C . GLU A 1 328 ? 9.828 3.582 -19.058 1.00 93.62 328 GLU A C 1
ATOM 2511 O O . GLU A 1 328 ? 9.709 3.941 -17.882 1.00 93.62 328 GLU A O 1
ATOM 2516 N N . GLY A 1 329 ? 11.024 3.348 -19.610 1.00 95.19 329 GLY A N 1
ATOM 2517 C CA . GLY A 1 329 ? 12.284 3.573 -18.899 1.00 95.19 329 GLY A CA 1
ATOM 2518 C C . GLY A 1 329 ? 12.379 4.998 -18.343 1.00 95.19 329 GLY A C 1
ATOM 2519 O O . GLY A 1 329 ? 12.645 5.193 -17.151 1.00 95.19 329 GLY A O 1
ATOM 2520 N N . VAL A 1 330 ? 12.048 6.001 -19.167 1.00 95.69 330 VAL A N 1
ATOM 2521 C CA . VAL A 1 330 ? 12.047 7.411 -18.748 1.00 95.69 330 VAL A CA 1
ATOM 2522 C C . VAL A 1 330 ? 10.978 7.704 -17.699 1.00 95.69 330 VAL A C 1
ATOM 2524 O O . VAL A 1 330 ? 11.279 8.368 -16.702 1.00 95.69 330 VAL A O 1
ATOM 2527 N N . VAL A 1 331 ? 9.752 7.207 -17.876 1.00 96.50 331 VAL A N 1
ATOM 2528 C CA . VAL A 1 331 ? 8.665 7.383 -16.898 1.00 96.50 331 VAL A CA 1
ATOM 2529 C C . VAL A 1 331 ? 9.067 6.811 -15.541 1.00 96.50 331 VAL A C 1
ATOM 2531 O O . VAL A 1 331 ? 8.957 7.502 -14.526 1.00 96.50 331 VAL A O 1
ATOM 2534 N N . ARG A 1 332 ? 9.617 5.595 -15.509 1.00 95.50 332 ARG A N 1
ATOM 2535 C CA . ARG A 1 332 ? 10.076 4.957 -14.268 1.00 95.50 332 ARG A CA 1
ATOM 2536 C C . ARG A 1 332 ? 11.206 5.735 -13.605 1.00 95.50 332 ARG A C 1
ATOM 2538 O O . ARG A 1 332 ? 11.228 5.840 -12.380 1.00 95.50 332 ARG A O 1
ATOM 2545 N N . SER A 1 333 ? 12.120 6.329 -14.373 1.00 96.62 333 SER A N 1
ATOM 2546 C CA . SER A 1 333 ? 13.146 7.216 -13.816 1.00 96.62 333 SER A CA 1
ATOM 2547 C C . SER A 1 333 ? 12.576 8.519 -13.243 1.00 96.62 333 SER A C 1
ATOM 2549 O O . SER A 1 333 ? 13.066 8.976 -12.207 1.00 96.62 333 SER A O 1
ATOM 2551 N N . ILE A 1 334 ? 11.557 9.116 -13.873 1.00 96.38 334 ILE A N 1
ATOM 2552 C CA . ILE A 1 334 ? 10.860 10.303 -13.345 1.00 96.38 334 ILE A CA 1
ATOM 2553 C C . ILE A 1 334 ? 10.178 9.958 -12.017 1.00 96.38 334 ILE A C 1
ATOM 2555 O O . ILE A 1 334 ? 10.402 10.635 -11.014 1.00 96.38 334 ILE A O 1
ATOM 2559 N N . GLU A 1 335 ? 9.419 8.865 -11.978 1.00 94.56 335 GLU A N 1
ATOM 2560 C CA . GLU A 1 335 ? 8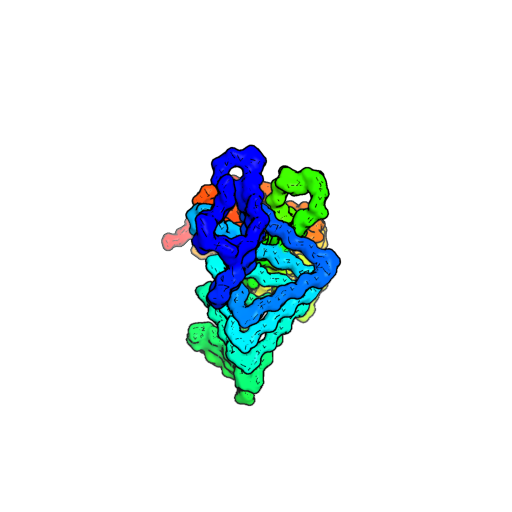.751 8.404 -10.759 1.00 94.56 335 GLU A CA 1
ATOM 2561 C C . GLU A 1 335 ? 9.760 8.072 -9.650 1.00 94.56 335 GLU A C 1
ATOM 2563 O O . GLU A 1 335 ? 9.615 8.542 -8.521 1.00 94.56 335 GLU A O 1
ATOM 2568 N N . ALA A 1 336 ? 10.843 7.353 -9.972 1.00 94.62 336 ALA A N 1
ATOM 2569 C CA . ALA A 1 336 ? 11.898 7.043 -9.011 1.00 94.62 336 ALA A CA 1
ATOM 2570 C C . ALA A 1 336 ? 12.522 8.306 -8.409 1.00 94.62 336 ALA A C 1
ATOM 2572 O O . ALA A 1 336 ? 12.770 8.382 -7.204 1.00 94.62 336 ALA A O 1
ATOM 2573 N N . ARG A 1 337 ? 12.779 9.315 -9.245 1.00 95.88 337 ARG A N 1
ATOM 2574 C CA . ARG A 1 337 ? 13.324 10.606 -8.819 1.00 95.88 337 ARG A CA 1
ATOM 2575 C C . ARG A 1 337 ? 12.389 11.294 -7.831 1.00 95.88 337 ARG A C 1
ATOM 2577 O O . ARG A 1 337 ? 12.848 11.741 -6.779 1.00 95.88 337 ARG A O 1
ATOM 2584 N N . ASP A 1 338 ? 11.106 11.383 -8.155 1.00 93.75 338 ASP A N 1
ATOM 2585 C CA . ASP A 1 338 ? 10.129 12.079 -7.319 1.00 93.75 338 ASP A CA 1
ATOM 2586 C C . ASP A 1 338 ? 9.931 11.370 -5.975 1.00 93.75 338 ASP A C 1
ATOM 2588 O O . ASP A 1 338 ? 9.903 12.016 -4.925 1.00 93.75 338 ASP A O 1
ATOM 2592 N N . GLU A 1 339 ? 9.911 10.037 -5.981 1.00 91.31 339 GLU A N 1
ATOM 2593 C CA . GLU A 1 339 ? 9.856 9.215 -4.771 1.00 91.31 339 GLU A CA 1
ATOM 2594 C C . GLU A 1 339 ? 11.091 9.409 -3.880 1.00 91.31 339 GLU A C 1
ATOM 2596 O O . GLU A 1 339 ? 10.971 9.501 -2.654 1.00 91.31 339 GLU A O 1
ATOM 2601 N N . LEU A 1 340 ? 12.289 9.519 -4.469 1.00 90.81 340 LEU A N 1
ATOM 2602 C CA . LEU A 1 340 ? 13.510 9.825 -3.721 1.00 90.81 340 LEU A CA 1
ATOM 2603 C C . LEU A 1 340 ? 13.426 11.207 -3.062 1.00 90.81 340 LEU A C 1
ATOM 2605 O O . LEU A 1 340 ? 13.732 11.328 -1.871 1.00 90.81 340 LEU A O 1
ATOM 2609 N N . ILE A 1 341 ? 12.950 12.225 -3.779 1.00 92.12 341 ILE A N 1
ATOM 2610 C CA . ILE A 1 341 ? 12.749 13.571 -3.225 1.00 92.12 341 ILE A CA 1
ATOM 2611 C C . ILE A 1 341 ? 11.733 13.527 -2.072 1.00 92.12 341 ILE A C 1
ATOM 2613 O O . ILE A 1 341 ? 12.011 14.043 -0.988 1.00 92.12 341 ILE A O 1
ATOM 2617 N N . GLU A 1 342 ? 10.595 12.848 -2.246 1.00 86.94 342 GLU A N 1
ATOM 2618 C CA . GLU A 1 342 ? 9.570 12.692 -1.201 1.00 86.94 342 GLU A CA 1
ATOM 2619 C C . GLU A 1 342 ? 10.088 11.899 0.018 1.00 86.94 342 GLU A C 1
ATOM 2621 O O . GLU A 1 342 ? 9.652 12.085 1.165 1.00 86.94 342 GLU A O 1
ATOM 2626 N N . SER A 1 343 ? 11.065 11.017 -0.194 1.00 82.31 343 SER A N 1
ATOM 2627 C CA . SER A 1 343 ? 11.722 10.280 0.885 1.00 82.31 343 SER A CA 1
ATOM 2628 C C . SER A 1 343 ? 12.673 11.143 1.729 1.00 82.31 343 SER A C 1
ATOM 2630 O O . SER A 1 343 ? 13.029 10.727 2.834 1.00 82.31 343 SER A O 1
ATOM 2632 N N . GLY A 1 344 ? 13.008 12.354 1.265 1.00 85.88 344 GLY A N 1
ATOM 2633 C CA . GLY A 1 344 ? 13.958 13.280 1.889 1.00 85.88 344 GLY A CA 1
ATOM 2634 C C . GLY A 1 344 ? 15.344 13.291 1.233 1.00 85.88 344 GLY A C 1
ATOM 2635 O O . GLY A 1 344 ? 16.256 13.929 1.757 1.00 85.88 344 GLY A O 1
ATOM 2636 N N . HIS A 1 345 ? 15.522 12.600 0.102 1.00 88.81 345 HIS A N 1
ATOM 2637 C CA . HIS A 1 345 ? 16.763 12.583 -0.680 1.00 88.81 345 HIS A CA 1
ATOM 2638 C C . HIS A 1 345 ? 16.756 13.715 -1.717 1.00 88.81 345 HIS A C 1
ATOM 2640 O O . HIS A 1 345 ? 16.623 13.499 -2.920 1.00 88.81 345 HIS A O 1
ATOM 2646 N N . GLU A 1 346 ? 16.854 14.954 -1.229 1.00 89.62 346 GLU A N 1
ATOM 2647 C CA . GLU A 1 346 ? 16.655 16.176 -2.028 1.00 89.62 346 GLU A CA 1
ATOM 2648 C C . GLU A 1 346 ? 17.633 16.325 -3.211 1.00 89.62 346 GLU A C 1
ATOM 2650 O O . GLU A 1 346 ? 17.288 16.970 -4.201 1.00 89.62 346 GLU A O 1
ATOM 2655 N N . SER A 1 347 ? 18.825 15.712 -3.159 1.00 90.94 347 SER A N 1
ATOM 2656 C CA . SER A 1 347 ? 19.822 15.803 -4.239 1.00 90.94 347 SER A CA 1
ATOM 2657 C C . SER A 1 347 ? 19.369 15.149 -5.550 1.00 90.94 347 SER A C 1
ATOM 2659 O O . SER A 1 347 ? 19.829 15.553 -6.618 1.00 90.94 347 SER A O 1
ATOM 2661 N N . ALA A 1 348 ? 18.389 14.235 -5.507 1.00 91.06 348 ALA A N 1
ATOM 2662 C CA . ALA A 1 348 ? 17.786 13.671 -6.717 1.00 91.06 348 ALA A CA 1
ATOM 2663 C C . ALA A 1 348 ? 17.149 14.748 -7.617 1.00 91.06 348 ALA A C 1
ATOM 2665 O O . ALA A 1 348 ? 17.081 14.566 -8.834 1.00 91.06 348 ALA A O 1
ATOM 2666 N N . ALA A 1 349 ? 16.758 15.901 -7.056 1.00 90.75 349 ALA A N 1
ATOM 2667 C CA . ALA A 1 349 ? 16.196 17.013 -7.816 1.00 90.75 349 ALA A CA 1
ATOM 2668 C C . ALA A 1 349 ? 17.170 17.621 -8.843 1.00 90.75 349 ALA A C 1
ATOM 2670 O O . ALA A 1 349 ? 16.710 18.246 -9.799 1.00 90.75 349 ALA A O 1
ATOM 2671 N N . GLU A 1 350 ? 18.485 17.418 -8.680 1.00 89.88 350 GLU A N 1
ATOM 2672 C CA . GLU A 1 350 ? 19.524 17.881 -9.613 1.00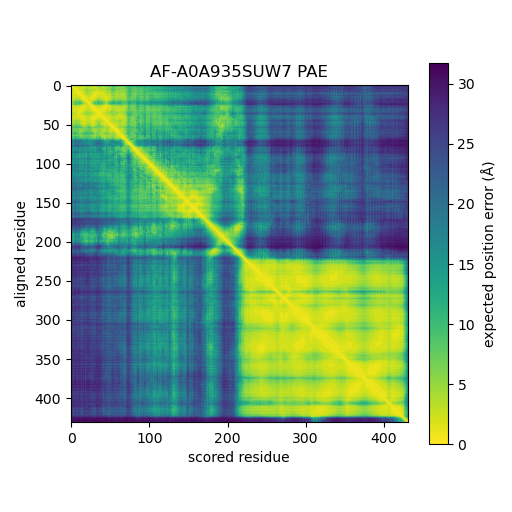 89.88 350 GLU A CA 1
ATOM 2673 C C . GLU A 1 350 ? 19.564 17.074 -10.923 1.00 89.88 350 GLU A C 1
ATOM 2675 O O . GLU A 1 350 ? 20.172 17.509 -11.903 1.00 89.88 350 GLU A O 1
ATOM 2680 N N . THR A 1 351 ? 18.917 15.905 -10.963 1.00 89.81 351 THR A N 1
ATOM 2681 C CA . THR A 1 351 ? 18.772 15.097 -12.180 1.00 89.81 351 THR A CA 1
ATOM 2682 C C . THR A 1 351 ? 17.452 15.443 -12.866 1.00 89.81 351 THR A C 1
ATOM 2684 O O . THR A 1 351 ? 16.432 15.581 -12.199 1.00 89.81 351 THR A O 1
ATOM 2687 N N . SER A 1 352 ? 17.463 15.585 -14.193 1.00 89.31 352 SER A N 1
ATOM 2688 C CA . SER A 1 352 ? 16.270 15.851 -15.007 1.00 89.31 352 SER A CA 1
ATOM 2689 C C . SER A 1 352 ? 16.192 14.875 -16.183 1.00 89.31 352 SER A C 1
ATOM 2691 O O . SER A 1 352 ? 17.223 14.353 -16.640 1.00 89.31 352 SER A O 1
ATOM 2693 N N . TYR A 1 353 ? 14.964 14.630 -16.632 1.00 92.38 353 TYR A N 1
ATOM 2694 C CA . TYR A 1 353 ? 14.601 13.728 -17.719 1.00 92.38 353 TYR A CA 1
ATOM 2695 C C . TYR A 1 353 ? 13.766 14.459 -18.782 1.00 92.38 353 TYR A C 1
ATOM 2697 O O . TYR A 1 353 ? 13.099 15.448 -18.459 1.00 92.38 353 TYR A O 1
ATOM 2705 N N . PRO A 1 354 ? 13.799 14.008 -20.049 1.00 92.56 354 PRO A N 1
ATOM 2706 C CA . PRO A 1 354 ? 12.928 14.545 -21.088 1.00 92.56 354 PRO A CA 1
ATOM 2707 C C . PRO A 1 354 ? 11.457 14.465 -20.677 1.00 92.56 354 PRO A C 1
ATOM 2709 O O . PRO A 1 354 ? 11.036 13.472 -20.091 1.00 92.56 354 PRO A O 1
ATOM 2712 N N . LEU A 1 355 ? 10.692 15.510 -21.000 1.00 95.88 355 LEU A N 1
ATOM 2713 C CA . LEU A 1 355 ? 9.249 15.595 -20.744 1.00 95.88 355 LEU A CA 1
ATOM 2714 C C . LEU A 1 355 ? 8.836 15.496 -19.262 1.00 95.88 355 LEU A C 1
ATOM 2716 O O . LEU A 1 355 ? 7.676 15.220 -18.967 1.00 95.88 355 LEU A O 1
ATOM 2720 N N . GLN A 1 356 ? 9.755 15.714 -18.312 1.00 95.44 356 GLN A N 1
ATOM 2721 C CA . GLN A 1 356 ? 9.464 15.603 -16.877 1.00 95.44 356 GLN A CA 1
ATOM 2722 C C . GLN A 1 356 ? 8.372 16.584 -16.411 1.00 95.44 356 GLN A C 1
ATOM 2724 O O . GLN A 1 356 ? 7.451 16.191 -15.697 1.00 95.44 356 GLN A O 1
ATOM 2729 N N . ASP A 1 357 ? 8.449 17.853 -16.817 1.00 95.62 357 ASP A N 1
ATOM 2730 C CA . ASP A 1 357 ? 7.471 18.868 -16.402 1.00 95.62 357 ASP A CA 1
ATOM 2731 C C . ASP A 1 357 ? 6.106 18.625 -17.075 1.00 95.62 357 ASP A C 1
ATOM 2733 O O . ASP A 1 357 ? 5.040 18.853 -16.491 1.00 95.62 357 ASP A O 1
ATOM 2737 N N . GLU A 1 358 ? 6.122 18.111 -18.304 1.00 97.56 358 GLU A N 1
ATOM 2738 C CA . GLU A 1 358 ? 4.946 17.684 -19.051 1.00 97.56 358 GLU A CA 1
ATOM 2739 C C . GLU A 1 358 ? 4.293 16.449 -18.425 1.00 97.56 358 GLU A C 1
ATOM 2741 O O . GLU A 1 358 ? 3.064 16.408 -18.333 1.00 97.56 358 GLU A O 1
ATOM 2746 N N . TYR A 1 359 ? 5.088 15.494 -17.933 1.00 97.56 359 TYR A N 1
ATOM 2747 C CA . TYR A 1 359 ? 4.618 14.357 -17.142 1.00 97.56 359 TYR A CA 1
ATOM 2748 C C . TYR A 1 359 ? 3.88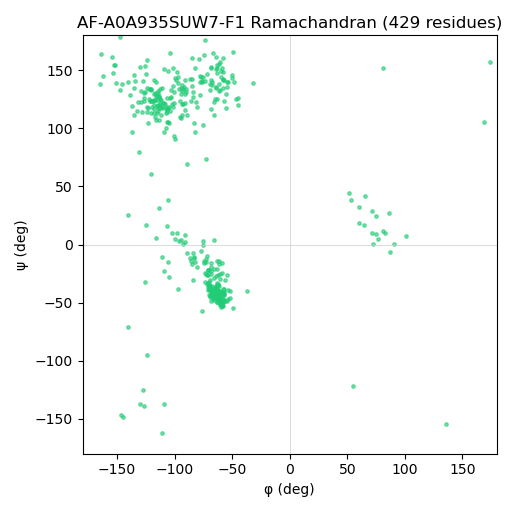5 14.845 -15.889 1.00 97.56 359 TYR A C 1
ATOM 2750 O O . TYR A 1 359 ? 2.742 14.451 -15.665 1.00 97.56 359 TYR A O 1
ATOM 2758 N N . HIS A 1 360 ? 4.480 15.759 -15.109 1.00 96.94 360 HIS A N 1
ATOM 2759 C CA . HIS A 1 360 ? 3.838 16.326 -13.910 1.00 96.94 360 HIS A CA 1
ATOM 2760 C C . HIS A 1 360 ? 2.551 17.082 -14.238 1.00 96.94 360 HIS A C 1
ATOM 2762 O O . HIS A 1 360 ? 1.540 16.917 -13.558 1.00 96.94 360 HIS A O 1
ATOM 2768 N N . THR A 1 361 ? 2.554 17.863 -15.319 1.00 98.06 361 THR A N 1
ATOM 2769 C CA . THR A 1 361 ? 1.367 18.601 -15.770 1.00 98.06 361 THR A CA 1
ATOM 2770 C C . THR A 1 361 ? 0.232 17.651 -16.161 1.00 98.06 361 THR A C 1
ATOM 2772 O O . THR A 1 361 ? -0.916 17.848 -15.755 1.00 98.06 361 THR A O 1
ATOM 2775 N N . ALA A 1 362 ? 0.538 16.607 -16.936 1.00 97.88 362 ALA A N 1
ATOM 2776 C CA . ALA A 1 362 ? -0.437 15.600 -17.342 1.00 97.88 362 ALA A CA 1
ATOM 2777 C C . ALA A 1 362 ? -0.915 14.754 -16.152 1.00 97.88 362 ALA A C 1
ATOM 2779 O O . ALA A 1 362 ? -2.102 14.440 -16.067 1.00 97.88 362 ALA A O 1
ATOM 2780 N N . TYR A 1 363 ? -0.029 14.457 -15.199 1.00 97.12 363 TYR A N 1
ATOM 2781 C CA . TYR A 1 363 ? -0.369 13.785 -13.950 1.00 97.12 363 TYR A CA 1
ATOM 2782 C C . TYR A 1 363 ? -1.403 14.580 -13.149 1.00 97.12 363 TYR A C 1
ATOM 2784 O O . TYR A 1 363 ? -2.466 14.051 -12.811 1.00 97.12 363 TYR A O 1
ATOM 2792 N N . ASP A 1 364 ? -1.135 15.861 -12.888 1.00 97.06 364 ASP A N 1
ATOM 2793 C CA . ASP A 1 364 ? -2.036 16.726 -12.122 1.00 97.06 364 ASP A CA 1
ATOM 2794 C C . ASP A 1 364 ? -3.401 16.863 -12.808 1.00 97.06 364 ASP A C 1
ATOM 2796 O O . ASP A 1 364 ? -4.448 16.804 -12.150 1.00 97.06 364 ASP A O 1
ATOM 2800 N N . GLN A 1 365 ? -3.401 16.978 -14.138 1.00 97.75 365 GLN A N 1
ATOM 2801 C CA . GLN A 1 365 ? -4.623 17.019 -14.934 1.00 97.75 365 GLN A CA 1
ATOM 2802 C C . GLN A 1 365 ? -5.401 15.697 -14.849 1.00 97.75 365 GLN A C 1
ATOM 2804 O O . GLN A 1 365 ? -6.604 15.718 -14.591 1.00 97.75 365 GLN A O 1
ATOM 2809 N N . GLY A 1 366 ? -4.730 14.547 -14.965 1.00 97.38 366 GLY A N 1
ATOM 2810 C CA . GLY A 1 366 ? -5.352 13.226 -14.839 1.00 97.38 366 GLY A CA 1
ATOM 2811 C C . GLY A 1 366 ? -5.978 12.992 -13.461 1.00 97.38 366 GLY A C 1
ATOM 2812 O O . GLY A 1 366 ? -7.103 12.496 -13.359 1.00 97.38 366 GLY A O 1
ATOM 2813 N N . VAL A 1 367 ? -5.307 13.428 -12.388 1.00 94.81 367 VAL A N 1
ATOM 2814 C CA . VAL A 1 367 ? -5.865 13.410 -11.023 1.00 94.81 367 VAL A CA 1
ATOM 2815 C C . VAL A 1 367 ? -7.113 14.291 -10.936 1.00 94.81 367 VAL A C 1
ATOM 2817 O O . VAL A 1 367 ? -8.121 13.885 -10.344 1.00 94.81 367 VAL A O 1
ATOM 2820 N N . ALA A 1 368 ? -7.060 15.502 -11.496 1.00 96.94 368 ALA A N 1
ATOM 2821 C CA . ALA A 1 368 ? -8.176 16.442 -11.478 1.00 96.94 368 ALA A CA 1
ATOM 2822 C C . ALA A 1 368 ? -9.389 15.900 -12.248 1.00 96.94 368 ALA A C 1
ATOM 2824 O O . ALA A 1 368 ? -10.506 15.930 -11.723 1.00 96.94 368 ALA A O 1
ATOM 2825 N N . ASP A 1 369 ? -9.171 15.336 -13.435 1.00 97.38 369 ASP A N 1
ATOM 2826 C CA . ASP A 1 369 ? -10.216 14.758 -14.280 1.00 97.38 369 ASP A CA 1
ATOM 2827 C C . ASP A 1 369 ? -10.857 13.531 -13.628 1.00 97.38 369 ASP A C 1
ATOM 2829 O O . ASP A 1 369 ? -12.086 13.416 -13.589 1.00 97.38 369 ASP A O 1
ATOM 2833 N N . ALA A 1 370 ? -10.057 12.655 -13.013 1.00 95.06 370 ALA A N 1
ATOM 2834 C CA . ALA A 1 370 ? -10.566 11.493 -12.289 1.00 95.06 370 ALA A CA 1
ATOM 2835 C C . ALA A 1 370 ? -11.444 11.896 -11.089 1.00 95.06 370 ALA A C 1
ATOM 2837 O O . ALA A 1 370 ? -12.510 11.313 -10.866 1.00 95.06 370 ALA A O 1
ATOM 2838 N N . ARG A 1 371 ? -11.047 12.938 -10.344 1.00 95.81 371 ARG A N 1
ATOM 2839 C CA . ARG A 1 371 ? -11.843 13.497 -9.234 1.00 95.81 371 ARG A CA 1
ATOM 2840 C C . ARG A 1 371 ? -13.096 14.224 -9.718 1.00 95.81 371 ARG A C 1
ATOM 2842 O O . ARG A 1 371 ? -14.120 14.175 -9.038 1.00 95.81 371 ARG A O 1
ATOM 2849 N N . ALA A 1 372 ? -13.040 14.888 -10.871 1.00 96.88 372 ALA A N 1
ATOM 2850 C CA . ALA A 1 372 ? -14.203 15.530 -11.475 1.00 96.88 372 ALA A CA 1
ATOM 2851 C C . ALA A 1 372 ? -15.232 14.492 -11.951 1.00 96.88 372 ALA A C 1
ATOM 2853 O O . ALA A 1 372 ? -16.433 14.673 -11.738 1.00 96.88 372 ALA A O 1
ATOM 2854 N N . ALA A 1 373 ? -14.767 13.388 -12.543 1.00 96.69 373 ALA A N 1
ATOM 2855 C CA . ALA A 1 373 ? -15.609 12.286 -13.000 1.00 96.69 373 ALA A CA 1
ATOM 2856 C C . ALA A 1 373 ? -16.211 11.481 -11.836 1.00 96.69 373 ALA A C 1
ATOM 2858 O O . ALA A 1 373 ? -17.371 11.070 -11.898 1.00 96.69 373 ALA A O 1
ATOM 2859 N N . ASN A 1 374 ? -15.448 11.274 -10.760 1.00 93.69 374 ASN A N 1
ATOM 2860 C CA . ASN A 1 374 ? -15.905 10.591 -9.557 1.00 93.69 374 ASN A CA 1
ATOM 2861 C C . ASN A 1 374 ? -15.433 11.333 -8.291 1.00 93.69 374 ASN A C 1
ATOM 2863 O O . ASN A 1 374 ? -14.338 11.069 -7.799 1.00 93.69 374 ASN A O 1
ATOM 2867 N N . PRO A 1 375 ? -16.280 12.189 -7.687 1.00 92.25 375 PRO A N 1
ATOM 2868 C CA . PRO A 1 375 ? -15.926 12.925 -6.469 1.00 92.25 375 PRO A CA 1
ATOM 2869 C C . PRO A 1 375 ? -15.606 12.049 -5.248 1.00 92.25 375 PRO A C 1
ATOM 2871 O O . PRO A 1 375 ? -15.025 12.541 -4.284 1.00 92.25 375 PRO A O 1
ATOM 2874 N N . ASN A 1 376 ? -15.990 10.767 -5.276 1.00 88.31 376 ASN A N 1
ATOM 2875 C CA . ASN A 1 376 ? -15.720 9.791 -4.218 1.00 88.31 376 ASN A CA 1
ATOM 2876 C C . ASN A 1 376 ? -14.562 8.840 -4.568 1.00 88.31 376 ASN A C 1
ATOM 2878 O O . ASN A 1 376 ? -14.386 7.831 -3.883 1.00 88.31 376 ASN A O 1
ATOM 2882 N N . ILE A 1 377 ? -13.813 9.109 -5.643 1.00 86.56 377 ILE A N 1
ATOM 2883 C CA . ILE A 1 377 ? -12.640 8.314 -6.008 1.00 86.56 377 ILE A CA 1
ATOM 2884 C C . ILE A 1 377 ? -11.640 8.292 -4.848 1.00 86.56 377 ILE A C 1
ATOM 2886 O O . ILE A 1 377 ? -11.454 9.291 -4.147 1.00 86.56 377 ILE A O 1
ATOM 2890 N N . SER A 1 378 ? -11.006 7.142 -4.620 1.00 84.19 378 SER A N 1
ATOM 2891 C CA . SER A 1 378 ? -9.943 7.069 -3.625 1.00 84.19 378 SER A CA 1
ATOM 2892 C C . SER A 1 378 ? -8.727 7.869 -4.103 1.00 84.19 378 SER A C 1
ATOM 2894 O O . SER A 1 378 ? -8.485 7.997 -5.301 1.00 84.19 378 SER A O 1
ATOM 2896 N N . ASP A 1 379 ? -7.923 8.392 -3.176 1.00 79.50 379 ASP A N 1
ATOM 2897 C CA . ASP A 1 379 ? -6.689 9.086 -3.569 1.00 79.50 379 ASP A CA 1
ATOM 2898 C C . ASP A 1 379 ? -5.724 8.162 -4.328 1.00 79.50 379 ASP A C 1
ATOM 2900 O O . ASP A 1 379 ? -4.994 8.635 -5.191 1.00 79.50 379 ASP A O 1
ATOM 2904 N N . ALA A 1 380 ? -5.748 6.855 -4.038 1.00 75.06 380 ALA A N 1
ATOM 2905 C CA . ALA A 1 380 ? -4.924 5.869 -4.729 1.00 75.06 380 ALA A CA 1
ATOM 2906 C C . ALA A 1 380 ? -5.357 5.694 -6.192 1.00 75.06 380 ALA A C 1
ATOM 2908 O O . ALA A 1 380 ? -4.510 5.715 -7.082 1.00 75.06 380 ALA A O 1
ATOM 2909 N N . ASP A 1 381 ? -6.665 5.590 -6.446 1.00 77.62 381 ASP A N 1
ATOM 2910 C CA . ASP A 1 381 ? -7.200 5.461 -7.806 1.00 77.62 381 ASP A CA 1
ATOM 2911 C C . ASP A 1 381 ? -7.039 6.770 -8.595 1.00 77.62 381 ASP A C 1
ATOM 2913 O O . ASP A 1 381 ? -6.742 6.744 -9.786 1.00 77.62 381 ASP A O 1
ATOM 2917 N N . ALA A 1 382 ? -7.173 7.926 -7.934 1.00 82.38 382 ALA A N 1
ATOM 2918 C CA . ALA A 1 382 ? -6.905 9.220 -8.558 1.00 82.38 382 ALA A CA 1
ATOM 2919 C C . ALA A 1 382 ? -5.422 9.374 -8.933 1.00 82.38 382 ALA A C 1
ATOM 2921 O O . ALA A 1 382 ? -5.120 9.812 -10.038 1.00 82.38 382 ALA A O 1
ATOM 2922 N N . ALA A 1 383 ? -4.502 8.973 -8.049 1.00 82.25 383 ALA A N 1
ATOM 2923 C CA . ALA A 1 383 ? -3.068 8.962 -8.339 1.00 82.25 383 ALA A CA 1
ATOM 2924 C C . ALA A 1 383 ? -2.712 7.978 -9.467 1.00 82.25 383 ALA A C 1
ATOM 2926 O O . ALA A 1 383 ? -1.863 8.284 -10.297 1.00 82.25 383 ALA A O 1
ATOM 2927 N N . ALA A 1 384 ? -3.382 6.822 -9.541 1.00 80.94 384 ALA A N 1
ATOM 2928 C CA . ALA A 1 384 ? -3.211 5.878 -10.646 1.00 80.94 384 ALA A CA 1
ATOM 2929 C C . ALA A 1 384 ? -3.663 6.472 -11.990 1.00 80.94 384 ALA A C 1
ATOM 2931 O O . ALA A 1 384 ? -2.970 6.306 -12.990 1.00 80.94 384 ALA A O 1
ATOM 2932 N N . ALA A 1 385 ? -4.778 7.209 -12.008 1.00 88.06 385 ALA A N 1
ATOM 2933 C CA . ALA A 1 385 ? -5.218 7.940 -13.196 1.00 88.06 385 ALA A CA 1
ATOM 2934 C C . ALA A 1 385 ? -4.222 9.040 -13.603 1.00 88.06 385 ALA A C 1
ATOM 2936 O O . ALA A 1 385 ? -3.942 9.197 -14.789 1.00 88.06 385 ALA A O 1
ATOM 2937 N N . GLY A 1 386 ? -3.646 9.751 -12.628 1.00 91.56 386 GLY A N 1
ATOM 2938 C CA . GLY A 1 386 ? -2.556 10.700 -12.861 1.00 91.56 386 GLY A CA 1
ATOM 2939 C C . GLY A 1 386 ? -1.340 10.045 -13.515 1.00 91.56 386 GLY A C 1
ATOM 2940 O O . GLY A 1 386 ? -0.907 10.495 -14.571 1.00 91.56 386 GLY A O 1
ATOM 2941 N N . ARG A 1 387 ? -0.825 8.945 -12.945 1.00 89.00 387 ARG A N 1
ATOM 2942 C CA . ARG A 1 387 ? 0.319 8.207 -13.520 1.00 89.00 387 ARG A CA 1
ATOM 2943 C C . ARG A 1 387 ? 0.045 7.755 -14.950 1.00 89.00 387 ARG A C 1
ATOM 2945 O O . ARG A 1 387 ? 0.891 7.935 -15.815 1.00 89.00 387 ARG A O 1
ATOM 2952 N N . ALA A 1 388 ? -1.154 7.231 -15.216 1.00 90.75 388 ALA A N 1
ATOM 2953 C CA . ALA A 1 388 ? -1.546 6.815 -16.560 1.00 90.75 388 ALA A CA 1
ATOM 2954 C C . ALA A 1 388 ? -1.533 7.986 -17.561 1.00 90.75 388 ALA A C 1
ATOM 2956 O O . ALA A 1 388 ? -1.001 7.842 -18.658 1.00 90.75 388 ALA A O 1
ATOM 2957 N N . ALA A 1 389 ? -2.064 9.151 -17.174 1.00 95.81 389 ALA A N 1
ATOM 2958 C CA . ALA A 1 389 ? -2.049 10.348 -18.016 1.00 95.81 389 ALA A CA 1
ATOM 2959 C C . ALA A 1 389 ? -0.626 10.888 -18.245 1.00 95.81 389 ALA A C 1
ATOM 2961 O O . ALA A 1 389 ? -0.277 11.258 -19.365 1.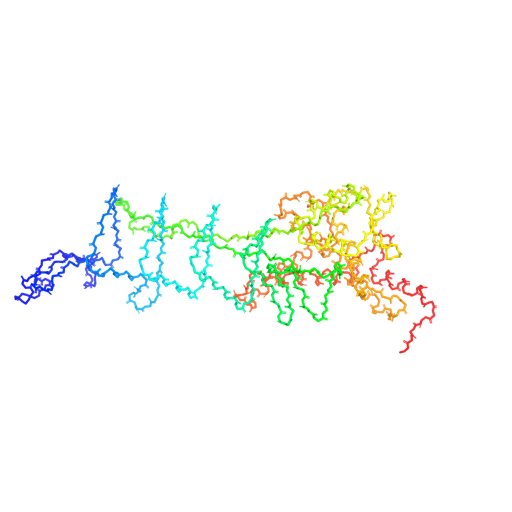00 95.81 389 ALA A O 1
ATOM 2962 N N . GLY A 1 390 ? 0.203 10.902 -17.198 1.00 95.62 390 GLY A N 1
ATOM 2963 C CA . GLY A 1 390 ? 1.613 11.275 -17.285 1.00 95.62 390 GLY A CA 1
ATOM 2964 C C . GLY A 1 390 ? 2.387 10.366 -18.238 1.00 95.62 390 GLY A C 1
ATOM 2965 O O . GLY A 1 390 ? 3.036 10.860 -19.159 1.00 95.62 390 GLY A O 1
ATOM 2966 N N . ARG A 1 391 ? 2.268 9.043 -18.066 1.00 93.88 391 ARG A N 1
ATOM 2967 C CA . ARG A 1 391 ? 2.912 8.042 -18.930 1.00 93.88 391 ARG A CA 1
ATOM 2968 C C . ARG A 1 391 ? 2.519 8.232 -20.389 1.00 93.88 391 ARG A C 1
ATOM 2970 O O . ARG A 1 391 ? 3.394 8.330 -21.240 1.00 93.88 391 ARG A O 1
ATOM 2977 N N . GLN A 1 392 ? 1.221 8.379 -20.654 1.00 94.56 392 GLN A N 1
ATOM 2978 C CA . GLN A 1 392 ? 0.720 8.610 -22.006 1.00 94.56 392 GLN A CA 1
ATOM 2979 C C . GLN A 1 392 ? 1.328 9.870 -22.641 1.00 94.56 392 GLN A C 1
ATOM 2981 O O . GLN A 1 392 ? 1.716 9.852 -23.804 1.00 94.56 392 GLN A O 1
ATOM 2986 N N . ARG A 1 393 ? 1.472 10.965 -21.882 1.00 97.06 393 ARG A N 1
ATOM 2987 C CA . ARG A 1 393 ? 2.090 12.197 -22.394 1.00 97.06 393 ARG A CA 1
ATOM 2988 C C . ARG A 1 393 ? 3.561 12.006 -22.771 1.00 97.06 393 ARG A C 1
ATOM 2990 O O . ARG A 1 393 ? 4.015 12.624 -23.739 1.00 97.06 393 ARG A O 1
ATOM 2997 N N . VAL A 1 394 ? 4.307 11.213 -22.004 1.00 96.94 394 VAL A N 1
ATOM 2998 C CA . VAL A 1 394 ? 5.709 10.906 -22.317 1.00 96.94 394 VAL A CA 1
ATOM 2999 C C . VAL A 1 394 ? 5.780 10.048 -23.576 1.00 96.94 394 VAL A C 1
ATOM 3001 O O . VAL A 1 394 ? 6.489 10.421 -24.507 1.00 96.94 394 VAL A O 1
ATOM 3004 N N . GLU A 1 395 ? 4.980 8.984 -23.655 1.00 94.81 395 GLU A N 1
ATOM 3005 C CA . GLU A 1 395 ? 4.881 8.111 -24.832 1.00 94.81 395 GLU A CA 1
ATOM 3006 C C . GLU A 1 395 ? 4.560 8.909 -26.110 1.00 94.81 395 GLU A C 1
ATOM 3008 O O . GLU A 1 395 ? 5.290 8.827 -27.099 1.00 94.81 395 GLU A O 1
ATOM 3013 N N . ASP A 1 396 ? 3.548 9.784 -26.064 1.00 96.25 396 ASP A N 1
ATOM 3014 C CA . ASP A 1 396 ? 3.176 10.664 -27.180 1.00 96.25 396 ASP A CA 1
ATOM 3015 C C . ASP A 1 396 ? 4.344 11.559 -27.628 1.00 96.25 396 ASP A C 1
ATOM 3017 O O . ASP A 1 396 ? 4.525 11.815 -28.821 1.00 96.25 396 ASP A O 1
ATOM 3021 N N . GLY A 1 397 ? 5.148 12.058 -26.686 1.00 96.31 397 GLY A N 1
ATOM 3022 C CA . GLY A 1 397 ? 6.289 12.914 -27.000 1.00 96.31 397 GLY A CA 1
ATOM 3023 C C . GLY A 1 397 ? 7.440 12.154 -27.664 1.00 96.31 397 GLY A C 1
ATOM 3024 O O . GLY A 1 397 ? 8.062 12.680 -28.589 1.00 96.31 397 GLY A O 1
ATOM 3025 N N . PHE A 1 398 ? 7.685 10.903 -27.268 1.00 95.81 398 PHE A N 1
ATOM 3026 C CA . PHE A 1 398 ? 8.637 10.031 -27.960 1.00 95.81 398 PHE A CA 1
ATOM 3027 C C . PHE A 1 398 ? 8.146 9.673 -29.369 1.00 95.81 398 PHE A C 1
ATOM 3029 O O . PHE A 1 398 ? 8.893 9.836 -30.336 1.00 95.81 398 PHE A O 1
ATOM 3036 N N . ARG A 1 399 ? 6.876 9.268 -29.513 1.00 94.56 399 ARG A N 1
ATOM 3037 C CA . ARG A 1 399 ? 6.274 8.899 -30.809 1.00 94.56 399 ARG A CA 1
ATOM 3038 C C . ARG A 1 399 ? 6.240 10.056 -31.809 1.00 94.56 399 ARG A C 1
ATOM 3040 O O . ARG A 1 399 ? 6.410 9.838 -33.004 1.00 94.56 399 ARG A O 1
ATOM 3047 N N . ASN A 1 400 ? 6.047 11.287 -31.338 1.00 93.81 400 ASN A N 1
ATOM 3048 C CA . ASN A 1 400 ? 5.970 12.471 -32.199 1.00 93.81 400 ASN A CA 1
ATOM 3049 C C . ASN A 1 400 ? 7.324 13.170 -32.423 1.00 93.81 400 ASN A C 1
ATOM 3051 O O . ASN A 1 400 ? 7.367 14.203 -33.094 1.00 93.81 400 ASN A O 1
ATOM 3055 N N . GLY A 1 401 ? 8.419 12.627 -31.876 1.00 91.50 401 GLY A N 1
ATOM 3056 C CA . GLY A 1 401 ? 9.769 13.162 -32.062 1.00 91.50 401 GLY A CA 1
ATOM 3057 C C . GLY A 1 401 ? 10.072 14.436 -31.269 1.00 91.50 401 GLY A C 1
ATOM 3058 O O . GLY A 1 401 ? 10.952 15.196 -31.657 1.00 91.50 401 GLY A O 1
ATOM 3059 N N . GLU A 1 402 ? 9.369 14.691 -30.160 1.00 93.69 402 GLU A N 1
ATOM 3060 C CA . GLU A 1 402 ? 9.734 15.762 -29.216 1.00 93.69 402 GLU A CA 1
ATOM 3061 C C . GLU A 1 402 ? 11.016 15.426 -28.438 1.00 93.69 402 GLU A C 1
ATOM 3063 O O . GLU A 1 402 ? 11.687 16.323 -27.922 1.00 93.69 402 GLU A O 1
ATOM 3068 N N . VAL A 1 403 ? 11.351 14.134 -28.353 1.00 91.88 403 VAL A N 1
ATOM 3069 C CA . VAL A 1 403 ? 12.574 13.620 -27.736 1.00 91.88 403 VAL A CA 1
ATOM 3070 C C . VAL A 1 403 ? 13.455 12.989 -28.810 1.00 91.88 403 VAL A C 1
ATOM 3072 O O . VAL A 1 403 ? 13.018 12.123 -29.568 1.00 91.88 403 VAL A O 1
ATOM 3075 N N . GLU A 1 404 ? 14.714 13.416 -28.849 1.00 90.31 404 GLU A N 1
ATOM 3076 C CA . GLU A 1 404 ? 15.729 12.923 -29.780 1.00 90.31 404 GLU A CA 1
ATOM 3077 C C . GLU A 1 404 ? 16.779 12.085 -29.043 1.00 90.31 404 GLU A C 1
ATOM 3079 O O . GLU A 1 404 ? 17.080 12.296 -27.861 1.00 90.31 404 GLU A O 1
ATOM 3084 N N . THR A 1 405 ? 17.372 11.134 -29.757 1.00 84.31 405 THR A N 1
ATOM 3085 C CA . THR A 1 405 ? 18.460 10.307 -29.233 1.00 84.31 405 THR A CA 1
ATOM 3086 C C . THR A 1 405 ? 19.720 11.145 -28.998 1.00 84.31 405 THR A C 1
ATOM 3088 O O . THR A 1 405 ? 20.133 11.965 -29.820 1.00 84.31 405 THR A O 1
ATOM 3091 N N . SER A 1 406 ? 20.387 10.919 -27.866 1.00 79.00 406 SER A N 1
ATOM 3092 C CA . SER A 1 406 ? 21.545 11.736 -27.460 1.00 79.00 406 SER A CA 1
ATOM 3093 C C . SER A 1 406 ? 22.794 11.569 -28.342 1.00 79.00 406 SER A C 1
ATOM 3095 O O . SER A 1 406 ? 23.686 12.418 -28.316 1.00 79.00 406 SER A O 1
ATOM 3097 N N . ASN A 1 407 ? 22.879 10.476 -29.102 1.00 76.00 407 ASN A N 1
ATOM 3098 C CA . ASN A 1 407 ? 24.029 10.104 -29.926 1.00 76.00 407 ASN A CA 1
ATOM 3099 C C . ASN A 1 407 ? 23.881 10.518 -31.401 1.00 76.00 407 ASN A C 1
ATOM 3101 O O . ASN A 1 407 ? 24.876 10.918 -32.006 1.00 76.00 407 ASN A O 1
ATOM 3105 N N . SER A 1 408 ? 22.679 10.417 -31.974 1.00 83.06 408 SER A N 1
ATOM 3106 C CA . SER A 1 408 ? 22.431 10.667 -33.399 1.00 83.06 408 SER A CA 1
ATOM 3107 C C . SER A 1 408 ? 21.641 11.951 -33.668 1.00 83.06 408 SER A C 1
ATOM 3109 O O . SER A 1 408 ? 21.778 12.522 -34.749 1.00 83.06 408 SER A O 1
ATOM 3111 N N . GLY A 1 409 ? 20.878 12.446 -32.684 1.00 86.88 409 GLY A N 1
ATOM 3112 C CA . GLY A 1 409 ? 19.956 13.572 -32.864 1.00 86.88 409 GLY A CA 1
ATOM 3113 C C . GLY A 1 409 ? 18.720 13.220 -33.697 1.00 86.88 409 GLY A C 1
ATOM 3114 O O . GLY A 1 409 ? 17.990 14.113 -34.106 1.00 86.88 409 GLY A O 1
ATOM 3115 N N . GLU A 1 410 ? 18.497 11.937 -33.991 1.00 90.19 410 GLU A N 1
ATOM 3116 C CA . GLU A 1 410 ? 17.284 11.454 -34.650 1.00 90.19 410 GLU A CA 1
ATOM 3117 C C . GLU A 1 410 ? 16.158 11.275 -33.626 1.00 90.19 410 GLU A C 1
ATOM 3119 O O . GLU A 1 410 ? 16.419 10.974 -32.452 1.00 90.19 410 GLU A O 1
ATOM 3124 N N . SER A 1 411 ? 14.907 11.417 -34.078 1.00 94.00 411 SER A N 1
ATOM 3125 C CA . SER A 1 411 ? 13.747 10.996 -33.291 1.00 94.00 411 SER A CA 1
ATOM 3126 C C . SER A 1 411 ? 13.840 9.492 -33.001 1.00 94.00 411 SER A C 1
ATOM 3128 O O . SER A 1 411 ? 14.397 8.741 -33.803 1.00 94.00 411 SER A O 1
ATOM 3130 N N . TYR A 1 412 ? 13.306 9.025 -31.872 1.00 92.81 412 TYR A N 1
ATOM 3131 C CA . TYR A 1 412 ? 13.315 7.587 -31.562 1.00 92.81 412 TYR A CA 1
ATOM 3132 C C . TYR A 1 412 ? 12.635 6.722 -32.646 1.00 92.81 412 TYR A C 1
ATOM 3134 O O . TYR A 1 412 ? 13.215 5.697 -33.016 1.00 92.81 412 TYR A O 1
ATOM 3142 N N . PRO A 1 413 ? 11.490 7.133 -33.238 1.00 95.38 413 PRO A N 1
ATOM 3143 C CA . PRO A 1 413 ? 10.906 6.417 -34.372 1.00 95.38 413 PRO A CA 1
ATOM 3144 C C . PRO A 1 413 ? 11.831 6.317 -35.591 1.00 95.38 413 PRO A C 1
ATOM 3146 O O . PRO A 1 413 ? 11.911 5.258 -36.218 1.00 95.38 413 PRO A O 1
ATOM 3149 N N . ASP A 1 414 ? 12.554 7.392 -35.923 1.00 94.00 414 ASP A N 1
ATOM 3150 C CA . ASP A 1 414 ? 13.508 7.379 -37.035 1.00 94.00 414 ASP A CA 1
ATOM 3151 C C . ASP A 1 414 ? 14.724 6.508 -36.708 1.00 94.00 414 ASP A C 1
ATOM 3153 O O . ASP A 1 414 ? 15.131 5.697 -37.535 1.00 94.00 414 ASP A O 1
ATOM 3157 N N . TYR A 1 415 ? 15.264 6.616 -35.493 1.00 94.12 415 TYR A N 1
ATOM 3158 C CA . TYR A 1 415 ? 16.425 5.853 -35.038 1.00 94.12 415 TYR A CA 1
ATOM 3159 C C . TYR A 1 415 ? 16.182 4.338 -35.102 1.00 94.12 415 TYR A C 1
ATOM 3161 O O . TYR A 1 415 ? 16.953 3.602 -35.729 1.00 94.12 415 TYR A O 1
ATOM 3169 N N . TYR A 1 416 ? 15.083 3.853 -34.515 1.00 94.81 416 TYR A N 1
ATOM 3170 C CA . TYR A 1 416 ? 14.738 2.429 -34.572 1.00 94.81 416 TYR A CA 1
ATOM 3171 C C . TYR A 1 416 ? 14.265 2.001 -35.957 1.00 94.81 416 TYR A C 1
ATOM 3173 O O . TYR A 1 416 ? 14.586 0.898 -36.400 1.00 94.81 416 TYR A O 1
ATOM 3181 N N . GLY A 1 417 ? 13.576 2.881 -36.684 1.00 94.31 417 GLY A N 1
ATOM 3182 C CA . GLY A 1 417 ? 13.196 2.633 -38.067 1.00 94.31 417 GLY A CA 1
ATOM 3183 C C . GLY A 1 417 ? 14.415 2.397 -38.960 1.00 94.31 417 GLY A C 1
ATOM 3184 O O . GLY A 1 417 ? 14.460 1.413 -39.694 1.00 94.31 417 GLY A O 1
ATOM 3185 N N . ASN A 1 418 ? 15.440 3.240 -38.829 1.00 93.06 418 ASN A N 1
ATOM 3186 C CA . ASN A 1 418 ? 16.714 3.112 -39.533 1.00 93.06 418 ASN A CA 1
ATOM 3187 C C . ASN A 1 418 ? 17.458 1.826 -39.143 1.00 93.06 418 ASN A C 1
ATOM 3189 O O . ASN A 1 418 ? 18.060 1.183 -40.006 1.00 93.06 418 ASN A O 1
ATOM 3193 N N . ALA A 1 419 ? 17.411 1.429 -37.866 1.00 92.62 419 ALA A N 1
ATOM 3194 C CA . ALA A 1 419 ? 17.984 0.164 -37.410 1.00 92.62 419 ALA A CA 1
ATOM 3195 C C . ALA A 1 419 ? 17.291 -1.039 -38.075 1.00 92.62 419 ALA A C 1
ATOM 3197 O O . ALA A 1 419 ? 17.972 -1.916 -38.615 1.00 92.62 419 ALA A O 1
ATOM 3198 N N . TRP A 1 420 ? 15.955 -1.041 -38.115 1.00 95.12 420 TRP A N 1
ATOM 3199 C CA . TRP A 1 420 ? 15.169 -2.077 -38.787 1.00 95.12 420 TRP A CA 1
ATOM 3200 C C . TRP A 1 420 ? 15.454 -2.116 -40.293 1.00 95.12 420 TRP A C 1
ATOM 3202 O O . TRP A 1 420 ? 15.750 -3.183 -40.833 1.00 95.12 420 TRP A O 1
ATOM 3212 N N . ASP A 1 421 ? 15.460 -0.959 -40.961 1.00 92.94 421 ASP A N 1
ATOM 3213 C CA . ASP A 1 421 ? 15.749 -0.834 -42.396 1.00 92.94 421 ASP A CA 1
ATOM 3214 C C . ASP A 1 421 ? 17.172 -1.328 -42.732 1.00 92.94 421 ASP A C 1
ATOM 3216 O O . ASP A 1 421 ? 17.399 -1.956 -43.771 1.00 92.94 421 ASP A O 1
ATOM 3220 N N . GLY A 1 422 ? 18.131 -1.097 -41.829 1.00 92.31 422 GLY A N 1
ATOM 3221 C CA . GLY A 1 422 ? 19.502 -1.595 -41.931 1.00 92.31 422 GLY A CA 1
ATOM 3222 C C . GLY A 1 422 ? 19.615 -3.118 -41.807 1.00 92.31 422 GLY A C 1
ATOM 3223 O O . GLY A 1 422 ? 20.399 -3.728 -42.539 1.00 92.31 422 GLY A O 1
ATOM 3224 N N . ALA A 1 423 ? 18.820 -3.736 -40.929 1.00 91.19 423 ALA A N 1
ATOM 3225 C CA . ALA A 1 423 ? 18.711 -5.192 -40.808 1.00 91.19 423 ALA A CA 1
ATOM 3226 C C . ALA A 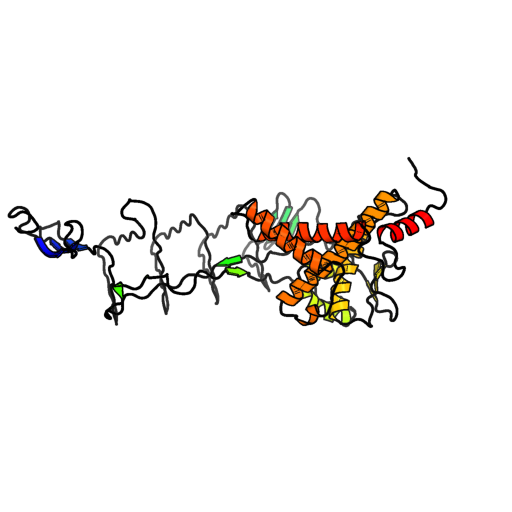1 423 ? 17.931 -5.822 -41.984 1.00 91.19 423 ALA A C 1
ATOM 3228 O O . ALA A 1 423 ? 18.205 -6.961 -42.367 1.00 91.19 423 ALA A O 1
ATOM 3229 N N . HIS A 1 424 ? 17.047 -5.052 -42.637 1.00 88.81 424 HIS A N 1
ATOM 3230 C CA . HIS A 1 424 ? 16.155 -5.499 -43.719 1.00 88.81 424 HIS A CA 1
ATOM 3231 C C . HIS A 1 424 ? 16.360 -4.739 -45.050 1.00 88.81 424 HIS A C 1
ATOM 3233 O O . HIS A 1 424 ? 15.406 -4.182 -45.608 1.00 88.81 424 HIS A O 1
ATOM 3239 N N . PRO A 1 425 ? 17.558 -4.785 -45.671 1.00 74.62 425 PRO A N 1
ATOM 3240 C CA . PRO A 1 425 ? 17.943 -3.936 -46.810 1.00 74.62 425 PRO A CA 1
ATOM 3241 C C . PRO A 1 425 ? 17.171 -4.167 -48.131 1.00 74.62 425 PRO A C 1
ATOM 3243 O O . PRO A 1 425 ? 17.490 -3.548 -49.147 1.00 74.62 425 PRO A O 1
ATOM 3246 N N . ALA A 1 426 ? 16.168 -5.052 -48.154 1.00 63.03 426 ALA A N 1
ATOM 3247 C CA . ALA A 1 426 ? 15.367 -5.393 -49.334 1.00 63.03 426 ALA A CA 1
ATOM 3248 C C . ALA A 1 426 ? 13.842 -5.222 -49.149 1.00 63.03 426 ALA A C 1
ATOM 3250 O O . ALA A 1 426 ? 13.083 -5.774 -49.946 1.00 63.03 426 ALA A O 1
ATOM 3251 N N . GLY A 1 427 ? 13.375 -4.482 -48.133 1.00 54.47 427 GLY A N 1
ATOM 3252 C CA . GLY A 1 427 ? 11.934 -4.336 -47.865 1.00 54.47 427 GLY A CA 1
ATOM 3253 C C . GLY A 1 427 ? 11.288 -5.662 -47.452 1.00 54.47 427 GLY A C 1
ATOM 3254 O O . GLY A 1 427 ? 10.217 -6.021 -47.943 1.00 54.47 427 GLY A O 1
ATOM 3255 N N . GLY A 1 428 ? 11.992 -6.420 -46.608 1.00 44.44 428 GLY A N 1
ATOM 3256 C CA . GLY A 1 428 ? 11.629 -7.766 -46.174 1.00 44.44 428 GLY A CA 1
ATOM 3257 C C . GLY A 1 428 ? 10.460 -7.780 -45.198 1.00 44.44 428 GLY A C 1
ATOM 3258 O O . GLY A 1 428 ? 10.650 -8.044 -44.022 1.00 44.44 428 GLY A O 1
ATOM 3259 N N . GLY A 1 429 ? 9.249 -7.539 -45.695 1.00 42.53 429 GLY A N 1
ATOM 3260 C CA . GLY A 1 429 ? 8.051 -8.097 -45.080 1.00 42.53 429 GLY A CA 1
ATOM 3261 C C . GLY A 1 429 ? 7.879 -9.542 -45.550 1.00 42.53 429 GLY A C 1
ATOM 3262 O O . GLY A 1 429 ? 7.793 -9.791 -46.756 1.00 42.53 429 GLY A O 1
ATOM 3263 N N . THR A 1 430 ? 7.820 -10.498 -44.626 1.00 43.12 430 THR A N 1
ATOM 3264 C CA . THR A 1 430 ? 7.172 -11.795 -44.892 1.00 43.12 430 THR A CA 1
ATOM 3265 C C . THR A 1 430 ? 5.689 -11.709 -44.492 1.00 43.12 430 THR A C 1
ATOM 3267 O O . THR A 1 430 ? 5.387 -11.006 -43.533 1.00 43.12 430 THR A O 1
ATOM 3270 N N . PRO A 1 431 ? 4.772 -12.330 -45.265 1.00 48.12 431 PRO A N 1
ATOM 3271 C CA . PRO A 1 431 ? 3.333 -12.034 -45.268 1.00 48.12 431 PRO A CA 1
ATOM 3272 C C . PRO A 1 431 ? 2.536 -12.580 -44.083 1.00 48.12 431 PRO A C 1
ATOM 3274 O O . PRO A 1 431 ? 2.972 -13.598 -43.496 1.00 48.12 431 PRO A O 1
#

Radius of gyration: 33.83 Å; Cα contacts (8 Å, |Δi|>4): 483; chains: 1; bounding box: 87×71×96 Å

Secondary structure (DSSP, 8-state):
--SS-TTTTTTEEEEE---SS--SS---EEEEE--TT--EEEEE-SS------SS------SS-------B-TTS-B--------SS------SS------SS------SS------SS------SS------S------SS-EEEEETTEEEEEETTEEEEE-SS--SSSS-PPPPP---EEEPPPPPPPPP---TTGGGSPP--SSSS--EEEPPP-PPPPPPPTT--HHHHHHHHHHTT-HHHHHHHHHHHHTT-EEE--TTSPPEEETTTTEEE--TTS-HHHHHHHHHHHHHHHHHHHHT-S--TTTS-HHHHHHHHHHHHHHHHHHHHHHHHHHHHHT-GGGGG---TTHHHHHHHHHHHHHHHHHH-TT--HHHHHHHHHHHHHHHHHHHHHTTSSB-TTT--BHHHHHHHHHHHH-TT-----

Solvent-accessible surface area (backbone atoms only — not comparable to full-atom values): 27198 Å² total; per-residue (Å²): 129,74,97,60,63,77,76,84,50,71,50,57,48,74,51,74,53,69,41,82,82,75,80,87,78,50,44,37,36,45,37,38,34,67,44,88,96,61,62,43,82,46,79,44,63,69,81,76,82,74,81,84,69,95,67,89,80,89,86,86,71,97,68,88,85,86,85,86,79,25,72,39,100,84,74,43,87,59,64,81,91,61,85,72,69,99,63,89,84,88,84,86,73,95,71,89,85,87,88,84,73,96,70,88,88,82,89,85,73,96,63,88,86,84,84,86,74,96,64,89,85,83,89,86,70,97,79,82,88,81,89,75,55,98,72,86,87,87,82,61,99,64,56,50,77,49,76,58,92,88,27,38,42,38,39,39,94,92,45,80,47,78,46,52,99,74,82,79,76,96,69,66,86,75,78,82,78,74,72,60,58,76,46,65,48,82,70,50,44,64,79,65,82,88,82,56,92,69,62,87,78,56,86,85,70,70,25,64,82,72,69,51,73,48,69,48,81,59,60,75,88,73,81,75,74,58,94,87,57,56,68,66,59,55,53,38,50,68,57,27,63,55,11,73,46,27,42,49,23,54,45,44,36,61,58,71,63,50,41,79,46,68,50,78,96,45,69,64,44,57,40,84,89,77,44,32,32,33,39,29,68,87,52,54,72,58,51,43,45,38,46,46,31,24,34,28,42,56,50,45,29,54,78,70,70,65,47,50,45,70,90,83,42,55,65,66,59,23,27,51,34,45,47,49,52,53,33,49,17,51,46,44,24,52,52,23,36,53,35,26,35,75,66,68,43,59,74,35,69,81,55,87,62,89,57,48,69,55,22,52,53,32,18,56,48,24,27,49,50,43,40,70,77,33,81,81,58,50,72,68,60,22,49,50,40,5,51,53,36,12,46,49,51,37,39,53,33,37,72,72,45,76,40,56,42,93,88,78,68,37,28,47,50,55,49,45,38,51,52,42,46,67,77,34,83,78,75,74,74,81,134

Foldseek 3Di:
DDPDDPPVQVQKDKDKDADPVHPVPAIWMFMFGPPPPPTDTDGDDRPDDFDDDPDDDDDDDPDDDDDDAAQDPVRDRGGDDADDDPDDDDDDDPDDDDDDDPDDDFDDDPDDDDDDDPDDDDDDDPDDDDDFDPDDDDDDPAKDWDDDDQWIWIQGPVGIDGDDPDDDDLQLDDDDFDDFDKGWDGFHADHGDPPDPPSVVDDDDTHDDGIDIDTHDGQDDQDQADVVHDVLVNVLSVLLSQAPLSSVLSSLCVSLVAAEDADEPDDFAQDLVRSYTYFDPVDDSLCSSLSSSLRSLVSVCSVVVQQQDLVPDDLVSNLLSPLLSNLVSQLSSLRSLVSSVVSVVVCSVVDDGPCSVVLQVQLVVQLVVVCVVPVPDDSVVSNVSSSVRSSVSSSVCLVVQVDADPPPRHRSSVVSSVVSCVVVVPSDDDD